Protein AF-A0A7C2X2H3-F1 (afdb_monomer_lite)

Structure (mmCIF, N/CA/C/O backbone):
data_AF-A0A7C2X2H3-F1
#
_entry.id   AF-A0A7C2X2H3-F1
#
loop_
_atom_site.group_PDB
_atom_site.id
_atom_site.type_symbol
_atom_site.label_atom_id
_atom_site.label_alt_id
_atom_site.label_comp_id
_atom_site.label_asym_id
_atom_site.label_entity_id
_atom_site.label_seq_id
_atom_site.pdbx_PDB_ins_code
_atom_site.Cartn_x
_atom_site.Cartn_y
_atom_site.Cartn_z
_atom_site.occupancy
_atom_site.B_iso_or_equiv
_atom_site.auth_seq_id
_atom_site.auth_comp_id
_atom_site.auth_asym_id
_atom_site.auth_atom_id
_atom_site.pdbx_PDB_model_num
ATOM 1 N N . MET A 1 1 ? 8.381 25.026 6.832 1.00 29.05 1 MET A N 1
ATOM 2 C CA . MET A 1 1 ? 7.275 24.103 6.492 1.00 29.05 1 MET A CA 1
ATOM 3 C C . MET A 1 1 ? 7.671 23.274 5.277 1.00 29.05 1 MET A C 1
ATOM 5 O O . MET A 1 1 ? 7.616 23.777 4.163 1.00 29.05 1 MET A O 1
ATOM 9 N N . SER A 1 2 ? 8.135 22.037 5.463 1.00 28.41 2 SER A N 1
ATOM 10 C CA . SER A 1 2 ? 8.392 21.114 4.349 1.00 28.41 2 SER A CA 1
ATOM 11 C C . SER A 1 2 ? 7.186 20.193 4.183 1.00 28.41 2 SER A C 1
ATOM 13 O O . SER A 1 2 ? 7.077 19.181 4.870 1.00 28.41 2 SER A O 1
ATOM 15 N N . SER A 1 3 ? 6.259 20.563 3.298 1.00 30.38 3 SER A N 1
ATOM 16 C CA . SER A 1 3 ? 5.168 19.676 2.895 1.00 30.38 3 SER A CA 1
ATOM 17 C C . SER A 1 3 ? 5.750 18.514 2.089 1.00 30.38 3 SER A C 1
ATOM 19 O O . SER A 1 3 ? 6.339 18.700 1.022 1.00 30.38 3 SER A O 1
ATOM 21 N N . ILE A 1 4 ? 5.625 17.296 2.613 1.00 39.06 4 ILE A N 1
ATOM 22 C CA . ILE A 1 4 ? 5.974 16.084 1.873 1.00 39.06 4 ILE A CA 1
ATOM 23 C C . ILE A 1 4 ? 4.870 15.889 0.838 1.00 39.06 4 ILE A C 1
ATOM 25 O O . ILE A 1 4 ? 3.824 15.309 1.110 1.00 39.06 4 ILE A O 1
ATOM 29 N N . LYS A 1 5 ? 5.079 16.427 -0.363 1.00 34.56 5 LYS A N 1
ATOM 30 C CA . LYS A 1 5 ? 4.184 16.167 -1.489 1.00 34.56 5 LYS A CA 1
ATOM 31 C C . LYS A 1 5 ? 4.425 14.744 -1.984 1.00 34.56 5 LYS A C 1
ATOM 33 O O . LYS A 1 5 ? 5.541 14.396 -2.372 1.00 34.56 5 LYS A O 1
ATOM 38 N N . LEU A 1 6 ? 3.366 13.937 -2.020 1.00 34.34 6 LEU A N 1
ATOM 39 C CA . LEU A 1 6 ? 3.302 12.734 -2.846 1.00 34.34 6 LEU A CA 1
ATOM 40 C C . LEU A 1 6 ? 3.499 13.184 -4.302 1.00 34.34 6 LEU A C 1
ATOM 42 O O . LEU A 1 6 ? 2.600 13.761 -4.912 1.00 34.34 6 LEU A O 1
ATOM 46 N N . VAL A 1 7 ? 4.716 13.033 -4.832 1.00 37.38 7 VAL A N 1
ATOM 47 C CA . VAL A 1 7 ? 5.052 13.539 -6.168 1.00 37.38 7 VAL A CA 1
ATOM 48 C C . VAL A 1 7 ? 4.338 12.692 -7.217 1.00 37.38 7 VAL A C 1
ATOM 50 O O . VAL A 1 7 ? 4.785 11.605 -7.583 1.00 37.38 7 VAL A O 1
ATOM 53 N N . LYS A 1 8 ? 3.235 13.240 -7.725 1.00 42.59 8 LYS A N 1
ATOM 54 C CA . LYS A 1 8 ? 2.699 12.961 -9.054 1.00 42.59 8 LYS A CA 1
ATOM 55 C C . LYS A 1 8 ? 3.684 13.517 -10.079 1.00 42.59 8 LYS A C 1
ATOM 57 O O . LYS A 1 8 ? 3.737 14.733 -10.221 1.00 42.59 8 LYS A O 1
ATOM 62 N N . THR A 1 9 ? 4.476 12.660 -10.724 1.00 38.19 9 THR A N 1
ATOM 63 C CA . THR A 1 9 ? 4.939 12.739 -12.135 1.00 38.19 9 THR A CA 1
ATOM 64 C C . THR A 1 9 ? 6.258 11.972 -12.340 1.00 38.19 9 THR A C 1
ATOM 66 O O . THR A 1 9 ? 7.139 12.000 -11.474 1.00 38.19 9 THR A O 1
ATOM 69 N N . PRO A 1 10 ? 6.434 11.260 -13.473 1.00 48.81 10 PRO A N 1
ATOM 70 C CA . PRO A 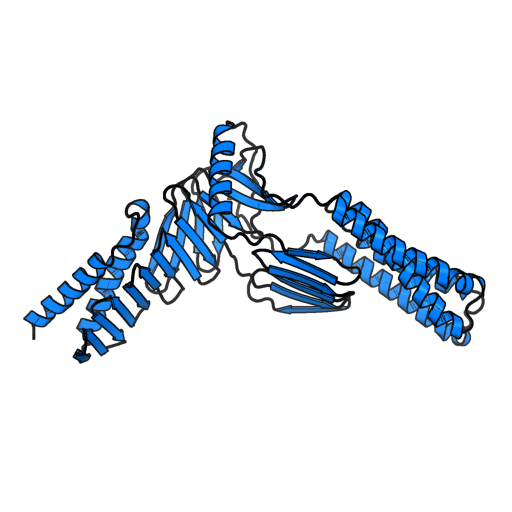1 10 ? 7.771 10.900 -13.945 1.00 48.81 10 PRO A CA 1
ATOM 71 C C . PRO A 1 10 ? 8.583 12.183 -14.197 1.00 48.81 10 PRO A C 1
ATOM 73 O O . PRO A 1 10 ? 8.015 13.221 -14.515 1.00 48.81 10 PRO A O 1
ATOM 76 N N . SER A 1 11 ? 9.908 12.144 -14.032 1.00 60.00 11 SER A N 1
ATOM 77 C CA . SER A 1 11 ? 10.739 13.330 -14.283 1.00 60.00 11 SER A CA 1
ATOM 78 C C . SER A 1 11 ? 10.549 13.825 -15.722 1.00 60.00 11 SER A C 1
ATOM 80 O O . SER A 1 11 ? 10.560 13.011 -16.643 1.00 60.00 11 SER A O 1
ATOM 82 N N . LEU A 1 12 ? 10.434 15.146 -15.921 1.00 61.59 12 LEU A N 1
ATOM 83 C CA . LEU A 1 12 ? 10.285 15.789 -17.242 1.00 61.59 12 LEU A CA 1
ATOM 84 C C . LEU A 1 12 ? 11.285 15.244 -18.279 1.00 61.59 12 LEU A C 1
ATOM 86 O O . LEU A 1 12 ? 10.944 15.002 -19.430 1.00 61.59 12 LEU A O 1
ATOM 90 N N . MET A 1 13 ? 12.509 14.942 -17.841 1.00 65.44 13 MET A N 1
ATOM 91 C CA . MET A 1 13 ? 13.549 14.331 -18.670 1.00 65.44 13 MET A CA 1
ATOM 92 C C . MET A 1 13 ? 13.161 12.948 -19.227 1.00 65.44 13 MET A C 1
ATOM 94 O O . MET A 1 13 ? 13.424 12.667 -20.392 1.00 65.44 13 MET A O 1
ATOM 98 N N . LYS A 1 14 ? 12.515 12.081 -18.430 1.00 65.75 14 LYS A N 1
ATOM 99 C CA . LYS A 1 14 ? 12.044 10.763 -18.898 1.00 65.75 14 LYS A CA 1
ATOM 100 C C . LYS A 1 14 ? 10.931 10.910 -19.939 1.00 65.75 14 LYS A C 1
ATOM 102 O O . LYS A 1 14 ? 10.845 10.096 -20.854 1.00 65.75 14 LYS A O 1
ATOM 107 N N . GLU A 1 15 ? 10.096 11.936 -19.810 1.00 69.88 15 GLU A N 1
ATOM 108 C CA . GLU A 1 15 ? 9.021 12.214 -20.762 1.00 69.88 15 GLU A CA 1
ATOM 109 C C . GLU A 1 15 ? 9.562 12.750 -22.094 1.00 69.88 15 GLU A C 1
ATOM 111 O O . GLU A 1 15 ? 9.178 12.245 -23.148 1.00 69.88 15 GLU A O 1
ATOM 116 N N . ILE A 1 16 ? 10.541 13.659 -22.054 1.00 73.94 16 ILE A N 1
ATOM 117 C CA . ILE A 1 16 ? 11.240 14.167 -23.246 1.00 73.94 16 ILE A CA 1
ATOM 118 C C . ILE A 1 16 ? 11.947 13.033 -23.999 1.00 73.94 16 ILE A C 1
ATOM 120 O O . ILE A 1 16 ? 11.754 12.882 -25.204 1.00 73.94 16 ILE A O 1
ATOM 124 N N . ILE A 1 17 ? 12.712 12.186 -23.297 1.00 77.50 17 ILE A N 1
ATOM 125 C CA . ILE A 1 17 ? 13.402 11.034 -23.908 1.00 77.50 17 ILE A CA 1
ATOM 126 C C . ILE A 1 17 ? 12.400 10.101 -24.600 1.00 77.50 17 ILE A C 1
ATOM 128 O O . ILE A 1 17 ? 12.666 9.594 -25.691 1.00 77.50 17 ILE A O 1
ATOM 132 N N . ARG A 1 18 ? 11.223 9.902 -23.993 1.00 74.25 18 ARG A N 1
ATOM 133 C CA . ARG A 1 18 ? 10.158 9.081 -24.575 1.00 74.25 18 ARG A CA 1
ATOM 134 C C . ARG A 1 18 ? 9.595 9.697 -25.855 1.00 74.25 18 ARG A C 1
ATOM 136 O O . ARG A 1 18 ? 9.418 8.977 -26.831 1.00 74.25 18 ARG A O 1
ATOM 143 N N . ILE A 1 19 ? 9.331 11.003 -25.863 1.00 79.12 19 ILE A N 1
ATOM 144 C CA . ILE A 1 19 ? 8.836 11.710 -27.054 1.00 79.12 19 ILE A CA 1
ATOM 145 C C . ILE A 1 19 ? 9.845 11.585 -28.197 1.00 79.12 19 ILE A C 1
ATOM 147 O O . ILE A 1 19 ? 9.463 11.193 -29.298 1.00 79.12 19 ILE A O 1
ATOM 151 N N . ILE A 1 20 ? 11.129 11.837 -27.924 1.00 81.12 20 ILE A N 1
ATOM 152 C CA . ILE A 1 20 ? 12.193 11.729 -28.930 1.00 81.12 20 ILE A CA 1
ATOM 153 C C . ILE A 1 20 ? 12.236 10.309 -29.498 1.00 81.12 20 ILE A C 1
ATOM 155 O O . ILE A 1 20 ? 12.147 10.146 -30.709 1.00 81.12 20 ILE A O 1
ATOM 159 N N . SER A 1 21 ? 12.277 9.284 -28.639 1.00 81.31 21 SER A N 1
ATOM 160 C CA . SER A 1 21 ? 12.273 7.879 -29.069 1.00 81.31 21 SER A CA 1
ATOM 161 C C . SER A 1 21 ? 11.091 7.558 -29.997 1.00 81.31 21 SER A C 1
ATOM 163 O O . SER A 1 21 ? 11.285 6.957 -31.055 1.00 81.31 21 SER A O 1
ATOM 165 N N . ASN A 1 22 ? 9.884 8.027 -29.666 1.00 80.06 22 ASN A N 1
ATOM 166 C CA . ASN A 1 22 ? 8.690 7.801 -30.481 1.00 80.06 22 ASN A CA 1
ATOM 167 C C . ASN A 1 22 ? 8.780 8.471 -31.858 1.00 80.06 22 ASN A C 1
ATOM 169 O O . ASN A 1 22 ? 8.435 7.852 -32.864 1.00 80.06 22 ASN A O 1
ATOM 173 N N . VAL A 1 23 ? 9.260 9.715 -31.911 1.00 86.12 23 VAL A N 1
ATOM 174 C CA . VAL A 1 23 ? 9.451 10.450 -33.170 1.00 86.12 23 VAL A CA 1
ATOM 175 C C . VAL A 1 23 ? 10.494 9.749 -34.039 1.00 86.12 23 VAL A C 1
ATOM 177 O O . VAL A 1 23 ? 10.255 9.504 -35.217 1.00 86.12 23 VAL A O 1
ATOM 180 N N . THR A 1 24 ? 11.624 9.350 -33.453 1.00 85.88 24 THR A N 1
ATOM 181 C CA . THR A 1 24 ? 12.684 8.618 -34.158 1.00 85.88 24 THR A CA 1
ATOM 182 C C . THR A 1 24 ? 12.174 7.283 -34.715 1.00 85.88 24 THR A C 1
ATOM 184 O O . THR A 1 24 ? 12.489 6.915 -35.846 1.00 85.88 24 THR A O 1
ATOM 187 N N . PHE A 1 25 ? 11.332 6.571 -33.960 1.00 82.06 25 PHE A N 1
ATOM 188 C CA . PHE A 1 25 ? 10.683 5.350 -34.434 1.00 82.06 25 PHE A CA 1
ATOM 189 C C . PHE A 1 25 ? 9.706 5.616 -35.594 1.00 82.06 25 PHE A C 1
ATOM 191 O O . PHE A 1 25 ? 9.713 4.886 -36.583 1.00 82.06 25 PHE A O 1
ATOM 198 N N . ALA A 1 26 ? 8.900 6.677 -35.514 1.00 85.19 26 ALA A N 1
ATOM 199 C CA . ALA A 1 26 ? 7.985 7.055 -36.591 1.00 85.19 26 ALA A CA 1
ATOM 200 C C . ALA A 1 26 ? 8.735 7.396 -37.891 1.00 85.19 26 ALA A C 1
ATOM 202 O O . ALA A 1 26 ? 8.329 6.957 -38.965 1.00 85.19 26 ALA A O 1
ATOM 203 N N . ILE A 1 27 ? 9.866 8.103 -37.792 1.00 88.75 27 ILE A N 1
ATOM 204 C CA . ILE A 1 27 ? 10.739 8.404 -38.938 1.00 88.75 27 ILE A CA 1
ATOM 205 C C . ILE A 1 27 ? 11.278 7.111 -39.563 1.00 88.75 27 ILE A C 1
ATOM 207 O O . ILE A 1 27 ? 11.241 6.961 -40.781 1.00 88.75 27 ILE A O 1
ATOM 211 N N . SER A 1 28 ? 11.724 6.150 -38.745 1.00 90.69 28 SER A N 1
ATOM 212 C CA . SER A 1 28 ? 12.178 4.838 -39.228 1.00 90.69 28 SER A CA 1
ATOM 213 C C . SER A 1 28 ? 11.108 4.131 -40.071 1.00 90.69 28 SER A C 1
ATOM 215 O O . SER A 1 28 ? 11.415 3.662 -41.169 1.00 90.69 28 SER A O 1
ATOM 217 N N . LEU A 1 29 ? 9.851 4.115 -39.615 1.00 89.62 29 LEU A N 1
ATOM 218 C CA . LEU A 1 29 ? 8.737 3.529 -40.366 1.00 89.62 29 LEU A CA 1
ATOM 219 C C . LEU A 1 29 ? 8.411 4.302 -41.647 1.00 89.62 29 LEU A C 1
ATOM 221 O O . LEU A 1 29 ? 8.205 3.683 -42.688 1.00 89.62 29 LEU A O 1
ATOM 225 N N . LEU A 1 30 ? 8.395 5.636 -41.596 1.00 90.38 30 LEU A N 1
ATOM 226 C CA . LEU A 1 30 ? 8.160 6.465 -42.782 1.00 90.38 30 LEU A CA 1
ATOM 227 C C . LEU A 1 30 ? 9.206 6.203 -43.870 1.00 90.38 30 LEU A C 1
ATOM 229 O O . LEU A 1 30 ? 8.859 6.130 -45.044 1.00 90.38 30 LEU A O 1
ATOM 233 N N . LEU A 1 31 ? 10.467 5.986 -43.489 1.00 90.69 31 LEU A N 1
ATOM 234 C CA . LEU A 1 31 ? 11.527 5.623 -44.431 1.00 90.69 31 LEU A CA 1
ATOM 235 C C . LEU A 1 31 ? 11.318 4.235 -45.054 1.00 90.69 31 LEU A C 1
ATOM 237 O O . LEU A 1 31 ? 11.617 4.055 -46.232 1.00 90.69 31 LEU A O 1
ATOM 241 N N . LEU A 1 32 ? 10.765 3.268 -44.312 1.00 89.69 32 LEU A N 1
ATOM 242 C CA . LEU A 1 32 ? 10.389 1.966 -44.882 1.00 89.69 32 LEU A CA 1
ATOM 243 C C . LEU A 1 32 ? 9.232 2.097 -45.874 1.00 89.69 32 LEU A C 1
ATOM 245 O O . LEU A 1 32 ? 9.251 1.456 -46.922 1.00 89.69 32 LEU A O 1
ATOM 249 N N . VAL A 1 33 ? 8.255 2.961 -45.587 1.00 90.00 33 VAL A N 1
ATOM 250 C CA . VAL A 1 33 ? 7.169 3.271 -46.529 1.00 90.00 33 VAL A CA 1
ATOM 251 C C . VAL A 1 33 ? 7.720 3.957 -47.782 1.00 90.00 33 VAL A C 1
ATOM 253 O O . VAL A 1 33 ? 7.382 3.557 -48.894 1.00 90.00 33 VAL A O 1
ATOM 256 N N . ALA A 1 34 ? 8.625 4.927 -47.629 1.00 88.31 34 ALA A N 1
ATOM 257 C CA . ALA A 1 34 ? 9.298 5.569 -48.757 1.00 88.31 34 ALA A CA 1
ATOM 258 C C . ALA A 1 34 ? 10.092 4.558 -49.603 1.00 88.31 34 ALA A C 1
ATOM 260 O O . ALA A 1 34 ? 10.103 4.652 -50.828 1.00 88.31 34 ALA A O 1
ATOM 261 N N . TRP A 1 35 ? 10.702 3.550 -48.971 1.00 91.75 35 TRP A N 1
ATOM 262 C CA . TRP A 1 35 ? 11.371 2.466 -49.687 1.00 91.75 35 TRP A CA 1
ATOM 263 C C . TRP A 1 35 ? 10.404 1.582 -50.483 1.00 91.75 35 TRP A C 1
ATOM 265 O O . TRP A 1 35 ? 10.725 1.177 -51.602 1.00 91.75 35 TRP A O 1
ATOM 275 N N . LEU A 1 36 ? 9.220 1.276 -49.942 1.00 89.31 36 LEU A N 1
ATOM 276 C CA . LEU A 1 36 ? 8.190 0.525 -50.675 1.00 89.31 36 LEU A CA 1
ATOM 277 C C . LEU A 1 36 ? 7.746 1.285 -51.928 1.00 89.31 36 LEU A C 1
ATOM 279 O O . LEU A 1 36 ? 7.568 0.692 -52.986 1.00 89.31 36 LEU A O 1
ATOM 283 N N . LEU A 1 37 ? 7.653 2.609 -51.822 1.00 89.31 37 LEU A N 1
ATOM 284 C CA . LEU A 1 37 ? 7.296 3.507 -52.917 1.00 89.31 37 LEU A CA 1
ATOM 285 C C . LEU A 1 37 ? 8.508 3.946 -53.758 1.00 89.31 37 LEU A C 1
ATOM 287 O O . LEU A 1 37 ? 8.388 4.885 -54.544 1.00 89.31 37 LEU A O 1
ATOM 291 N N . ARG A 1 38 ? 9.674 3.291 -53.633 1.00 87.75 38 ARG A N 1
ATOM 292 C CA . ARG A 1 38 ? 10.928 3.760 -54.254 1.00 87.75 38 ARG A CA 1
ATOM 293 C C . ARG A 1 38 ? 10.838 3.965 -55.764 1.00 87.75 38 ARG A C 1
ATOM 295 O O . ARG A 1 38 ? 11.439 4.908 -56.260 1.00 87.75 38 ARG A O 1
ATOM 302 N N . SER A 1 39 ? 10.089 3.117 -56.470 1.00 83.12 39 SER A N 1
ATOM 303 C CA . SER A 1 39 ? 9.932 3.215 -57.926 1.00 83.12 39 SER A CA 1
ATOM 304 C C . SER A 1 39 ? 9.062 4.419 -58.309 1.00 83.12 39 SER A C 1
ATOM 306 O O . SER A 1 39 ? 9.424 5.195 -59.184 1.00 83.12 39 SER A O 1
ATOM 308 N N . LEU A 1 40 ? 7.981 4.670 -57.558 1.00 87.25 40 LEU A N 1
ATOM 309 C CA . LEU A 1 40 ? 7.115 5.843 -57.741 1.00 87.25 40 LEU A CA 1
ATOM 310 C C . LEU A 1 40 ? 7.827 7.159 -57.393 1.00 87.25 40 LEU A C 1
ATOM 312 O O . LEU A 1 40 ? 7.571 8.187 -58.009 1.00 87.25 40 LEU A O 1
ATOM 316 N N . LEU A 1 41 ? 8.725 7.128 -56.406 1.00 82.62 41 LEU A N 1
ATOM 317 C CA . LEU A 1 41 ? 9.471 8.293 -55.926 1.00 82.62 41 LEU A CA 1
ATOM 318 C C . LEU A 1 41 ? 10.818 8.494 -56.644 1.00 82.62 41 LEU A C 1
ATOM 320 O O . LEU A 1 41 ? 11.547 9.420 -56.300 1.00 82.62 41 LEU A O 1
ATOM 324 N N . SER A 1 42 ? 11.168 7.639 -57.615 1.00 84.38 42 SER A N 1
ATOM 325 C CA . SER A 1 42 ? 12.472 7.653 -58.302 1.00 84.38 42 SER A CA 1
ATOM 326 C C . SER A 1 42 ? 13.685 7.564 -57.349 1.00 84.38 42 SER A C 1
ATOM 328 O O . SER A 1 42 ? 14.737 8.151 -57.592 1.00 84.38 42 SER A O 1
ATOM 330 N N . LEU A 1 43 ? 13.555 6.817 -56.244 1.00 84.81 43 LEU A N 1
ATOM 331 C CA . LEU A 1 43 ? 14.564 6.676 -55.175 1.00 84.81 43 LEU A CA 1
ATOM 332 C C . LEU A 1 43 ? 15.433 5.413 -55.302 1.00 84.81 43 LEU A C 1
ATOM 334 O O . LEU A 1 43 ? 16.084 5.000 -54.340 1.00 84.81 43 LEU A O 1
ATOM 338 N N . GLU A 1 44 ? 15.456 4.775 -56.471 1.00 82.38 44 GLU A N 1
ATOM 339 C CA . GLU A 1 44 ? 16.114 3.477 -56.681 1.00 82.38 44 GLU A CA 1
ATOM 340 C C . GLU A 1 44 ? 17.613 3.513 -56.344 1.00 82.38 44 GLU A C 1
ATOM 342 O O . GLU A 1 44 ? 18.113 2.626 -55.651 1.00 82.38 44 GLU A O 1
ATOM 347 N N . ASN A 1 45 ? 18.298 4.605 -56.699 1.00 83.88 45 ASN A N 1
ATOM 348 C CA . ASN A 1 45 ? 19.731 4.797 -56.448 1.00 83.88 45 ASN A CA 1
ATOM 349 C C . ASN A 1 45 ? 20.097 4.896 -54.954 1.00 83.88 45 ASN A C 1
ATOM 351 O O . ASN A 1 45 ? 21.249 4.683 -54.583 1.00 83.88 45 ASN A O 1
ATOM 355 N N . ILE A 1 46 ? 19.133 5.217 -54.081 1.00 87.25 46 ILE A N 1
ATOM 356 C CA . ILE A 1 46 ? 19.346 5.426 -52.636 1.00 87.25 46 ILE A CA 1
ATOM 357 C C . ILE A 1 46 ? 18.604 4.350 -51.817 1.00 87.25 46 ILE A C 1
ATOM 359 O O . ILE A 1 46 ? 18.653 4.338 -50.588 1.00 87.25 46 ILE A O 1
ATOM 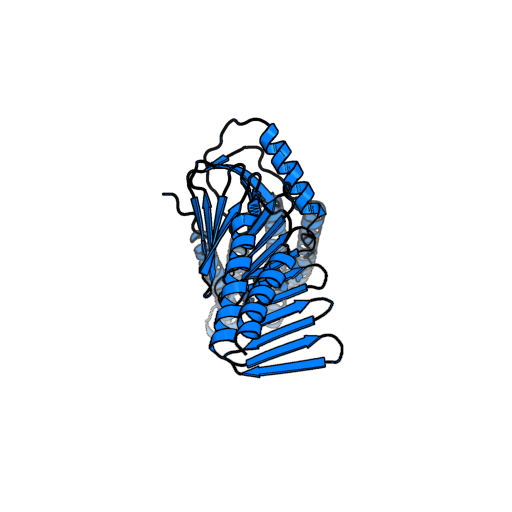363 N N . ALA A 1 47 ? 17.959 3.380 -52.474 1.00 84.81 47 ALA A N 1
ATOM 364 C CA . ALA A 1 47 ? 17.099 2.386 -51.835 1.00 84.81 47 ALA A CA 1
ATOM 365 C C . ALA A 1 47 ? 17.802 1.601 -50.710 1.00 84.81 47 ALA A C 1
ATOM 367 O O . ALA A 1 47 ? 17.243 1.429 -49.628 1.00 84.81 47 ALA A O 1
ATOM 368 N N . ASN A 1 48 ? 19.051 1.175 -50.911 1.00 85.69 48 ASN A N 1
ATOM 369 C CA . ASN A 1 48 ? 19.809 0.472 -49.867 1.00 85.69 48 ASN A CA 1
ATOM 370 C C . ASN A 1 48 ? 20.123 1.386 -48.667 1.00 85.69 48 ASN A C 1
ATOM 372 O O . ASN A 1 48 ? 20.019 0.961 -47.515 1.00 85.69 48 ASN A O 1
ATOM 376 N N . ASN A 1 49 ? 20.441 2.658 -48.923 1.00 89.50 49 ASN A N 1
ATOM 377 C CA . ASN A 1 49 ? 20.730 3.633 -47.871 1.00 89.50 49 ASN A CA 1
ATOM 378 C C . ASN A 1 49 ? 19.479 3.957 -47.047 1.00 89.50 49 ASN A C 1
ATOM 380 O O . ASN A 1 49 ? 19.581 4.085 -45.831 1.00 89.50 49 ASN A O 1
ATOM 384 N N . LEU A 1 50 ? 18.295 4.019 -47.667 1.00 87.88 50 LEU A N 1
ATOM 385 C CA . LEU A 1 50 ? 17.029 4.233 -46.952 1.00 87.88 50 LEU A CA 1
ATOM 386 C C . LEU A 1 50 ? 16.770 3.151 -45.897 1.00 87.88 50 LEU A C 1
ATOM 388 O O . LEU A 1 50 ? 16.330 3.462 -44.791 1.00 87.88 50 LEU A O 1
ATOM 392 N N . ILE A 1 51 ? 17.099 1.895 -46.205 1.00 89.31 51 ILE A N 1
ATOM 393 C CA . ILE A 1 51 ? 16.955 0.781 -45.261 1.00 89.31 51 ILE A CA 1
ATOM 394 C C . ILE A 1 51 ? 17.965 0.883 -44.122 1.00 89.31 51 ILE A C 1
ATOM 396 O O . ILE A 1 51 ? 17.587 0.745 -42.958 1.00 89.31 51 ILE A O 1
ATOM 400 N N . ILE A 1 52 ? 19.230 1.174 -44.435 1.00 90.56 52 ILE A N 1
ATOM 401 C CA . ILE A 1 52 ? 20.276 1.358 -43.419 1.00 90.56 52 ILE A CA 1
ATOM 402 C C . ILE A 1 52 ? 19.890 2.492 -42.463 1.00 90.56 52 ILE A C 1
ATOM 404 O O . ILE A 1 52 ? 19.935 2.323 -41.244 1.00 90.56 52 ILE A O 1
ATOM 408 N N . VAL A 1 53 ? 19.455 3.632 -43.004 1.00 91.62 53 VAL A N 1
ATOM 409 C CA . VAL A 1 53 ? 19.047 4.804 -42.221 1.00 91.62 53 VAL A CA 1
ATOM 410 C C . VAL A 1 53 ? 17.793 4.504 -41.398 1.00 91.62 53 VAL A C 1
ATOM 412 O O . VAL A 1 53 ? 17.732 4.873 -40.225 1.00 91.62 53 VAL A O 1
ATOM 415 N N . SER A 1 54 ? 16.821 3.774 -41.953 1.00 90.25 54 SER A N 1
ATOM 416 C CA . SER A 1 54 ? 15.638 3.337 -41.206 1.00 90.25 54 SER A CA 1
ATOM 417 C C . SER A 1 54 ? 16.010 2.465 -40.001 1.00 90.25 54 SER A C 1
ATOM 419 O O . SER A 1 54 ? 15.543 2.726 -38.887 1.00 90.25 54 SER A O 1
ATOM 421 N N . ILE A 1 55 ? 16.889 1.476 -40.185 1.00 90.19 55 ILE A N 1
ATOM 422 C CA . ILE A 1 55 ? 17.382 0.625 -39.093 1.00 90.19 55 ILE A CA 1
ATOM 423 C C . ILE A 1 55 ? 18.182 1.453 -38.082 1.00 90.19 55 ILE A C 1
ATOM 425 O O . ILE A 1 55 ? 18.030 1.253 -36.878 1.00 90.19 55 ILE A O 1
ATOM 429 N N . GLY A 1 56 ? 18.981 2.420 -38.539 1.00 90.38 56 GLY A N 1
ATOM 430 C CA . GLY A 1 56 ? 19.713 3.348 -37.675 1.00 90.38 56 GLY A CA 1
ATOM 431 C C . GLY A 1 56 ? 18.787 4.164 -36.770 1.00 90.38 56 GLY A C 1
ATOM 432 O O . GLY A 1 56 ? 18.988 4.212 -35.556 1.00 90.38 56 GLY A O 1
ATOM 433 N N . PHE A 1 57 ? 17.714 4.734 -37.322 1.00 90.38 57 PHE A N 1
ATOM 434 C CA . PHE A 1 57 ? 16.704 5.442 -36.533 1.00 90.38 57 PHE A CA 1
ATOM 435 C C . PHE A 1 57 ? 15.968 4.512 -35.556 1.00 90.38 57 PHE A C 1
ATOM 437 O O . PHE A 1 57 ? 15.735 4.886 -34.402 1.00 90.38 57 PHE A O 1
ATOM 444 N N . TYR A 1 58 ? 15.661 3.273 -35.956 1.00 89.44 58 TYR A N 1
ATOM 445 C CA . TYR A 1 58 ? 15.122 2.270 -35.034 1.00 89.44 58 TYR A CA 1
ATOM 446 C C . TYR A 1 58 ? 16.104 1.939 -33.899 1.00 89.44 58 TYR A C 1
ATOM 448 O O . TYR A 1 58 ? 15.710 1.825 -32.737 1.00 89.44 58 TYR A O 1
ATOM 456 N N . ALA A 1 59 ? 17.393 1.815 -34.208 1.00 88.62 59 ALA A N 1
ATOM 457 C CA . ALA A 1 59 ? 18.424 1.551 -33.217 1.00 88.62 59 ALA A CA 1
ATOM 458 C C . ALA A 1 59 ? 18.531 2.698 -32.207 1.00 88.62 59 ALA A C 1
ATOM 460 O O . ALA A 1 59 ? 18.510 2.445 -31.003 1.00 88.62 59 ALA A O 1
ATOM 461 N N . ILE A 1 60 ? 18.546 3.950 -32.672 1.00 88.31 60 ILE A N 1
ATOM 462 C CA . ILE A 1 60 ? 18.572 5.137 -31.807 1.00 88.31 60 ILE A CA 1
ATOM 463 C C . ILE A 1 60 ? 17.332 5.175 -30.907 1.00 88.31 60 ILE A C 1
ATOM 465 O O . ILE A 1 60 ? 17.469 5.295 -29.688 1.00 88.31 60 ILE A O 1
ATOM 469 N N . SER A 1 61 ? 16.127 5.006 -31.465 1.00 86.06 61 SER A N 1
ATOM 470 C CA . SER A 1 61 ? 14.890 5.014 -30.669 1.00 86.06 61 SER A CA 1
ATOM 471 C C . SER A 1 61 ? 14.905 3.931 -29.588 1.00 86.06 61 SER A C 1
ATOM 473 O O . SER A 1 61 ? 14.521 4.171 -28.439 1.00 86.06 61 SER A O 1
ATOM 475 N N . THR A 1 62 ? 15.426 2.757 -29.936 1.00 80.75 62 THR A N 1
ATOM 476 C CA . THR A 1 62 ? 15.527 1.600 -29.053 1.00 80.75 62 THR A CA 1
ATOM 477 C C . THR A 1 62 ? 16.578 1.824 -27.959 1.00 80.75 62 THR A C 1
ATOM 479 O O . THR A 1 62 ? 16.301 1.541 -26.793 1.00 80.75 62 THR A O 1
ATOM 482 N N . LEU A 1 63 ? 17.740 2.402 -28.273 1.00 84.38 63 LEU A N 1
ATOM 483 C CA . LEU A 1 63 ? 18.796 2.712 -27.298 1.00 84.38 63 LEU A CA 1
ATOM 484 C C . LEU A 1 63 ? 18.405 3.841 -26.331 1.00 84.38 63 LEU A C 1
ATOM 486 O O . LEU A 1 63 ? 18.718 3.762 -25.146 1.00 84.38 63 LEU A O 1
ATOM 490 N N . LEU A 1 64 ? 17.635 4.838 -26.776 1.00 80.12 64 LEU A N 1
ATOM 491 C CA . LEU A 1 64 ? 17.119 5.904 -25.901 1.00 80.12 64 LEU A CA 1
ATOM 492 C C . LEU A 1 64 ? 16.204 5.381 -24.780 1.00 80.12 64 LEU A C 1
ATOM 494 O O . LEU A 1 64 ? 15.998 6.053 -23.774 1.00 80.12 64 LEU A O 1
ATOM 498 N N . THR A 1 65 ? 15.677 4.164 -24.925 1.00 73.62 65 THR A N 1
ATOM 499 C CA . THR A 1 65 ? 14.805 3.516 -23.932 1.00 73.62 65 THR A CA 1
ATOM 500 C C . THR A 1 65 ? 15.545 2.523 -23.032 1.00 73.62 65 THR A C 1
ATOM 502 O O . THR A 1 65 ? 14.917 1.634 -22.451 1.00 73.62 65 THR A O 1
ATOM 505 N N . ILE A 1 66 ? 16.876 2.625 -22.936 1.00 76.38 66 ILE A N 1
ATOM 506 C CA . ILE A 1 66 ? 17.665 1.821 -21.999 1.00 76.38 66 ILE A CA 1
ATOM 507 C C . ILE A 1 66 ? 17.321 2.203 -20.557 1.00 76.38 66 ILE A C 1
ATOM 509 O O . ILE A 1 66 ? 17.323 3.371 -20.170 1.00 76.38 66 ILE A O 1
ATOM 513 N N . GLU A 1 67 ? 17.062 1.189 -19.738 1.00 64.50 67 GLU A N 1
ATOM 514 C CA . GLU A 1 67 ? 16.835 1.360 -18.306 1.00 64.50 67 GLU A CA 1
ATOM 515 C C . GLU A 1 67 ? 18.180 1.525 -17.580 1.00 64.50 67 GLU A C 1
ATOM 517 O O . GLU A 1 67 ? 18.944 0.572 -17.449 1.00 64.50 67 GLU A O 1
ATOM 522 N N . THR A 1 68 ? 18.477 2.730 -17.085 1.00 62.16 68 THR A N 1
ATOM 523 C CA . THR A 1 68 ? 19.745 3.059 -16.394 1.00 62.16 68 THR A CA 1
ATOM 524 C C . THR A 1 68 ? 19.651 3.018 -14.867 1.00 62.16 68 THR A C 1
ATOM 526 O O . THR A 1 68 ? 20.550 3.475 -14.163 1.00 62.16 68 THR A O 1
ATOM 529 N N . GLU A 1 69 ? 18.564 2.470 -14.318 1.00 54.47 69 GLU A N 1
ATOM 530 C CA . GLU A 1 69 ? 18.316 2.499 -12.869 1.00 54.47 69 GLU A CA 1
ATOM 531 C C . GLU A 1 69 ? 19.322 1.646 -12.072 1.00 54.47 69 GLU A C 1
ATOM 533 O O . GLU A 1 69 ? 19.616 1.959 -10.915 1.00 54.47 69 GLU A O 1
ATOM 538 N N . ASP A 1 70 ? 19.882 0.599 -12.689 1.00 61.12 70 ASP A N 1
ATOM 539 C CA . ASP A 1 70 ? 20.936 -0.257 -12.138 1.00 61.12 70 ASP A CA 1
ATOM 540 C C . ASP A 1 70 ? 21.977 -0.582 -13.213 1.00 61.12 70 ASP A C 1
ATOM 542 O O . ASP A 1 70 ? 21.617 -0.716 -14.373 1.00 61.12 70 ASP A O 1
ATOM 546 N N . VAL A 1 71 ? 23.246 -0.760 -12.840 1.00 69.62 71 VAL A N 1
ATOM 547 C CA . VAL A 1 71 ? 24.315 -1.166 -13.772 1.00 69.62 71 VAL A CA 1
ATOM 548 C C . VAL A 1 71 ? 23.998 -2.542 -14.359 1.00 69.62 71 VAL A C 1
ATOM 550 O O . VAL A 1 71 ? 24.135 -2.756 -15.558 1.00 69.62 71 VAL A O 1
ATOM 553 N N . ILE A 1 72 ? 23.481 -3.457 -13.531 1.00 69.50 72 ILE A N 1
ATOM 554 C CA . ILE A 1 72 ? 23.074 -4.801 -13.968 1.00 69.50 72 ILE A CA 1
ATOM 555 C C . ILE A 1 72 ? 21.884 -4.715 -14.936 1.00 69.50 72 ILE A C 1
ATOM 557 O O . ILE A 1 72 ? 21.868 -5.386 -15.971 1.00 69.50 72 ILE A O 1
ATOM 561 N N . LEU A 1 73 ? 20.896 -3.867 -14.624 1.00 66.50 73 LEU A N 1
ATOM 562 C CA . LEU A 1 73 ? 19.739 -3.644 -15.494 1.00 66.50 73 LEU A CA 1
ATOM 563 C C . LEU A 1 73 ? 20.136 -2.924 -16.785 1.00 66.50 73 LEU A C 1
ATOM 565 O O . LEU A 1 73 ? 19.621 -3.285 -17.835 1.00 66.50 73 LEU A O 1
ATOM 569 N N . ALA A 1 74 ? 21.089 -1.994 -16.735 1.00 74.12 74 ALA A N 1
ATOM 570 C CA . ALA A 1 74 ? 21.599 -1.269 -17.891 1.00 74.12 74 ALA A CA 1
ATOM 571 C C . ALA A 1 74 ? 22.325 -2.209 -18.854 1.00 74.12 74 ALA A C 1
ATOM 573 O O . ALA A 1 74 ? 21.990 -2.234 -20.035 1.00 74.12 74 ALA A O 1
ATOM 574 N N . ILE A 1 75 ? 23.239 -3.048 -18.350 1.00 78.88 75 ILE A N 1
ATOM 575 C CA . ILE A 1 75 ? 23.946 -4.055 -19.158 1.00 78.88 75 ILE A CA 1
ATOM 576 C C . ILE A 1 75 ? 22.940 -5.015 -19.794 1.00 78.88 75 ILE A C 1
ATOM 578 O O . ILE A 1 75 ? 22.940 -5.206 -21.010 1.00 78.88 75 ILE A O 1
ATOM 582 N N . SER A 1 76 ? 22.017 -5.567 -19.000 1.00 80.88 76 SER A N 1
ATOM 583 C CA . SER A 1 76 ? 20.983 -6.442 -19.549 1.00 80.88 76 SER A CA 1
ATOM 584 C C . SER A 1 76 ? 20.091 -5.725 -20.560 1.00 80.88 76 SER A C 1
ATOM 586 O O . SER A 1 76 ? 19.662 -6.342 -21.534 1.00 80.88 76 SER A O 1
ATOM 588 N N . SER A 1 77 ? 19.747 -4.464 -20.313 1.00 79.06 77 SER A N 1
ATOM 589 C CA . SER A 1 77 ? 18.899 -3.679 -21.198 1.00 79.06 77 SER A CA 1
ATOM 590 C C . SER A 1 77 ? 19.610 -3.453 -22.524 1.00 79.06 77 SER A C 1
ATOM 592 O O . SER A 1 77 ? 18.999 -3.686 -23.557 1.00 79.06 77 SER A O 1
ATOM 594 N N . ILE A 1 78 ? 20.896 -3.093 -22.523 1.00 86.19 78 ILE A N 1
ATOM 595 C CA . ILE A 1 78 ? 21.705 -2.945 -23.742 1.00 86.19 78 ILE A CA 1
ATOM 596 C C . ILE A 1 78 ? 21.684 -4.242 -24.557 1.00 86.19 78 ILE A C 1
ATOM 598 O O . ILE A 1 78 ? 21.316 -4.214 -25.729 1.00 86.19 78 ILE A O 1
ATOM 602 N N . ILE A 1 79 ? 21.970 -5.386 -23.925 1.00 87.44 79 ILE A N 1
ATOM 603 C CA . ILE A 1 79 ? 21.962 -6.701 -24.589 1.00 87.44 79 ILE A CA 1
ATOM 604 C C . ILE A 1 79 ? 20.570 -7.008 -25.171 1.00 87.44 79 ILE A C 1
ATOM 606 O O . ILE A 1 79 ? 20.434 -7.390 -26.333 1.00 87.44 79 ILE A O 1
ATOM 610 N N . SER A 1 80 ? 19.503 -6.783 -24.396 1.00 86.62 80 SER A N 1
ATOM 611 C CA . SER A 1 80 ? 18.127 -7.029 -24.847 1.00 86.62 80 SER A CA 1
ATOM 612 C C . SER A 1 80 ? 17.700 -6.119 -26.001 1.00 86.62 80 SER A C 1
ATOM 614 O O . SER A 1 80 ? 16.923 -6.533 -26.865 1.00 86.62 80 SER A O 1
ATOM 616 N N . LYS A 1 81 ? 18.168 -4.867 -25.994 1.00 87.69 81 LYS A N 1
ATOM 617 C CA . LYS A 1 81 ? 17.874 -3.847 -27.004 1.00 87.69 81 LYS A CA 1
ATOM 618 C C . LYS A 1 81 ? 18.649 -4.116 -28.291 1.00 87.69 81 LYS A C 1
ATOM 620 O O . LYS A 1 81 ? 18.043 -4.038 -29.353 1.00 87.69 81 LYS A O 1
ATOM 625 N N . ALA A 1 82 ? 19.902 -4.558 -28.204 1.00 89.31 82 ALA A N 1
ATOM 626 C CA . ALA A 1 82 ? 20.639 -5.095 -29.348 1.00 89.31 82 ALA A CA 1
ATOM 627 C C . ALA A 1 82 ? 19.896 -6.286 -29.980 1.00 89.31 82 ALA A C 1
ATOM 629 O O . ALA A 1 82 ? 19.712 -6.322 -31.194 1.00 89.31 82 ALA A O 1
ATOM 630 N N . GLY A 1 83 ? 19.354 -7.192 -29.156 1.00 88.12 83 GLY A N 1
ATOM 631 C CA . GLY A 1 83 ? 18.501 -8.283 -29.635 1.00 88.12 83 GLY A CA 1
ATOM 632 C C . GLY A 1 83 ? 17.221 -7.806 -30.339 1.00 88.12 83 GLY A C 1
ATOM 633 O O . GLY A 1 83 ? 16.830 -8.384 -31.345 1.00 88.12 83 GLY A O 1
ATOM 634 N N . ASN A 1 84 ? 16.582 -6.728 -29.863 1.00 85.50 84 ASN A N 1
ATOM 635 C CA . ASN A 1 84 ? 15.430 -6.124 -30.555 1.00 85.50 84 ASN A CA 1
ATOM 636 C C . ASN A 1 84 ? 15.808 -5.527 -31.910 1.00 85.50 84 ASN A C 1
ATOM 638 O O . ASN A 1 84 ? 15.046 -5.673 -32.857 1.00 85.50 84 ASN A O 1
ATOM 642 N N . ILE A 1 85 ? 16.955 -4.851 -31.993 1.00 89.62 85 ILE A N 1
ATOM 643 C CA . ILE A 1 85 ? 17.457 -4.273 -33.245 1.00 89.62 85 ILE A CA 1
ATOM 644 C C . ILE A 1 85 ? 17.704 -5.389 -34.255 1.00 89.62 85 ILE A C 1
ATOM 646 O O . ILE A 1 85 ? 17.188 -5.318 -35.363 1.00 89.62 85 ILE A O 1
ATOM 650 N N . ALA A 1 86 ? 18.391 -6.459 -33.848 1.00 90.50 86 ALA A N 1
ATOM 651 C CA . ALA A 1 86 ? 18.613 -7.622 -34.701 1.00 90.50 86 ALA A CA 1
ATOM 652 C C . ALA A 1 86 ? 17.291 -8.263 -35.165 1.00 90.50 86 ALA A C 1
ATOM 654 O O . ALA A 1 86 ? 17.138 -8.571 -36.346 1.00 90.50 86 ALA A O 1
ATOM 655 N N . LEU A 1 87 ? 16.304 -8.396 -34.271 1.00 91.38 87 LEU A N 1
ATOM 656 C CA . LEU A 1 87 ? 14.989 -8.953 -34.599 1.00 91.38 87 LEU A CA 1
ATOM 657 C C . LEU A 1 87 ? 14.211 -8.064 -35.576 1.00 91.38 87 LEU A C 1
ATOM 659 O O . LEU A 1 87 ? 13.645 -8.567 -36.542 1.00 91.38 87 LEU A O 1
ATOM 663 N N . PHE A 1 88 ? 14.202 -6.749 -35.355 1.00 89.44 88 PHE A N 1
ATOM 664 C CA . PHE A 1 88 ? 13.556 -5.797 -36.256 1.00 89.44 88 PHE A CA 1
ATOM 665 C C . PHE A 1 88 ? 14.204 -5.823 -37.640 1.00 89.44 88 PHE A C 1
ATOM 667 O O . PHE A 1 88 ? 13.498 -5.987 -38.631 1.00 89.44 88 PHE A O 1
ATOM 674 N N . SER A 1 89 ? 15.537 -5.760 -37.710 1.00 90.75 89 SER A N 1
ATOM 675 C CA . SER A 1 89 ? 16.279 -5.876 -38.969 1.00 90.75 89 SER A CA 1
ATOM 676 C C . SER A 1 89 ? 15.985 -7.195 -39.681 1.00 90.75 89 SER A C 1
ATOM 678 O O . SER A 1 89 ? 15.786 -7.194 -40.888 1.00 90.75 89 SER A O 1
ATOM 680 N N . THR A 1 90 ? 15.875 -8.304 -38.941 1.00 92.38 90 THR A N 1
ATOM 681 C CA . THR A 1 90 ? 15.490 -9.610 -39.500 1.00 92.38 90 THR A CA 1
ATOM 682 C C . THR A 1 90 ? 14.111 -9.550 -40.151 1.00 92.38 90 THR A C 1
ATOM 684 O O . THR A 1 90 ? 13.961 -9.978 -41.289 1.00 92.38 90 THR A O 1
ATOM 687 N N . ILE A 1 91 ? 13.105 -9.012 -39.452 1.00 90.44 91 ILE A N 1
ATOM 688 C CA . ILE A 1 91 ? 11.735 -8.909 -39.976 1.00 90.44 91 ILE A CA 1
ATOM 689 C C . ILE A 1 91 ? 11.704 -8.014 -41.214 1.00 90.44 91 ILE A C 1
ATOM 691 O O . ILE A 1 91 ? 11.107 -8.391 -42.220 1.00 90.44 91 ILE A O 1
ATOM 695 N N . VAL A 1 92 ? 12.360 -6.852 -41.157 1.00 89.44 92 VAL A N 1
ATOM 696 C CA . VAL A 1 92 ? 12.437 -5.922 -42.289 1.00 89.44 92 VAL A CA 1
ATOM 697 C C . VAL A 1 92 ? 13.106 -6.602 -43.478 1.00 89.44 92 VAL A C 1
ATOM 699 O O . VAL A 1 92 ? 12.518 -6.645 -44.551 1.00 89.44 92 VAL A O 1
ATOM 702 N N . PHE A 1 93 ? 14.286 -7.197 -43.304 1.00 92.62 93 PHE A N 1
ATOM 703 C CA . PHE A 1 93 ? 14.987 -7.867 -44.400 1.00 92.62 93 PHE A CA 1
ATOM 704 C C . PHE A 1 93 ? 14.193 -9.045 -44.956 1.00 92.62 93 PHE A C 1
ATOM 706 O O . PHE A 1 93 ? 14.118 -9.195 -46.170 1.00 92.62 93 PHE A O 1
ATOM 713 N N . PHE A 1 94 ? 13.545 -9.834 -44.098 1.00 91.12 94 PHE A N 1
ATOM 714 C CA . PHE A 1 94 ? 12.708 -10.950 -44.520 1.00 91.12 94 PHE A CA 1
ATOM 715 C C . PHE A 1 94 ? 11.519 -10.482 -45.359 1.00 91.12 94 PHE A C 1
ATOM 717 O O . PHE A 1 94 ? 11.364 -10.935 -46.488 1.00 91.12 94 PHE A O 1
ATOM 724 N N . VAL A 1 95 ? 10.720 -9.531 -44.872 1.00 87.94 95 VAL A N 1
ATOM 725 C CA . VAL A 1 95 ? 9.548 -9.024 -45.607 1.00 87.94 95 VAL A CA 1
ATOM 726 C C . VAL A 1 95 ? 9.966 -8.333 -46.907 1.00 87.94 95 VAL A C 1
ATOM 728 O O . VAL A 1 95 ? 9.364 -8.557 -47.954 1.00 87.94 95 VAL A O 1
ATOM 731 N N . PHE A 1 96 ? 11.022 -7.522 -46.866 1.00 87.50 96 PHE A N 1
ATOM 732 C CA . PHE A 1 96 ? 11.451 -6.718 -48.007 1.00 87.50 96 PHE A CA 1
ATOM 733 C C . PHE A 1 96 ? 12.235 -7.547 -49.037 1.00 87.50 96 PHE A C 1
ATOM 735 O O . PHE A 1 96 ? 12.295 -7.154 -50.202 1.00 87.50 96 PHE A O 1
ATOM 742 N N . SER A 1 97 ? 12.771 -8.717 -48.659 1.00 88.19 97 SER A N 1
ATOM 743 C CA . SER A 1 97 ? 13.396 -9.670 -49.593 1.00 88.19 97 SER A CA 1
ATOM 744 C C . SER A 1 97 ? 12.453 -10.090 -50.717 1.00 88.19 97 SER A C 1
ATOM 746 O O . SER A 1 97 ? 12.851 -10.081 -51.880 1.00 88.19 97 SER A O 1
ATOM 748 N N . PHE A 1 98 ? 11.176 -10.319 -50.397 1.00 86.12 98 PHE A N 1
ATOM 749 C CA . PHE A 1 98 ? 10.133 -10.635 -51.376 1.00 86.12 98 PHE A CA 1
ATOM 750 C C . PHE A 1 98 ? 9.831 -9.473 -52.335 1.00 86.12 98 PHE A C 1
ATOM 752 O O . PHE A 1 98 ? 9.217 -9.679 -53.376 1.00 86.12 98 PHE A O 1
ATOM 759 N N . LEU A 1 99 ? 10.271 -8.255 -52.004 1.00 84.44 99 LEU A N 1
ATOM 760 C CA . LEU A 1 99 ? 10.001 -7.018 -52.740 1.00 84.44 99 LEU A CA 1
ATOM 761 C C . LEU A 1 99 ? 11.241 -6.496 -53.487 1.00 84.44 99 LEU A C 1
ATOM 763 O O . LEU A 1 99 ? 11.309 -5.315 -53.841 1.00 84.44 99 LEU A O 1
ATOM 767 N N . GLY A 1 100 ? 12.236 -7.360 -53.711 1.00 81.25 100 GLY A N 1
ATOM 768 C CA . GLY A 1 100 ? 13.438 -7.040 -54.485 1.00 81.25 100 GLY A CA 1
ATOM 769 C C . GLY A 1 100 ? 14.533 -6.335 -53.683 1.00 81.25 100 GLY A C 1
ATOM 770 O O . GLY A 1 100 ? 15.218 -5.461 -54.215 1.00 81.25 100 GLY A O 1
ATOM 771 N N . LEU A 1 101 ? 14.687 -6.675 -52.400 1.00 85.56 101 LEU A N 1
ATOM 772 C CA . LEU A 1 101 ? 15.833 -6.244 -51.597 1.00 85.56 101 LEU A CA 1
ATOM 773 C C . LEU A 1 101 ? 17.146 -6.819 -52.154 1.00 85.56 101 LEU A C 1
ATOM 775 O O . LEU A 1 101 ? 17.178 -7.928 -52.684 1.00 85.56 101 LEU A O 1
ATOM 779 N N . SER A 1 102 ? 18.246 -6.079 -52.012 1.00 85.25 102 SER A N 1
ATOM 780 C CA . SER A 1 102 ? 19.557 -6.548 -52.465 1.00 85.25 102 SER A CA 1
ATOM 781 C C . SER A 1 102 ? 20.057 -7.756 -51.658 1.00 85.25 102 SER A C 1
ATOM 783 O O . SER A 1 102 ? 19.802 -7.873 -50.455 1.00 85.25 102 SER A O 1
ATOM 785 N N . LYS A 1 103 ? 20.829 -8.634 -52.322 1.00 84.25 103 LYS A N 1
ATOM 786 C CA . LYS A 1 103 ? 21.367 -9.871 -51.721 1.00 84.25 103 LYS A CA 1
ATOM 787 C C . LYS A 1 103 ? 22.194 -9.632 -50.450 1.00 84.25 103 LYS A C 1
ATOM 789 O O . LYS A 1 103 ? 22.156 -10.430 -49.522 1.00 84.25 103 LYS A O 1
ATOM 794 N N . LEU A 1 104 ? 22.858 -8.476 -50.379 1.00 84.94 104 LEU A N 1
ATOM 795 C CA . LEU A 1 104 ? 23.643 -8.037 -49.220 1.00 84.94 104 LEU A CA 1
ATOM 796 C C . LEU A 1 104 ? 22.851 -8.078 -47.904 1.00 84.94 104 LEU A C 1
ATOM 798 O O . LEU A 1 104 ? 23.421 -8.375 -46.859 1.00 84.94 104 LEU A O 1
ATOM 802 N N . PHE A 1 105 ? 21.549 -7.782 -47.939 1.00 87.06 105 PHE A N 1
ATOM 803 C CA . PHE A 1 105 ? 20.701 -7.802 -46.746 1.00 87.06 105 PHE A CA 1
ATOM 804 C C . PHE A 1 105 ? 19.995 -9.142 -46.543 1.00 87.06 105 PHE A C 1
ATOM 806 O O . PHE A 1 105 ? 19.756 -9.535 -45.401 1.00 87.06 105 PHE A O 1
ATOM 813 N N . THR A 1 106 ? 19.667 -9.859 -47.623 1.00 87.19 106 THR A N 1
ATOM 814 C CA . THR A 1 106 ? 18.979 -11.154 -47.519 1.00 87.19 106 THR A CA 1
ATOM 815 C C . THR A 1 106 ? 19.854 -12.215 -46.862 1.00 87.19 106 THR A C 1
ATOM 817 O O . THR A 1 106 ? 19.362 -12.992 -46.046 1.00 87.19 106 THR A O 1
ATOM 820 N N . ASP A 1 107 ? 21.162 -12.188 -47.119 1.00 89.88 107 ASP A N 1
ATOM 821 C CA . ASP A 1 107 ? 22.112 -13.144 -46.535 1.00 89.88 107 ASP A CA 1
ATOM 822 C C . ASP A 1 107 ? 22.292 -12.935 -45.016 1.00 89.88 107 ASP A C 1
ATOM 824 O O . ASP A 1 107 ? 22.679 -13.847 -44.285 1.00 89.88 107 ASP A O 1
ATOM 828 N N . LEU A 1 108 ? 21.942 -11.745 -44.510 1.00 91.06 108 LEU A N 1
ATOM 829 C CA . LEU A 1 108 ? 22.015 -11.396 -43.090 1.00 91.06 108 LEU A CA 1
ATOM 830 C C . LEU A 1 108 ? 20.771 -11.806 -42.290 1.00 91.06 108 LEU A C 1
ATOM 832 O O . LEU A 1 108 ? 20.811 -11.741 -41.061 1.00 91.06 108 LEU A O 1
ATOM 836 N N . ILE A 1 109 ? 19.686 -12.254 -42.936 1.00 90.94 109 ILE A N 1
ATOM 837 C CA . ILE A 1 109 ? 18.419 -12.583 -42.258 1.00 90.94 109 ILE A CA 1
ATOM 838 C C . ILE A 1 109 ? 18.628 -13.669 -41.195 1.00 90.94 109 ILE A C 1
ATOM 840 O O . ILE A 1 109 ? 18.315 -13.460 -40.022 1.00 90.94 109 ILE A O 1
ATOM 844 N N . LEU A 1 110 ? 19.176 -14.825 -41.584 1.00 90.25 110 LEU A N 1
ATOM 845 C CA . LEU A 1 110 ? 19.351 -15.959 -40.672 1.00 90.25 110 LEU A CA 1
ATOM 846 C C . LEU A 1 110 ? 20.363 -15.657 -39.544 1.00 90.25 110 LEU A C 1
ATOM 848 O O . LEU A 1 110 ? 20.024 -15.899 -38.381 1.00 90.25 110 LEU A O 1
ATOM 852 N N . PRO A 1 111 ? 21.553 -15.076 -39.818 1.00 93.38 111 PRO A N 1
ATOM 853 C CA . PRO A 1 111 ? 22.476 -14.652 -38.766 1.00 93.38 111 PRO A CA 1
ATOM 854 C C . PRO A 1 111 ? 21.860 -13.664 -37.768 1.00 93.38 111 PRO A C 1
ATOM 856 O O . PRO A 1 111 ? 22.032 -13.831 -36.559 1.00 93.38 111 PRO A O 1
ATOM 859 N N . LEU A 1 112 ? 21.112 -12.658 -38.242 1.00 91.88 112 LEU A N 1
ATOM 860 C CA . LEU A 1 112 ? 20.466 -11.670 -37.372 1.00 91.88 112 LEU A CA 1
ATOM 861 C C . LEU A 1 112 ? 19.346 -12.286 -36.530 1.00 91.88 112 LEU A C 1
ATOM 863 O O . LEU A 1 112 ? 19.208 -11.928 -35.359 1.00 91.88 112 LEU A O 1
ATOM 867 N N . PHE A 1 113 ? 18.598 -13.247 -37.075 1.00 92.06 113 PHE A N 1
ATOM 868 C CA . PHE A 1 113 ? 17.567 -13.964 -36.329 1.00 92.06 113 PHE A CA 1
ATOM 869 C C . PHE A 1 113 ? 18.163 -14.768 -35.169 1.00 92.06 113 PHE A C 1
ATOM 871 O O . PHE A 1 113 ? 17.717 -14.655 -34.023 1.00 92.06 113 PHE A O 1
ATOM 878 N N . ILE A 1 114 ? 19.215 -15.542 -35.450 1.00 92.44 114 ILE A N 1
ATOM 879 C CA . ILE A 1 114 ? 19.927 -16.332 -34.440 1.00 92.44 114 ILE A CA 1
ATOM 880 C C . ILE A 1 114 ? 20.531 -15.400 -33.382 1.00 92.44 114 ILE A C 1
ATOM 882 O O . ILE A 1 114 ? 20.341 -15.620 -32.183 1.00 92.44 114 ILE A O 1
ATOM 886 N N . ALA A 1 115 ? 21.190 -14.316 -33.806 1.00 91.38 115 ALA A N 1
ATOM 887 C CA . ALA A 1 115 ? 21.748 -13.317 -32.899 1.00 91.38 115 ALA A CA 1
ATOM 888 C C . ALA A 1 115 ? 20.671 -12.687 -32.004 1.00 91.38 115 ALA A C 1
ATOM 890 O O . ALA A 1 115 ? 20.887 -12.529 -30.802 1.00 91.38 115 ALA A O 1
ATOM 891 N N . ALA A 1 116 ? 19.491 -12.378 -32.549 1.00 92.06 116 ALA A N 1
ATOM 892 C CA . ALA A 1 116 ? 18.377 -11.842 -31.777 1.00 92.06 116 ALA A CA 1
ATOM 893 C C . ALA A 1 116 ? 17.937 -12.797 -30.660 1.00 92.06 116 ALA A C 1
ATOM 895 O O . ALA A 1 116 ? 17.789 -12.367 -29.512 1.00 92.06 116 ALA A O 1
ATOM 896 N N . ILE A 1 117 ? 17.774 -14.088 -30.970 1.00 90.06 117 ILE A N 1
ATOM 897 C CA . ILE A 1 117 ? 17.397 -15.114 -29.987 1.00 90.06 117 ILE A CA 1
ATOM 898 C C . ILE A 1 117 ? 18.476 -15.246 -28.910 1.00 90.06 117 ILE A C 1
ATOM 900 O O . ILE A 1 117 ? 18.166 -15.171 -27.719 1.00 90.06 117 ILE A O 1
ATOM 904 N N . ILE A 1 118 ? 19.743 -15.384 -29.311 1.00 92.06 118 ILE A N 1
ATOM 905 C CA . ILE A 1 118 ? 20.868 -15.545 -28.381 1.00 92.06 118 ILE A CA 1
ATOM 906 C C . ILE A 1 118 ? 20.982 -14.331 -27.457 1.00 92.06 118 ILE A C 1
ATOM 908 O O . ILE A 1 118 ? 21.067 -14.499 -26.244 1.00 92.06 118 ILE A O 1
ATOM 912 N N . LEU A 1 119 ? 20.919 -13.107 -27.988 1.00 91.50 119 LEU A N 1
ATOM 913 C CA . LEU A 1 119 ? 20.987 -11.881 -27.185 1.00 91.50 119 LEU A CA 1
ATOM 914 C C . LEU A 1 119 ? 19.808 -11.776 -26.210 1.00 91.50 119 LEU A C 1
ATOM 916 O O . LEU A 1 119 ? 19.974 -11.355 -25.062 1.00 91.50 119 LEU A O 1
ATOM 920 N N . LYS A 1 120 ? 18.609 -12.200 -26.623 1.00 84.94 120 LYS A N 1
ATOM 921 C CA . LYS A 1 120 ? 17.437 -12.227 -25.740 1.00 84.94 120 LYS A CA 1
ATOM 922 C C . LYS A 1 120 ? 17.593 -13.225 -24.599 1.00 84.94 120 LYS A C 1
ATOM 924 O O . LYS A 1 120 ? 17.317 -12.862 -23.453 1.00 84.94 120 LYS A O 1
ATOM 929 N N . LEU A 1 121 ? 18.077 -14.430 -24.888 1.00 84.88 121 LEU A N 1
ATOM 930 C CA . LEU A 1 121 ? 18.363 -15.446 -23.876 1.00 84.88 121 LEU A CA 1
ATOM 931 C C . LEU A 1 121 ? 19.509 -15.015 -22.953 1.00 84.88 121 LEU A C 1
ATOM 933 O O . LEU A 1 121 ? 19.376 -15.111 -21.738 1.00 84.88 121 LEU A O 1
ATOM 937 N N . ALA A 1 122 ? 20.588 -14.451 -23.498 1.00 86.06 122 ALA A N 1
ATOM 938 C CA . ALA A 1 122 ? 21.721 -13.945 -22.726 1.00 86.06 122 ALA A CA 1
ATOM 939 C C . ALA A 1 122 ? 21.296 -12.834 -21.755 1.00 86.06 122 ALA A C 1
ATOM 941 O O . ALA A 1 122 ? 21.637 -12.875 -20.573 1.00 86.06 122 ALA A O 1
ATOM 942 N N . SER A 1 123 ? 20.483 -11.878 -22.219 1.00 83.88 123 SER A N 1
ATOM 943 C CA . SER A 1 123 ? 19.895 -10.851 -21.355 1.00 83.88 123 SER A CA 1
ATOM 944 C C . SER A 1 123 ? 19.058 -11.462 -20.228 1.00 83.88 123 SER A C 1
ATOM 946 O O . SER A 1 123 ? 19.115 -10.977 -19.097 1.00 83.88 123 SER A O 1
ATOM 948 N N . TRP A 1 124 ? 18.262 -12.491 -20.521 1.00 78.50 124 TRP A N 1
ATOM 949 C CA . TRP A 1 124 ? 17.429 -13.153 -19.522 1.00 78.50 124 TRP A CA 1
ATOM 950 C C . TRP A 1 124 ? 18.269 -13.879 -18.467 1.00 78.50 124 TRP A C 1
ATOM 952 O O . TRP A 1 124 ? 18.106 -13.613 -17.274 1.00 78.50 124 TRP A O 1
ATOM 962 N N . SER A 1 125 ? 19.212 -14.714 -18.901 1.00 79.56 125 SER A N 1
ATOM 963 C CA . SER A 1 125 ? 20.114 -15.463 -18.024 1.00 79.56 125 SER A CA 1
ATOM 964 C C . SER A 1 125 ? 20.948 -14.534 -17.142 1.00 79.56 125 SER A C 1
ATOM 966 O O . SER A 1 125 ? 21.099 -14.782 -15.946 1.00 79.56 125 SER A O 1
ATOM 968 N N . PHE A 1 126 ? 21.424 -13.412 -17.692 1.00 77.62 126 PHE A N 1
ATOM 969 C CA . PHE A 1 126 ? 22.178 -12.416 -16.932 1.00 77.62 126 PHE A CA 1
ATOM 970 C C . PHE A 1 126 ? 21.346 -11.800 -15.798 1.00 77.62 126 PHE A C 1
ATOM 972 O O . PHE A 1 126 ? 21.826 -11.683 -14.669 1.00 77.62 126 PHE A O 1
ATOM 979 N N . ILE A 1 127 ? 20.076 -11.467 -16.058 1.00 71.25 127 ILE A N 1
ATOM 980 C CA . ILE A 1 127 ? 19.161 -10.993 -15.009 1.00 71.25 127 ILE A CA 1
ATOM 981 C C . ILE A 1 127 ? 18.907 -12.091 -13.980 1.00 71.25 127 ILE A C 1
ATOM 983 O O . ILE A 1 127 ? 18.966 -11.816 -12.784 1.00 71.25 127 ILE A O 1
ATOM 987 N N . ALA A 1 128 ? 18.615 -13.315 -14.424 1.00 69.00 128 ALA A N 1
ATOM 988 C CA . ALA A 1 128 ? 18.309 -14.429 -13.533 1.00 69.00 128 ALA A CA 1
ATOM 989 C C . ALA A 1 128 ? 19.468 -14.724 -12.564 1.00 69.00 128 ALA A C 1
ATOM 991 O O . ALA A 1 128 ? 19.232 -14.962 -11.381 1.00 69.00 128 ALA A O 1
ATOM 992 N N . MET A 1 129 ? 20.713 -14.627 -13.040 1.00 67.88 129 MET A N 1
ATOM 993 C CA . MET A 1 129 ? 21.914 -14.893 -12.248 1.00 67.88 129 MET A CA 1
ATOM 994 C C . MET A 1 129 ? 22.285 -13.740 -11.304 1.00 67.88 129 MET A C 1
ATOM 996 O O . MET A 1 129 ? 22.640 -13.968 -10.149 1.00 67.88 129 MET A O 1
ATOM 1000 N N . MET A 1 130 ? 22.203 -12.490 -11.771 1.00 62.66 130 MET A N 1
ATOM 1001 C CA . MET A 1 130 ? 22.704 -11.333 -11.015 1.00 62.66 130 MET A CA 1
ATOM 1002 C C . MET A 1 130 ? 21.669 -10.696 -10.082 1.00 62.66 130 MET A C 1
ATOM 1004 O O . MET A 1 130 ? 22.024 -9.883 -9.219 1.00 62.66 130 MET A O 1
ATOM 1008 N N . ARG A 1 131 ? 20.381 -11.036 -10.213 1.00 58.59 131 ARG A N 1
ATOM 1009 C CA . ARG A 1 131 ? 19.337 -10.429 -9.385 1.00 58.59 131 ARG A CA 1
ATOM 1010 C C . ARG A 1 131 ? 19.348 -11.032 -7.982 1.00 58.59 131 ARG A C 1
ATOM 1012 O O . ARG A 1 131 ? 18.626 -11.976 -7.668 1.00 58.59 131 ARG A O 1
ATOM 1019 N N . LYS A 1 132 ? 20.138 -10.426 -7.088 1.00 53.12 132 LYS A N 1
ATOM 1020 C CA . LYS A 1 132 ? 19.962 -10.601 -5.639 1.00 53.12 132 LYS A CA 1
ATOM 1021 C C . LYS A 1 132 ? 18.496 -10.291 -5.324 1.00 53.12 132 LYS A C 1
ATOM 1023 O O . LYS A 1 132 ? 18.048 -9.182 -5.597 1.00 53.12 132 LYS A O 1
ATOM 1028 N N . ARG A 1 133 ? 17.756 -11.270 -4.778 1.00 53.12 133 ARG A N 1
ATOM 1029 C CA . ARG A 1 133 ? 16.367 -11.093 -4.308 1.00 53.12 133 ARG A CA 1
ATOM 1030 C C . ARG A 1 133 ? 16.290 -9.767 -3.552 1.00 53.12 133 ARG A C 1
ATOM 1032 O O . ARG A 1 133 ? 17.081 -9.579 -2.625 1.00 53.12 133 ARG A O 1
ATOM 1039 N N . ASP A 1 134 ? 15.406 -8.858 -3.965 1.00 56.16 134 ASP A N 1
ATOM 1040 C CA . ASP A 1 134 ? 15.251 -7.538 -3.345 1.00 56.16 134 ASP A CA 1
ATOM 1041 C C . ASP A 1 134 ? 14.823 -7.713 -1.883 1.00 56.16 134 ASP A C 1
ATOM 1043 O O . ASP A 1 134 ? 13.636 -7.785 -1.564 1.00 56.16 134 ASP A O 1
ATOM 1047 N N . LYS A 1 135 ? 15.806 -7.840 -0.988 1.00 66.94 135 LYS A N 1
ATOM 1048 C CA . LYS A 1 135 ? 15.577 -7.923 0.451 1.00 66.94 135 LYS A CA 1
ATOM 1049 C C . LYS A 1 135 ? 15.248 -6.527 0.964 1.00 66.94 135 LYS A C 1
ATOM 1051 O O . LYS A 1 135 ? 15.876 -5.546 0.554 1.00 66.94 135 LYS A O 1
ATOM 1056 N N . TYR A 1 136 ? 14.296 -6.464 1.884 1.00 73.62 136 TYR A N 1
ATOM 1057 C CA . TYR A 1 136 ? 14.084 -5.289 2.715 1.00 73.62 136 TYR A CA 1
ATOM 1058 C C . TYR A 1 136 ? 15.368 -5.016 3.509 1.00 73.62 136 TYR A C 1
ATOM 1060 O O . TYR A 1 136 ? 15.947 -5.926 4.104 1.00 73.62 136 TYR A O 1
ATOM 1068 N N . ARG A 1 137 ? 15.860 -3.780 3.447 1.00 81.06 137 ARG A N 1
ATOM 1069 C CA . ARG A 1 137 ? 17.075 -3.322 4.126 1.00 81.06 137 ARG A CA 1
ATOM 1070 C C . ARG A 1 137 ? 16.829 -1.953 4.726 1.00 81.06 137 ARG A C 1
ATOM 1072 O O . ARG A 1 137 ? 16.162 -1.125 4.113 1.00 81.06 137 ARG A O 1
ATOM 1079 N N . LEU A 1 138 ? 17.421 -1.698 5.880 1.00 82.81 138 LEU A N 1
ATOM 1080 C CA . LEU A 1 138 ? 17.455 -0.361 6.453 1.00 82.81 138 LEU A CA 1
ATOM 1081 C C . LEU A 1 138 ? 18.605 0.452 5.865 1.00 82.81 138 LEU A C 1
ATOM 1083 O O . LEU A 1 138 ? 19.610 -0.087 5.392 1.00 82.81 138 LEU A O 1
ATOM 1087 N N . ASP A 1 139 ? 18.429 1.766 5.865 1.00 80.75 139 ASP A N 1
ATOM 1088 C CA . ASP A 1 139 ? 19.523 2.696 5.642 1.00 80.75 139 ASP A CA 1
ATOM 1089 C C . ASP A 1 139 ? 20.540 2.600 6.784 1.00 80.75 139 ASP A C 1
ATOM 1091 O O . ASP A 1 139 ? 20.189 2.302 7.923 1.00 80.75 139 ASP A O 1
ATOM 1095 N N . LYS A 1 140 ? 21.810 2.863 6.473 1.00 78.12 140 LYS A N 1
ATOM 1096 C CA . LYS A 1 140 ? 22.892 2.834 7.469 1.00 78.12 140 LYS A CA 1
ATOM 1097 C C . LYS A 1 140 ? 22.930 4.091 8.339 1.00 78.12 140 LYS A C 1
ATOM 1099 O O . LYS A 1 140 ? 23.699 4.141 9.289 1.00 78.12 140 LYS A O 1
ATOM 1104 N N . HIS A 1 141 ? 22.142 5.102 7.987 1.00 80.50 141 HIS A N 1
ATOM 1105 C CA . HIS A 1 141 ? 22.131 6.400 8.644 1.00 80.50 141 HIS A CA 1
ATOM 1106 C C . HIS A 1 141 ? 20.739 6.718 9.172 1.00 80.50 141 HIS A C 1
ATOM 1108 O O . HIS A 1 141 ? 19.734 6.487 8.488 1.00 80.50 141 HIS A O 1
ATOM 1114 N N . VAL A 1 142 ? 20.711 7.300 10.366 1.00 83.12 142 VAL A N 1
ATOM 1115 C CA . VAL A 1 142 ? 19.527 7.947 10.922 1.00 83.12 142 VAL A CA 1
ATOM 1116 C C . VAL A 1 142 ? 19.395 9.321 10.274 1.00 83.12 142 VAL A C 1
ATOM 1118 O O . VAL A 1 142 ? 20.382 10.020 10.020 1.00 83.12 142 VAL A O 1
ATOM 1121 N N . LYS A 1 143 ? 18.160 9.693 9.959 1.00 83.88 143 LYS A N 1
ATOM 1122 C CA . LYS A 1 143 ? 17.815 11.001 9.425 1.00 83.88 143 LYS A CA 1
ATOM 1123 C C . LYS A 1 143 ? 16.957 11.747 10.410 1.00 83.88 143 LYS A C 1
ATOM 1125 O O . LYS A 1 143 ? 16.024 11.182 10.962 1.00 83.88 143 LYS A O 1
ATOM 1130 N N . GLU A 1 144 ? 17.226 13.027 10.543 1.00 84.38 144 GLU A N 1
ATOM 1131 C CA . GLU A 1 144 ? 16.358 13.934 11.264 1.00 84.38 144 GLU A CA 1
ATOM 1132 C C . GLU A 1 144 ? 15.494 14.701 10.268 1.00 84.38 144 GLU A C 1
ATOM 1134 O O . GLU A 1 144 ? 15.966 15.222 9.245 1.00 84.38 144 GLU A O 1
ATOM 1139 N N . ILE A 1 145 ? 14.198 14.707 10.550 1.00 83.00 145 ILE A N 1
ATOM 1140 C CA . ILE A 1 145 ? 13.171 15.332 9.728 1.00 83.00 145 ILE A CA 1
ATOM 1141 C C . ILE A 1 145 ? 12.427 16.303 10.629 1.00 83.00 145 ILE A C 1
ATOM 1143 O O . ILE A 1 145 ? 11.986 15.922 11.707 1.00 83.00 145 ILE A O 1
ATOM 1147 N N . GLY A 1 146 ? 12.301 17.557 10.196 1.00 81.56 146 GLY A N 1
ATOM 1148 C CA . GLY A 1 146 ? 11.500 18.539 10.922 1.00 81.56 146 GLY A CA 1
ATOM 1149 C C . GLY A 1 146 ? 10.013 18.173 10.956 1.00 81.56 146 GLY A C 1
ATOM 1150 O O . GLY A 1 146 ? 9.615 17.182 10.342 1.00 81.56 146 GLY A O 1
ATOM 1151 N N . PRO A 1 147 ? 9.182 18.995 11.613 1.00 81.44 147 PRO A N 1
ATOM 1152 C CA . PRO A 1 147 ? 7.747 18.762 11.694 1.00 81.44 147 PRO A CA 1
ATOM 1153 C C . PRO A 1 147 ? 7.147 18.546 10.305 1.00 81.44 147 PRO A C 1
ATOM 1155 O O . PRO A 1 147 ? 7.397 19.323 9.371 1.00 81.44 147 PRO A O 1
ATOM 1158 N N . TYR A 1 148 ? 6.379 17.472 10.158 1.00 81.75 148 TYR A N 1
ATOM 1159 C CA . TYR A 1 148 ? 5.845 17.053 8.871 1.00 81.75 148 TYR A CA 1
ATOM 1160 C C . TYR A 1 148 ? 4.430 16.503 9.003 1.00 81.75 148 TYR A C 1
ATOM 1162 O O . TYR A 1 148 ? 4.047 15.955 10.033 1.00 81.75 148 TYR A O 1
ATOM 1170 N N . ALA A 1 149 ? 3.663 16.631 7.923 1.00 81.69 149 ALA A N 1
ATOM 1171 C CA . ALA A 1 149 ? 2.338 16.047 7.794 1.00 81.69 149 ALA A CA 1
ATOM 1172 C C . ALA A 1 149 ? 2.238 15.297 6.464 1.00 81.69 149 ALA A C 1
ATOM 1174 O O . ALA A 1 149 ? 2.672 15.794 5.419 1.00 81.69 149 ALA A O 1
ATOM 1175 N N . ILE A 1 150 ? 1.691 14.089 6.527 1.00 81.69 150 ILE A N 1
ATOM 1176 C CA . ILE A 1 150 ? 1.275 13.284 5.386 1.00 81.69 150 ILE A CA 1
ATOM 1177 C C . ILE A 1 150 ? -0.245 13.413 5.335 1.00 81.69 150 ILE A C 1
ATOM 1179 O O . ILE A 1 150 ? -0.944 12.855 6.177 1.00 81.69 150 ILE A O 1
ATOM 1183 N N . ASP A 1 151 ? -0.721 14.204 4.380 1.00 78.38 151 ASP A N 1
ATOM 1184 C CA . ASP A 1 151 ? -2.131 14.557 4.228 1.00 78.38 151 ASP A CA 1
ATOM 1185 C C . ASP A 1 151 ? -2.752 13.784 3.057 1.00 78.38 151 ASP A C 1
ATOM 1187 O O . ASP A 1 151 ? -2.190 13.714 1.955 1.00 78.38 151 ASP A O 1
ATOM 1191 N N . ALA A 1 152 ? -3.914 13.202 3.317 1.00 77.75 152 ALA A N 1
ATOM 1192 C CA . ALA A 1 152 ? -4.808 12.594 2.357 1.00 77.75 152 ALA A CA 1
ATOM 1193 C C . ALA A 1 152 ? -6.241 13.073 2.625 1.00 77.75 152 ALA A C 1
ATOM 1195 O O . ALA A 1 152 ? -6.581 13.563 3.695 1.00 77.75 152 ALA A O 1
ATOM 1196 N N . LYS A 1 153 ? -7.133 12.877 1.650 1.00 79.38 153 LYS A N 1
ATOM 1197 C CA . LYS A 1 153 ? -8.496 13.436 1.658 1.00 79.38 153 LYS A CA 1
ATOM 1198 C C . LYS A 1 153 ? -9.241 13.292 3.002 1.00 79.38 153 LYS A C 1
ATOM 1200 O O . LYS A 1 153 ? -9.837 14.268 3.452 1.00 79.38 153 LYS A O 1
ATOM 1205 N N . GLN A 1 154 ? -9.219 12.101 3.606 1.00 84.31 154 GLN A N 1
ATOM 1206 C CA . GLN A 1 154 ? -9.934 11.808 4.856 1.00 84.31 154 GLN A CA 1
ATOM 1207 C C . GLN A 1 154 ? -9.027 11.662 6.079 1.00 84.31 154 GLN A C 1
ATOM 1209 O O . GLN A 1 154 ? -9.550 11.517 7.180 1.00 84.31 154 GLN A O 1
ATOM 1214 N N . TRP A 1 155 ? -7.700 11.695 5.928 1.00 86.81 155 TRP A N 1
ATOM 1215 C CA . TRP A 1 155 ? -6.798 11.475 7.056 1.00 86.81 155 TRP A CA 1
ATOM 1216 C C . TRP A 1 155 ? -5.502 12.263 6.966 1.00 86.81 155 TRP A C 1
ATOM 1218 O O . TRP A 1 155 ? -4.955 12.481 5.889 1.00 86.81 155 TRP A O 1
ATOM 1228 N N . VAL A 1 156 ? -4.984 12.641 8.131 1.00 88.38 156 VAL A N 1
ATOM 1229 C CA . VAL A 1 156 ? -3.720 13.361 8.274 1.00 88.38 156 VAL A CA 1
ATOM 1230 C C . VAL A 1 156 ? -2.873 12.648 9.313 1.00 88.38 156 VAL A C 1
ATOM 1232 O O . VAL A 1 156 ? -3.297 12.492 10.454 1.00 88.38 156 VAL A O 1
ATOM 1235 N N . LEU A 1 157 ? -1.669 12.231 8.923 1.00 88.31 157 LEU A N 1
ATOM 1236 C CA . LEU A 1 157 ? -0.651 11.734 9.844 1.00 88.31 157 LEU A CA 1
ATOM 1237 C C . LEU A 1 157 ? 0.414 12.814 10.037 1.00 88.31 157 LEU A C 1
ATOM 1239 O O . LEU A 1 157 ? 1.110 13.162 9.083 1.00 88.31 157 LEU A O 1
ATOM 1243 N N . SER A 1 158 ? 0.566 13.333 11.250 1.00 89.38 158 SER A N 1
ATOM 1244 C CA . SER A 1 158 ? 1.490 14.422 11.561 1.00 89.38 158 SER A CA 1
ATOM 1245 C C . SER A 1 158 ? 2.469 14.077 12.678 1.00 89.38 158 SER A C 1
ATOM 1247 O O . SER A 1 158 ? 2.163 13.340 13.615 1.00 89.38 158 SER A O 1
ATOM 1249 N N . SER A 1 159 ? 3.667 14.643 12.568 1.00 87.38 159 SER A N 1
ATOM 1250 C CA . SER A 1 159 ? 4.629 14.749 13.657 1.00 87.38 159 SER A CA 1
ATOM 1251 C C . SER A 1 159 ? 4.925 16.224 13.895 1.00 87.38 159 SER A C 1
ATOM 1253 O O . SER A 1 159 ? 5.327 16.940 12.972 1.00 87.38 159 SER A O 1
ATOM 1255 N N . ASN A 1 160 ? 4.701 16.682 15.125 1.00 83.50 160 ASN A N 1
ATOM 1256 C CA . ASN A 1 160 ? 4.859 18.088 15.504 1.00 83.50 160 ASN A CA 1
ATOM 1257 C C . ASN A 1 160 ? 6.309 18.443 15.865 1.00 83.50 160 ASN A C 1
ATOM 1259 O O . ASN A 1 160 ? 6.642 19.621 15.966 1.00 83.50 160 ASN A O 1
ATOM 1263 N N . GLU A 1 161 ? 7.168 17.440 16.037 1.00 85.12 161 GLU A N 1
ATOM 1264 C CA . GLU A 1 161 ? 8.542 17.586 16.510 1.00 85.12 161 GLU A CA 1
ATOM 1265 C C . GLU A 1 161 ? 9.554 17.091 15.472 1.00 85.12 161 GLU A C 1
ATOM 1267 O O . GLU A 1 161 ? 9.224 16.359 14.531 1.00 85.12 161 GLU A O 1
ATOM 1272 N N . PHE A 1 162 ? 10.819 17.469 15.668 1.00 82.44 162 PHE A N 1
ATOM 1273 C CA . PHE A 1 162 ? 11.923 16.894 14.910 1.00 82.44 162 PHE A CA 1
ATOM 1274 C C . PHE A 1 162 ? 12.013 15.397 15.192 1.00 82.44 162 PHE A C 1
ATOM 1276 O O . PHE A 1 162 ? 12.286 14.963 16.308 1.00 82.44 162 PHE A O 1
ATOM 1283 N N . SER A 1 163 ? 11.745 14.612 14.158 1.00 83.31 163 SER A N 1
ATOM 1284 C CA . SER A 1 163 ? 11.620 13.167 14.236 1.00 83.31 163 SER A CA 1
ATOM 1285 C C . SER A 1 163 ? 12.894 12.501 13.751 1.00 83.31 163 SER A C 1
ATOM 1287 O O . SER A 1 163 ? 13.355 12.757 12.631 1.00 83.31 163 SER A O 1
ATOM 1289 N N . LYS A 1 164 ? 13.436 11.603 14.577 1.00 87.50 164 LYS A N 1
ATOM 1290 C CA . LYS A 1 164 ? 14.506 10.695 14.165 1.00 87.50 164 LYS A CA 1
ATOM 1291 C C . LYS A 1 164 ? 13.903 9.539 13.385 1.00 87.50 164 LYS A C 1
ATOM 1293 O O . LYS A 1 164 ? 12.944 8.903 13.820 1.00 87.50 164 LYS A O 1
ATOM 1298 N N . VAL A 1 165 ? 14.459 9.284 12.208 1.00 87.81 165 VAL A N 1
ATOM 1299 C CA . VAL A 1 165 ? 13.875 8.386 11.223 1.00 87.81 165 VAL A CA 1
ATOM 1300 C C . VAL A 1 165 ? 14.936 7.508 10.569 1.00 87.81 165 VAL A C 1
ATOM 1302 O O . VAL A 1 165 ? 15.945 7.998 10.065 1.00 87.81 165 VAL A O 1
ATOM 1305 N N . VAL A 1 166 ? 14.680 6.203 10.485 1.00 88.19 166 VAL A N 1
ATOM 1306 C CA . VAL A 1 166 ? 15.507 5.267 9.703 1.00 88.19 166 VAL A CA 1
ATOM 1307 C C . VAL A 1 166 ? 14.741 4.845 8.455 1.00 88.19 166 VAL A C 1
ATOM 1309 O O . VAL A 1 166 ? 13.632 4.326 8.539 1.00 88.19 166 VAL A O 1
ATOM 1312 N N . LEU A 1 167 ? 15.319 5.066 7.271 1.00 86.25 167 LEU A N 1
ATOM 1313 C CA . LEU A 1 167 ? 14.650 4.744 6.009 1.00 86.25 167 LEU A CA 1
ATOM 1314 C C . LEU A 1 167 ? 14.678 3.240 5.723 1.00 86.25 167 LEU A C 1
ATOM 1316 O O . LEU A 1 167 ? 15.708 2.584 5.863 1.00 86.25 167 LEU A O 1
ATOM 1320 N N . ILE A 1 168 ? 13.563 2.723 5.216 1.00 85.88 168 ILE A N 1
ATOM 1321 C CA . ILE A 1 168 ? 13.435 1.353 4.724 1.00 85.88 168 ILE A CA 1
ATOM 1322 C C . ILE A 1 168 ? 13.585 1.373 3.203 1.00 85.88 168 ILE A C 1
ATOM 1324 O O . ILE A 1 168 ? 12.947 2.157 2.487 1.00 85.88 168 ILE A O 1
ATOM 1328 N N . ARG A 1 169 ? 14.440 0.488 2.697 1.00 79.25 169 ARG A N 1
ATOM 1329 C CA . ARG A 1 169 ? 14.701 0.290 1.276 1.00 79.25 169 ARG A CA 1
ATOM 1330 C C . ARG A 1 169 ? 14.372 -1.127 0.841 1.00 79.25 169 ARG A C 1
ATOM 1332 O O . ARG A 1 169 ? 14.608 -2.094 1.560 1.00 79.25 169 ARG A O 1
ATOM 1339 N N . ARG A 1 170 ? 13.904 -1.242 -0.396 1.00 73.44 170 ARG A N 1
ATOM 1340 C CA . ARG A 1 170 ? 13.790 -2.500 -1.136 1.00 73.44 170 ARG A CA 1
ATOM 1341 C C . ARG A 1 170 ? 14.572 -2.333 -2.431 1.00 73.44 170 ARG A C 1
ATOM 1343 O O . ARG A 1 170 ? 14.215 -1.514 -3.279 1.00 73.44 170 ARG A O 1
ATOM 1350 N N . GLY A 1 171 ? 15.705 -3.026 -2.534 1.00 71.19 171 GLY A N 1
ATOM 1351 C CA . GLY A 1 171 ? 16.699 -2.736 -3.571 1.00 71.19 171 GLY A CA 1
ATOM 1352 C C . GLY A 1 171 ? 17.199 -1.286 -3.461 1.00 71.19 171 GLY A C 1
ATOM 1353 O O . GLY A 1 171 ? 17.664 -0.865 -2.401 1.00 71.19 171 GLY A O 1
ATOM 1354 N N . ARG A 1 172 ? 17.075 -0.505 -4.542 1.00 65.81 172 ARG A N 1
ATOM 1355 C CA . ARG A 1 172 ? 17.430 0.931 -4.577 1.00 65.81 172 ARG A CA 1
ATOM 1356 C C . ARG A 1 172 ? 16.272 1.868 -4.196 1.00 65.81 172 ARG A C 1
ATOM 1358 O O . ARG A 1 172 ? 16.494 3.063 -4.006 1.00 65.81 172 ARG A O 1
ATOM 1365 N N . ARG A 1 173 ? 15.036 1.363 -4.086 1.00 69.19 173 ARG A N 1
ATOM 1366 C CA . ARG A 1 173 ? 13.842 2.186 -3.830 1.00 69.19 173 ARG A CA 1
ATOM 1367 C C . ARG A 1 173 ? 13.641 2.407 -2.333 1.00 69.19 173 ARG A C 1
ATOM 1369 O O . ARG A 1 173 ? 13.729 1.464 -1.550 1.00 69.19 173 ARG A O 1
ATOM 1376 N N . LYS A 1 174 ? 13.348 3.651 -1.948 1.00 75.75 174 LYS A N 1
ATOM 1377 C CA . LYS A 1 174 ? 12.851 3.999 -0.609 1.00 75.75 174 LYS A CA 1
ATOM 1378 C C . LYS A 1 174 ? 11.357 3.691 -0.578 1.00 75.75 174 LYS A C 1
ATOM 1380 O O . LYS A 1 174 ? 10.646 4.131 -1.473 1.00 75.75 174 LYS A O 1
ATOM 1385 N N . ILE A 1 175 ? 10.921 2.920 0.405 1.00 76.88 175 ILE A N 1
ATOM 1386 C CA . ILE A 1 175 ? 9.559 2.357 0.465 1.00 76.88 175 ILE A CA 1
ATOM 1387 C C . ILE A 1 175 ? 8.848 2.665 1.786 1.00 76.88 175 ILE A C 1
ATOM 1389 O O . ILE A 1 175 ? 7.684 2.327 1.969 1.00 76.88 175 ILE A O 1
ATOM 1393 N N . GLY A 1 176 ? 9.553 3.274 2.732 1.00 85.88 176 GLY A N 1
ATOM 1394 C CA . GLY A 1 176 ? 9.026 3.560 4.052 1.00 85.88 176 GLY A CA 1
ATOM 1395 C C . GLY A 1 176 ? 10.128 3.996 4.994 1.00 85.88 176 GLY A C 1
ATOM 1396 O O . GLY A 1 176 ? 11.267 4.246 4.580 1.00 85.88 176 GLY A O 1
ATOM 1397 N N . PHE A 1 177 ? 9.778 4.089 6.264 1.00 88.69 177 PHE A N 1
ATOM 1398 C CA . PHE A 1 177 ? 10.663 4.539 7.314 1.00 88.69 177 PHE A CA 1
ATOM 1399 C C . PHE A 1 177 ? 10.167 4.104 8.693 1.00 88.69 177 PHE A C 1
ATOM 1401 O O . PHE A 1 177 ? 8.989 3.822 8.868 1.00 88.69 177 PHE A O 1
ATOM 1408 N N . VAL A 1 178 ? 11.064 4.060 9.671 1.00 90.31 178 VAL A N 1
ATOM 1409 C CA . VAL A 1 178 ? 10.727 3.890 11.088 1.00 90.31 178 VAL A CA 1
ATOM 1410 C C . VAL A 1 178 ? 10.894 5.239 11.767 1.00 90.31 178 VAL A C 1
ATOM 1412 O O . VAL A 1 178 ? 11.980 5.808 11.682 1.00 90.31 178 VAL A O 1
ATOM 1415 N N . ASN A 1 179 ? 9.830 5.751 12.382 1.00 90.06 179 ASN A N 1
ATOM 1416 C CA . ASN A 1 179 ? 9.839 6.960 13.199 1.00 90.06 179 ASN A CA 1
ATOM 1417 C C . ASN A 1 179 ? 10.011 6.592 14.678 1.00 90.06 179 ASN A C 1
ATOM 1419 O O . ASN A 1 179 ? 9.334 5.692 15.171 1.00 90.06 179 ASN A O 1
ATOM 1423 N N . PHE A 1 180 ? 10.900 7.301 15.368 1.00 88.69 180 PHE A N 1
ATOM 1424 C CA . PHE A 1 180 ? 11.167 7.142 16.797 1.00 88.69 180 PHE A CA 1
ATOM 1425 C C . PHE A 1 180 ? 10.473 8.188 17.681 1.00 88.69 180 PHE A C 1
ATOM 1427 O O . PHE A 1 180 ? 10.659 8.169 18.893 1.00 88.69 180 PHE A O 1
ATOM 1434 N N . ASN A 1 181 ? 9.642 9.055 17.101 1.00 89.25 181 ASN A N 1
ATOM 1435 C CA . ASN A 1 181 ? 8.808 10.008 17.829 1.00 89.25 181 ASN A CA 1
ATOM 1436 C C . ASN A 1 181 ? 7.324 9.657 17.687 1.00 89.25 181 ASN A C 1
ATOM 1438 O O . ASN A 1 181 ? 6.904 9.039 16.702 1.00 89.25 181 ASN A O 1
ATOM 1442 N N . ASN A 1 182 ? 6.532 10.085 18.670 1.00 88.50 182 ASN A N 1
ATOM 1443 C CA . ASN A 1 182 ? 5.085 9.917 18.646 1.00 88.50 182 ASN A CA 1
ATOM 1444 C C . ASN A 1 182 ? 4.473 10.704 17.482 1.00 88.50 182 ASN A C 1
ATOM 1446 O O . ASN A 1 182 ? 4.918 11.804 17.148 1.00 88.50 182 ASN A O 1
ATOM 1450 N N . MET A 1 183 ? 3.436 10.142 16.870 1.00 89.38 183 MET A N 1
ATOM 1451 C CA . MET A 1 183 ? 2.714 10.775 15.766 1.00 89.38 183 MET A CA 1
ATOM 1452 C C . MET A 1 183 ? 1.230 10.895 16.078 1.00 89.38 183 MET A C 1
ATOM 1454 O O . MET A 1 183 ? 0.679 10.091 16.819 1.00 89.38 183 MET A O 1
ATOM 1458 N N . ASN A 1 184 ? 0.572 11.873 15.469 1.00 91.06 184 ASN A N 1
ATOM 1459 C CA . ASN A 1 184 ? -0.869 12.056 15.567 1.00 91.06 184 ASN A CA 1
ATOM 1460 C C . ASN A 1 184 ? -1.514 11.669 14.239 1.00 91.06 184 ASN A C 1
ATOM 1462 O O . ASN A 1 184 ? -1.078 12.111 13.179 1.00 91.06 184 ASN A O 1
ATOM 1466 N N . LEU A 1 185 ? -2.555 10.852 14.298 1.00 91.38 185 LEU A N 1
ATOM 1467 C CA . LEU A 1 185 ? -3.376 10.456 13.168 1.00 91.38 185 LEU A CA 1
ATOM 1468 C C . LEU A 1 185 ? -4.788 10.991 13.382 1.00 91.38 185 LEU A C 1
ATOM 1470 O O . LEU A 1 185 ? -5.465 10.620 14.338 1.00 91.38 185 LEU A O 1
ATOM 1474 N N . GLU A 1 186 ? -5.237 11.851 12.480 1.00 91.38 186 GLU A N 1
ATOM 1475 C CA . GLU A 1 186 ? -6.609 12.347 12.456 1.00 91.38 186 GLU A CA 1
ATOM 1476 C C . GLU A 1 186 ? -7.349 11.735 11.267 1.00 91.38 186 GLU A C 1
ATOM 1478 O O . GLU A 1 186 ? -6.829 11.758 10.154 1.00 91.38 186 GLU A O 1
ATOM 1483 N N . PHE A 1 187 ? -8.553 11.206 11.488 1.00 91.12 187 PHE A N 1
ATOM 1484 C CA . PHE A 1 187 ? -9.435 10.680 10.443 1.00 91.12 187 PHE A CA 1
ATOM 1485 C C . PHE A 1 187 ? -10.806 11.362 10.515 1.00 91.12 187 PHE A C 1
ATOM 1487 O O . PHE A 1 187 ? -11.405 11.460 11.589 1.00 91.12 187 PHE A O 1
ATOM 1494 N N . LYS A 1 188 ? -11.311 11.836 9.374 1.00 89.75 188 LYS A N 1
ATOM 1495 C CA . LYS A 1 188 ? -12.609 12.511 9.257 1.00 89.75 188 LYS A CA 1
ATOM 1496 C C . LYS A 1 188 ? -13.720 11.493 9.007 1.00 89.75 188 LYS A C 1
ATOM 1498 O O . LYS A 1 188 ? -13.698 10.772 8.013 1.00 89.75 188 LYS A O 1
ATOM 1503 N N . ASN A 1 189 ? -14.707 11.471 9.895 1.00 90.75 189 ASN A N 1
ATOM 1504 C CA . ASN A 1 189 ? -15.907 10.647 9.792 1.00 90.75 189 ASN A CA 1
ATOM 1505 C C . ASN A 1 189 ? -17.140 11.511 10.130 1.00 90.75 189 ASN A C 1
ATOM 1507 O O . ASN A 1 189 ? -17.048 12.463 10.904 1.00 90.75 189 ASN A O 1
ATOM 1511 N N . GLU A 1 190 ? -18.289 11.206 9.533 1.00 89.81 190 GLU A N 1
ATOM 1512 C CA . GLU A 1 190 ? -19.558 11.926 9.702 1.00 89.81 190 GLU A CA 1
ATOM 1513 C C . GLU A 1 190 ? -20.088 11.892 11.145 1.00 89.81 190 GLU A C 1
ATOM 1515 O O . GLU A 1 190 ? -20.787 12.810 11.573 1.00 89.81 190 GLU A O 1
ATOM 1520 N N . LEU A 1 191 ? -19.727 10.869 11.921 1.00 86.56 191 LEU A N 1
ATOM 1521 C CA . LEU A 1 191 ? -20.002 10.771 13.354 1.00 86.56 191 LEU A CA 1
ATOM 1522 C C . LEU A 1 191 ? -19.109 11.723 14.162 1.00 86.56 191 LEU A C 1
ATOM 1524 O O . LEU A 1 191 ? -19.515 12.190 15.225 1.00 86.56 191 LEU A O 1
ATOM 1528 N N . GLY A 1 192 ? -17.911 12.035 13.676 1.00 87.06 192 GLY A N 1
ATOM 1529 C CA . GLY A 1 192 ? -16.945 12.903 14.338 1.00 87.06 192 GLY A CA 1
ATOM 1530 C C . GLY A 1 192 ? -15.511 12.607 13.908 1.00 87.06 192 GLY A C 1
ATOM 1531 O O . GLY A 1 192 ? -15.215 11.571 13.317 1.00 87.06 192 GLY A O 1
ATOM 1532 N N . ASN A 1 193 ? -14.592 13.516 14.235 1.00 88.94 193 ASN A N 1
ATOM 1533 C CA . ASN A 1 193 ? -13.174 13.318 13.943 1.00 88.94 193 ASN A CA 1
ATOM 1534 C C . ASN A 1 193 ? -12.555 12.339 14.943 1.00 88.94 193 ASN A C 1
ATOM 1536 O O . ASN A 1 193 ? -12.621 12.555 16.154 1.00 88.94 193 ASN A O 1
ATOM 1540 N N . ILE A 1 194 ? -11.912 11.300 14.425 1.00 89.06 194 ILE A N 1
ATOM 1541 C CA . ILE A 1 194 ? -11.164 10.325 15.214 1.00 89.06 194 ILE A CA 1
ATOM 1542 C C . ILE A 1 194 ? -9.726 10.815 15.322 1.00 89.06 194 ILE A C 1
ATOM 1544 O O . ILE A 1 194 ? -9.106 11.129 14.304 1.00 89.06 194 ILE A O 1
ATOM 1548 N N . LYS A 1 195 ? -9.204 10.901 16.548 1.00 89.81 195 LYS A N 1
ATOM 1549 C CA . LYS A 1 195 ? -7.848 11.387 16.821 1.00 89.81 195 LYS A CA 1
ATOM 1550 C C . LYS A 1 195 ? -7.079 10.329 17.592 1.00 89.81 195 LYS A C 1
ATOM 1552 O O . LYS A 1 195 ? -7.335 10.099 18.769 1.00 89.81 195 LYS A O 1
ATOM 1557 N N . LEU A 1 196 ? -6.122 9.712 16.916 1.00 88.19 196 LEU A N 1
ATOM 1558 C CA . LEU A 1 196 ? -5.256 8.685 17.469 1.00 88.19 196 LEU A CA 1
ATOM 1559 C C . LEU A 1 196 ? -3.867 9.265 17.684 1.00 88.19 196 LEU A C 1
ATOM 1561 O O . LEU A 1 196 ? -3.257 9.806 16.763 1.00 88.19 196 LEU A O 1
ATOM 1565 N N . LYS A 1 197 ? -3.350 9.119 18.895 1.00 88.06 197 LYS A N 1
ATOM 1566 C CA . LYS A 1 197 ? -1.933 9.323 19.162 1.00 88.06 197 LYS A CA 1
ATOM 1567 C C . LYS A 1 197 ? -1.235 7.962 19.054 1.00 88.06 197 LYS A C 1
ATOM 1569 O O . LYS A 1 197 ? -1.747 6.944 19.516 1.00 88.06 197 LYS A O 1
ATOM 1574 N N . LEU A 1 198 ? -0.140 7.926 18.306 1.00 88.25 198 LEU A N 1
ATOM 1575 C CA . LEU A 1 198 ? 0.571 6.716 17.914 1.00 88.25 198 LEU A CA 1
ATOM 1576 C C . LEU A 1 198 ? 1.953 6.733 18.557 1.00 88.25 198 LEU A C 1
ATOM 1578 O O . LEU A 1 198 ? 2.810 7.538 18.183 1.00 88.25 198 LEU A O 1
ATOM 1582 N N . ASN A 1 199 ? 2.155 5.822 19.507 1.00 86.56 199 ASN A N 1
ATOM 1583 C CA . ASN A 1 199 ? 3.408 5.678 20.239 1.00 86.56 199 ASN A CA 1
ATOM 1584 C C . ASN A 1 199 ? 4.562 5.210 19.342 1.00 86.56 199 ASN A C 1
ATOM 1586 O O . ASN A 1 199 ? 4.394 4.323 18.497 1.00 86.56 199 ASN A O 1
ATOM 1590 N N . ALA A 1 200 ? 5.742 5.779 19.576 1.00 85.00 200 ALA A N 1
ATOM 1591 C CA . ALA A 1 200 ? 6.997 5.321 18.998 1.00 85.00 200 ALA A CA 1
ATOM 1592 C C . ALA A 1 200 ? 7.506 4.013 19.642 1.00 85.00 200 ALA A C 1
ATOM 1594 O O . ALA A 1 200 ? 7.212 3.755 20.810 1.00 85.00 200 ALA A O 1
ATOM 1595 N N . PRO A 1 201 ? 8.333 3.220 18.933 1.00 88.81 201 PRO A N 1
ATOM 1596 C CA . PRO A 1 201 ? 8.704 3.358 17.522 1.00 88.81 201 PRO A CA 1
ATOM 1597 C C . PRO A 1 201 ? 7.584 2.898 16.573 1.00 88.81 201 PRO A C 1
ATOM 1599 O O . PRO A 1 201 ? 6.972 1.849 16.772 1.00 88.81 201 PRO A O 1
ATOM 1602 N N . LEU A 1 202 ? 7.360 3.654 15.493 1.00 88.75 202 LEU A N 1
ATOM 1603 C CA . LEU A 1 202 ? 6.321 3.372 14.501 1.00 88.75 202 LEU A CA 1
ATOM 1604 C C . LEU A 1 202 ? 6.911 3.217 13.100 1.00 88.75 202 LEU A C 1
ATOM 1606 O O . LEU A 1 202 ? 7.561 4.118 12.571 1.00 88.75 202 LEU A O 1
ATOM 1610 N N . LEU A 1 203 ? 6.642 2.084 12.458 1.00 88.88 203 LEU A N 1
ATOM 1611 C CA . LEU A 1 203 ? 6.986 1.873 11.058 1.00 88.88 203 LEU A CA 1
ATOM 1612 C C . LEU A 1 203 ? 5.883 2.392 10.161 1.00 88.88 203 LEU A C 1
ATOM 1614 O O . LEU A 1 203 ? 4.725 2.010 10.286 1.00 88.88 203 LEU A O 1
ATOM 1618 N N . VAL A 1 204 ? 6.289 3.230 9.219 1.00 88.50 204 VAL A N 1
ATOM 1619 C CA . VAL A 1 204 ? 5.450 3.842 8.205 1.00 88.50 204 VAL A CA 1
ATOM 1620 C C . VAL A 1 204 ? 5.885 3.317 6.847 1.00 88.50 204 VAL A C 1
ATOM 1622 O O . VAL A 1 204 ? 7.022 3.511 6.414 1.00 88.50 204 VAL A O 1
ATOM 1625 N N . TYR A 1 205 ? 4.976 2.653 6.151 1.00 83.56 205 TYR A N 1
ATOM 1626 C CA . TYR A 1 205 ? 5.249 1.986 4.889 1.00 83.56 205 TYR A CA 1
ATOM 1627 C C . TYR A 1 205 ? 4.274 2.438 3.809 1.00 83.56 205 TYR A C 1
ATOM 1629 O O . TYR A 1 205 ? 3.057 2.310 3.939 1.00 83.56 205 TYR A O 1
ATOM 1637 N N . SER A 1 206 ? 4.825 2.993 2.731 1.00 77.00 206 SER A N 1
ATOM 1638 C CA . SER A 1 206 ? 4.090 3.350 1.520 1.00 77.00 206 SER A CA 1
ATOM 1639 C C . SER A 1 206 ? 5.085 3.587 0.378 1.00 77.00 206 SER A C 1
ATOM 1641 O O . SER A 1 206 ? 6.083 4.292 0.563 1.00 77.00 206 SER A O 1
ATOM 1643 N N . PRO A 1 207 ? 4.826 3.061 -0.830 1.00 63.59 207 PRO A N 1
ATOM 1644 C CA . PRO A 1 207 ? 5.785 3.086 -1.932 1.00 63.59 207 PRO A CA 1
ATOM 1645 C C . PRO A 1 207 ? 5.993 4.493 -2.506 1.00 63.59 207 PRO A C 1
ATOM 1647 O O . PRO A 1 207 ? 6.974 4.741 -3.207 1.00 63.59 207 PRO A O 1
ATOM 1650 N N . PHE A 1 208 ? 5.089 5.426 -2.201 1.00 63.78 208 PHE A N 1
ATOM 1651 C CA . PHE A 1 208 ? 5.130 6.803 -2.689 1.00 63.78 208 PHE A CA 1
ATOM 1652 C C . PHE A 1 208 ? 5.752 7.787 -1.691 1.00 63.78 208 PHE A C 1
ATOM 1654 O O . PHE A 1 208 ? 5.891 8.972 -2.003 1.00 63.78 208 PHE A O 1
ATOM 1661 N N . LEU A 1 209 ? 6.168 7.319 -0.509 1.00 68.50 209 LEU A N 1
ATOM 1662 C CA . LEU A 1 209 ? 6.801 8.175 0.487 1.00 68.50 209 LEU A CA 1
ATOM 1663 C C . LEU A 1 209 ? 8.213 8.561 0.061 1.00 68.50 209 LEU A C 1
ATOM 1665 O O . LEU A 1 209 ? 9.125 7.737 -0.035 1.00 68.50 209 LEU A O 1
ATOM 1669 N N . ARG A 1 210 ? 8.415 9.863 -0.128 1.00 66.00 210 ARG A N 1
ATOM 1670 C CA . ARG A 1 210 ? 9.743 10.446 -0.295 1.00 66.00 210 ARG A CA 1
ATOM 1671 C C . ARG A 1 210 ? 10.042 11.351 0.880 1.00 66.00 210 ARG A C 1
ATOM 1673 O O . ARG A 1 210 ? 9.620 12.498 0.918 1.00 66.00 210 ARG A O 1
ATOM 1680 N N . LEU A 1 211 ? 10.818 10.817 1.814 1.00 66.31 211 LEU A N 1
ATOM 1681 C CA . LEU A 1 211 ? 11.386 11.593 2.901 1.00 66.31 211 LEU A CA 1
ATOM 1682 C C . LEU A 1 211 ? 12.808 12.035 2.569 1.00 66.31 211 LEU A C 1
ATOM 1684 O O . LEU A 1 211 ? 13.686 11.220 2.241 1.00 66.31 211 LEU A O 1
ATOM 1688 N N . ASN A 1 212 ? 13.017 13.340 2.699 1.00 66.69 212 ASN A N 1
ATOM 1689 C CA . ASN A 1 212 ? 14.320 13.974 2.678 1.00 66.69 212 ASN A CA 1
ATOM 1690 C C . ASN A 1 212 ? 14.542 14.614 4.050 1.00 66.69 212 ASN A C 1
ATOM 1692 O O . ASN A 1 212 ? 13.692 15.349 4.538 1.00 66.69 212 ASN A O 1
ATOM 1696 N N . GLY A 1 213 ? 15.674 14.296 4.663 1.00 70.06 213 GLY A N 1
ATOM 1697 C CA . GLY A 1 213 ? 16.078 14.771 5.981 1.00 70.06 213 GLY A CA 1
ATOM 1698 C C . GLY A 1 213 ? 17.594 14.875 6.037 1.00 70.06 213 GLY A C 1
ATOM 1699 O O . GLY A 1 213 ? 18.279 14.354 5.143 1.00 70.06 213 GLY A O 1
ATOM 1700 N N . LYS A 1 214 ? 18.104 15.551 7.066 1.00 77.44 214 LYS A N 1
ATOM 1701 C CA . LYS A 1 214 ? 19.545 15.677 7.300 1.00 77.44 214 LYS A CA 1
ATOM 1702 C C . LYS A 1 214 ? 20.053 14.391 7.939 1.00 77.44 214 LYS A C 1
ATOM 1704 O O . LYS A 1 214 ? 19.374 13.814 8.782 1.00 77.44 214 LYS A O 1
ATOM 1709 N N . ASN A 1 215 ? 21.215 13.915 7.504 1.00 78.75 215 ASN A N 1
ATOM 1710 C CA . ASN A 1 215 ? 21.849 12.775 8.159 1.00 78.75 215 ASN A CA 1
ATOM 1711 C C . ASN A 1 215 ? 22.380 13.239 9.516 1.00 78.75 215 ASN A C 1
ATOM 1713 O O . ASN A 1 215 ? 23.028 14.282 9.586 1.00 78.75 215 ASN A O 1
ATOM 1717 N N . VAL A 1 216 ? 22.123 12.453 10.554 1.00 78.50 216 VAL A N 1
ATOM 1718 C CA . VAL A 1 216 ? 22.631 12.704 11.903 1.00 78.50 216 VAL A CA 1
ATOM 1719 C C . VAL A 1 216 ? 23.525 11.538 12.305 1.00 78.50 216 VAL A C 1
ATOM 1721 O O . VAL A 1 216 ? 23.233 10.380 11.989 1.00 78.50 216 VAL A O 1
ATOM 1724 N N . ASN A 1 217 ? 24.635 11.846 12.976 1.00 64.81 217 ASN A N 1
ATOM 1725 C CA . ASN A 1 217 ? 25.494 10.843 13.598 1.00 64.81 217 ASN A CA 1
ATOM 1726 C C . ASN A 1 217 ? 24.824 10.360 14.888 1.00 64.81 217 ASN A C 1
ATOM 1728 O O . ASN A 1 217 ? 25.151 10.819 15.975 1.00 64.81 217 ASN A O 1
ATOM 1732 N N . ASP A 1 218 ? 23.850 9.468 14.744 1.00 66.31 218 ASP A N 1
ATOM 1733 C CA . ASP A 1 218 ? 23.169 8.812 15.860 1.00 66.31 218 ASP A CA 1
ATOM 1734 C C . ASP A 1 218 ? 23.642 7.363 16.048 1.00 66.31 218 ASP A C 1
ATOM 1736 O O . ASP A 1 218 ? 24.222 6.738 15.154 1.00 66.31 218 ASP A O 1
ATOM 1740 N N . SER A 1 219 ? 23.381 6.833 17.243 1.00 64.06 219 SER A N 1
ATOM 1741 C CA . SER A 1 219 ? 23.824 5.524 17.716 1.00 64.06 219 SER A CA 1
ATOM 1742 C C . SER A 1 219 ? 23.231 4.352 16.922 1.00 64.06 219 SER A C 1
ATOM 1744 O O . SER A 1 219 ? 22.056 4.326 16.550 1.00 64.06 219 SER A O 1
ATOM 1746 N N . THR A 1 220 ? 24.038 3.301 16.751 1.00 75.38 220 THR A N 1
ATOM 1747 C CA . THR A 1 220 ? 23.662 1.983 16.198 1.00 75.38 220 THR A CA 1
ATOM 1748 C C . THR A 1 220 ? 22.429 1.353 16.866 1.00 75.38 220 THR A C 1
ATOM 1750 O O . THR A 1 220 ? 21.792 0.482 16.271 1.00 75.38 220 THR A O 1
ATOM 1753 N N . SER A 1 221 ? 22.047 1.808 18.064 1.00 83.25 221 SER A N 1
ATOM 1754 C CA . SER A 1 221 ? 20.841 1.383 18.784 1.00 83.25 221 SER A CA 1
ATOM 1755 C C . SER A 1 221 ? 19.547 1.615 17.994 1.00 83.25 221 SER A C 1
ATOM 1757 O O . SER A 1 221 ? 18.756 0.681 17.874 1.00 83.25 221 SER A O 1
ATOM 1759 N N . PHE A 1 222 ? 19.359 2.793 17.384 1.00 82.69 222 PHE A N 1
ATOM 1760 C CA . PHE A 1 222 ? 18.156 3.110 16.598 1.00 82.69 222 PHE A CA 1
ATOM 1761 C C . PHE A 1 222 ? 18.019 2.186 15.385 1.00 82.69 222 PHE A C 1
ATOM 1763 O O . PHE A 1 222 ? 16.940 1.688 15.074 1.00 82.69 222 PHE A O 1
ATOM 1770 N N . ILE A 1 223 ? 19.132 1.897 14.709 1.00 84.44 223 ILE A N 1
ATOM 1771 C CA . ILE A 1 223 ? 19.145 0.993 13.553 1.00 84.44 223 ILE A CA 1
ATOM 1772 C C . ILE A 1 223 ? 18.782 -0.432 13.988 1.00 84.44 223 ILE A C 1
ATOM 1774 O O . ILE A 1 223 ? 17.996 -1.096 13.313 1.00 84.44 223 ILE A O 1
ATOM 1778 N N . ASN A 1 224 ? 19.299 -0.890 15.132 1.00 85.81 224 ASN A N 1
ATOM 1779 C CA . ASN A 1 224 ? 18.977 -2.208 15.678 1.00 85.81 224 ASN A CA 1
ATOM 1780 C C . ASN A 1 224 ? 17.495 -2.329 16.057 1.00 85.81 224 ASN A C 1
ATOM 1782 O O . ASN A 1 224 ? 16.870 -3.352 15.778 1.00 85.81 224 ASN A O 1
ATOM 1786 N N . GLU A 1 225 ? 16.914 -1.294 16.660 1.00 86.06 225 GLU A N 1
ATOM 1787 C CA . GLU A 1 225 ? 15.493 -1.266 17.012 1.00 86.06 225 GLU A CA 1
ATOM 1788 C C . GLU A 1 225 ? 14.595 -1.225 15.768 1.00 86.06 225 GLU A C 1
ATOM 1790 O O . GLU A 1 225 ? 13.679 -2.042 15.640 1.00 86.06 225 GLU A O 1
ATOM 1795 N N . ALA A 1 226 ? 14.930 -0.384 14.784 1.00 87.00 226 ALA A N 1
ATOM 1796 C CA . ALA A 1 226 ? 14.272 -0.392 13.480 1.00 87.00 226 ALA A CA 1
ATOM 1797 C C . ALA A 1 226 ? 14.368 -1.770 12.806 1.00 87.00 226 ALA A C 1
ATOM 1799 O O . ALA A 1 226 ? 13.409 -2.213 12.171 1.00 87.00 226 ALA A O 1
ATOM 1800 N N . GLN A 1 227 ? 15.497 -2.474 12.949 1.00 87.25 227 GLN A N 1
ATOM 1801 C CA . GLN A 1 227 ? 15.687 -3.801 12.362 1.00 87.25 227 GLN A CA 1
ATOM 1802 C C . GLN A 1 227 ? 14.807 -4.847 13.046 1.00 87.25 227 GLN A C 1
ATOM 1804 O O . GLN A 1 227 ? 14.205 -5.671 12.357 1.00 87.25 227 GLN A O 1
ATOM 1809 N N . LYS A 1 228 ? 14.691 -4.804 14.380 1.00 86.44 228 LYS A N 1
ATOM 1810 C CA . LYS A 1 228 ? 13.765 -5.668 15.131 1.00 86.44 228 LYS A CA 1
ATOM 1811 C C . LYS A 1 228 ? 12.325 -5.449 14.676 1.00 86.44 228 LYS A C 1
ATOM 1813 O O . LYS A 1 228 ? 11.614 -6.416 14.408 1.00 86.44 228 LYS A O 1
ATOM 1818 N N . LEU A 1 229 ? 11.918 -4.190 14.532 1.00 85.94 229 LEU A N 1
ATOM 1819 C CA . LEU A 1 229 ? 10.562 -3.831 14.139 1.00 85.94 229 LEU A CA 1
ATOM 1820 C C . LEU A 1 229 ? 10.269 -4.234 12.681 1.00 85.94 229 LEU A C 1
ATOM 1822 O O . LEU A 1 229 ? 9.238 -4.850 12.414 1.00 85.94 229 LEU A O 1
ATOM 1826 N N . LEU A 1 230 ? 11.212 -4.019 11.757 1.00 85.31 230 LEU A N 1
ATOM 1827 C CA . LEU A 1 230 ? 11.113 -4.502 10.374 1.00 85.31 230 LEU A CA 1
ATOM 1828 C C . LEU A 1 230 ? 11.011 -6.035 10.303 1.00 85.31 230 LEU A C 1
ATOM 1830 O O . LEU A 1 230 ? 10.205 -6.560 9.539 1.00 85.31 230 LEU A O 1
ATOM 1834 N N . ASN A 1 231 ? 11.797 -6.760 11.102 1.00 83.44 231 ASN A N 1
ATOM 1835 C CA . ASN A 1 231 ? 11.734 -8.222 11.155 1.00 83.44 231 ASN A CA 1
ATOM 1836 C C . ASN A 1 231 ? 10.385 -8.717 11.705 1.00 83.44 231 ASN A C 1
ATOM 1838 O O . ASN A 1 231 ? 9.848 -9.693 11.189 1.00 83.44 231 ASN A O 1
ATOM 1842 N N . SER A 1 232 ? 9.824 -8.031 12.707 1.00 81.88 232 SER A N 1
ATOM 1843 C CA . SER A 1 232 ? 8.491 -8.318 13.259 1.00 81.88 232 SER A CA 1
ATOM 1844 C C . SER A 1 232 ? 7.373 -8.063 12.241 1.00 81.88 232 SER A C 1
ATOM 1846 O O . SER A 1 232 ? 6.432 -8.849 12.120 1.00 81.88 232 SER A O 1
ATOM 1848 N N . LEU A 1 233 ? 7.487 -7.003 11.436 1.00 76.94 233 LEU A N 1
ATOM 1849 C CA . LEU A 1 233 ? 6.568 -6.771 10.322 1.00 76.94 233 LEU A CA 1
ATOM 1850 C C . LEU A 1 233 ? 6.659 -7.904 9.289 1.00 76.94 233 LEU A C 1
ATOM 1852 O O . LEU A 1 233 ? 5.636 -8.444 8.880 1.00 76.94 233 LEU A O 1
ATOM 1856 N N . LEU A 1 234 ? 7.877 -8.286 8.892 1.00 75.50 234 LEU A N 1
ATOM 1857 C CA . LEU A 1 234 ? 8.117 -9.337 7.896 1.00 75.50 234 LEU A CA 1
ATOM 1858 C C . LEU A 1 234 ? 7.635 -10.724 8.341 1.00 75.50 234 LEU A C 1
ATOM 1860 O O . LEU A 1 234 ? 7.371 -11.564 7.484 1.00 75.50 234 LEU A O 1
ATOM 1864 N N . SER A 1 235 ? 7.546 -10.979 9.650 1.00 71.88 235 SER A N 1
ATOM 1865 C CA . SER A 1 235 ? 6.996 -12.226 10.189 1.00 71.88 235 SER A CA 1
ATOM 1866 C C . SER A 1 235 ? 5.477 -12.188 10.377 1.00 71.88 235 SER A C 1
ATOM 1868 O O . SER A 1 235 ? 4.839 -13.233 10.293 1.00 71.88 235 SER A O 1
ATOM 1870 N N . SER A 1 236 ? 4.892 -11.012 10.636 1.00 65.69 236 SER A N 1
ATOM 1871 C CA . SER A 1 236 ? 3.466 -10.862 10.966 1.00 65.69 236 SER A CA 1
ATOM 1872 C C . SER A 1 236 ? 2.572 -10.524 9.776 1.00 65.69 236 SER A C 1
ATOM 1874 O O . SER A 1 236 ? 1.422 -10.957 9.741 1.00 65.69 236 SER A O 1
ATOM 1876 N N . MET A 1 237 ? 3.074 -9.778 8.794 1.00 59.19 237 MET A N 1
ATOM 1877 C CA . MET A 1 237 ? 2.376 -9.572 7.533 1.00 59.19 237 MET A CA 1
ATOM 1878 C C . MET A 1 237 ? 2.926 -10.538 6.484 1.00 59.19 237 MET A C 1
ATOM 1880 O O . MET A 1 237 ? 4.144 -10.601 6.299 1.00 59.19 237 MET A O 1
ATOM 1884 N N . PRO A 1 238 ? 2.066 -11.213 5.702 1.00 48.72 238 PRO A N 1
ATOM 1885 C CA . PRO A 1 238 ? 2.476 -11.784 4.433 1.00 48.72 238 PRO A CA 1
ATOM 1886 C C . PRO A 1 238 ? 2.696 -10.623 3.456 1.00 48.72 238 PRO A C 1
ATOM 1888 O O . PRO A 1 238 ? 1.904 -10.396 2.545 1.00 48.72 238 PRO A O 1
ATOM 1891 N N . LEU A 1 239 ? 3.759 -9.841 3.672 1.00 56.75 239 LEU A N 1
ATOM 1892 C CA . LEU A 1 239 ? 4.312 -8.952 2.662 1.00 56.75 239 LEU A CA 1
ATOM 1893 C C . LEU A 1 239 ? 4.601 -9.861 1.460 1.00 56.75 239 LEU A C 1
ATOM 1895 O O . LEU A 1 239 ? 5.519 -10.688 1.520 1.00 56.75 239 LEU A O 1
ATOM 1899 N N . ARG A 1 240 ? 3.719 -9.826 0.442 1.00 53.56 240 ARG A N 1
ATOM 1900 C CA . ARG A 1 240 ? 3.769 -10.732 -0.713 1.00 53.56 240 ARG A CA 1
ATOM 1901 C C . ARG A 1 240 ? 5.205 -10.739 -1.219 1.00 53.56 240 ARG A C 1
ATOM 1903 O O . ARG A 1 240 ? 5.780 -9.700 -1.568 1.00 53.56 240 ARG A O 1
ATOM 1910 N N . ARG A 1 241 ? 5.813 -11.931 -1.239 1.00 55.38 241 ARG A N 1
ATOM 1911 C CA . ARG A 1 241 ? 7.081 -12.112 -1.945 1.00 55.38 241 ARG A CA 1
ATOM 1912 C C . ARG A 1 241 ? 6.846 -11.603 -3.357 1.00 55.38 241 ARG A C 1
ATOM 1914 O O . ARG A 1 241 ? 5.853 -11.964 -3.969 1.00 55.38 241 ARG A O 1
ATOM 1921 N N . ARG A 1 242 ? 7.737 -10.734 -3.837 1.00 56.81 242 ARG A N 1
ATOM 1922 C CA . ARG A 1 242 ? 7.643 -10.225 -5.203 1.00 56.81 242 ARG A CA 1
ATOM 1923 C C . ARG A 1 242 ? 7.708 -11.418 -6.138 1.00 56.81 242 ARG A C 1
ATOM 1925 O O . ARG A 1 242 ? 8.752 -12.071 -6.207 1.00 56.81 242 ARG A O 1
ATOM 1932 N N . GLU A 1 243 ? 6.608 -11.698 -6.810 1.00 59.88 243 GLU A N 1
ATOM 1933 C CA . GLU A 1 243 ? 6.566 -12.722 -7.835 1.00 59.88 243 GLU A CA 1
ATOM 1934 C C . GLU A 1 243 ? 7.031 -12.055 -9.117 1.00 59.88 243 GLU A C 1
ATOM 1936 O O . GLU A 1 243 ? 6.420 -11.110 -9.611 1.00 59.88 243 GLU A O 1
ATOM 1941 N N . TYR A 1 244 ? 8.199 -12.476 -9.590 1.00 63.62 244 TYR A N 1
ATOM 1942 C CA . TYR A 1 244 ? 8.801 -11.924 -10.789 1.00 63.62 244 TYR A CA 1
ATOM 1943 C C . TYR A 1 244 ? 9.060 -13.043 -11.782 1.00 63.62 244 TYR A C 1
ATOM 1945 O O . TYR A 1 244 ? 9.954 -13.864 -11.581 1.00 63.62 244 TYR A O 1
ATOM 1953 N N . ILE A 1 245 ? 8.302 -13.037 -12.869 1.00 67.62 245 ILE A N 1
ATOM 1954 C CA . ILE A 1 245 ? 8.479 -13.937 -14.000 1.00 67.62 245 ILE A CA 1
ATOM 1955 C C . ILE A 1 245 ? 8.932 -13.069 -15.165 1.00 67.62 245 ILE A C 1
ATOM 1957 O O . ILE A 1 245 ? 8.232 -12.144 -15.557 1.00 67.62 245 ILE A O 1
ATOM 1961 N N . LYS A 1 246 ? 10.104 -13.347 -15.734 1.00 61.56 246 LYS A N 1
ATOM 1962 C CA . LYS A 1 246 ? 10.545 -12.733 -16.992 1.00 61.56 246 LYS A CA 1
ATOM 1963 C C . LYS A 1 246 ? 10.770 -13.841 -17.996 1.00 61.56 246 LYS A C 1
ATOM 1965 O O . LYS A 1 246 ? 11.484 -14.785 -17.707 1.00 61.56 246 LYS A O 1
ATOM 1970 N N . LEU A 1 247 ? 10.161 -13.701 -19.152 1.00 70.75 247 LEU A N 1
ATOM 1971 C CA . LEU A 1 247 ? 10.268 -14.522 -20.345 1.00 70.75 247 LEU A CA 1
ATOM 1972 C C . LEU A 1 247 ? 10.554 -13.570 -21.523 1.00 70.75 247 LEU A C 1
ATOM 1974 O O . LEU A 1 247 ? 10.402 -12.352 -21.370 1.00 70.75 247 LEU A O 1
ATOM 1978 N N . PRO A 1 248 ? 10.964 -14.073 -22.700 1.00 51.78 248 PRO A N 1
ATOM 1979 C CA . PRO A 1 248 ? 11.382 -13.231 -23.827 1.00 51.78 248 PRO A CA 1
ATOM 1980 C C . PRO A 1 248 ? 10.369 -12.147 -24.229 1.00 51.78 248 PRO A C 1
ATOM 1982 O O . PRO A 1 248 ? 10.768 -11.033 -24.574 1.00 51.78 248 PRO A O 1
ATOM 1985 N N . PHE A 1 249 ? 9.071 -12.446 -24.116 1.00 63.62 249 PHE A N 1
ATOM 1986 C CA . PHE A 1 249 ? 7.983 -11.522 -24.445 1.00 63.62 249 PHE A CA 1
ATOM 1987 C C . PHE A 1 249 ? 7.079 -11.197 -23.262 1.00 63.62 249 PHE A C 1
ATOM 1989 O O . PHE A 1 249 ? 6.282 -10.277 -23.371 1.00 63.62 249 PHE A O 1
ATOM 1996 N N . ILE A 1 250 ? 7.195 -11.910 -22.142 1.00 74.06 250 ILE A N 1
ATOM 1997 C CA . ILE A 1 250 ? 6.292 -11.749 -21.003 1.00 74.06 250 ILE A CA 1
ATOM 1998 C C . ILE A 1 250 ? 7.109 -11.351 -19.784 1.00 74.06 250 ILE A C 1
ATOM 2000 O O . ILE A 1 250 ? 8.045 -12.053 -19.425 1.00 74.06 250 ILE A O 1
ATOM 2004 N N . SER A 1 251 ? 6.777 -10.252 -19.119 1.00 73.38 251 SER A N 1
ATOM 2005 C CA . SER A 1 251 ? 7.305 -9.995 -17.781 1.00 73.38 251 SER A CA 1
ATOM 2006 C C . SER A 1 251 ? 6.182 -9.679 -16.818 1.00 73.38 251 SER A C 1
ATOM 2008 O O . SER A 1 251 ? 5.516 -8.667 -16.993 1.00 73.38 251 SER A O 1
ATOM 2010 N N . VAL A 1 252 ? 6.003 -10.515 -15.807 1.00 77.19 252 VAL A N 1
ATOM 2011 C CA . VAL A 1 252 ? 5.059 -10.312 -14.713 1.00 77.19 252 VAL A CA 1
ATOM 2012 C C . VAL A 1 252 ? 5.851 -9.953 -13.467 1.00 77.19 252 VAL A C 1
ATOM 2014 O O . VAL A 1 252 ? 6.823 -10.620 -13.118 1.00 77.19 252 VAL A O 1
ATOM 2017 N N . GLU A 1 253 ? 5.447 -8.883 -12.809 1.00 72.88 253 GLU A N 1
ATOM 2018 C CA . GLU A 1 253 ? 5.981 -8.424 -11.542 1.00 72.88 253 GLU A CA 1
ATOM 2019 C C . GLU A 1 253 ? 4.799 -8.111 -10.631 1.00 72.88 253 GLU A C 1
ATOM 2021 O O . GLU A 1 253 ? 4.149 -7.088 -10.804 1.00 72.88 253 GLU A O 1
ATOM 2026 N N . SER A 1 254 ? 4.512 -9.005 -9.689 1.00 65.19 254 SER A N 1
ATOM 2027 C CA . SER A 1 254 ? 3.473 -8.827 -8.674 1.00 65.19 254 SER A CA 1
ATOM 2028 C C . SER A 1 254 ? 4.135 -8.501 -7.341 1.00 65.19 254 SER A C 1
ATOM 2030 O O . SER A 1 254 ? 5.084 -9.172 -6.920 1.00 65.19 254 SER A O 1
ATOM 2032 N N . ASP A 1 255 ? 3.678 -7.439 -6.692 1.00 67.06 255 ASP A N 1
ATOM 2033 C CA . ASP A 1 255 ? 4.040 -7.090 -5.328 1.00 67.06 255 ASP A CA 1
ATOM 2034 C C . ASP A 1 255 ? 2.792 -6.762 -4.489 1.00 67.06 255 ASP A C 1
ATOM 2036 O O . ASP A 1 255 ? 1.653 -7.001 -4.879 1.00 67.06 255 ASP A O 1
ATOM 2040 N N . GLU A 1 256 ? 3.000 -6.286 -3.265 1.00 61.97 256 GLU A N 1
ATOM 2041 C CA . GLU A 1 256 ? 1.927 -5.951 -2.316 1.00 61.97 256 GLU A CA 1
ATOM 2042 C C . GLU A 1 256 ? 1.087 -4.741 -2.751 1.00 61.97 256 GLU A C 1
ATOM 2044 O O . GLU A 1 256 ? 0.043 -4.458 -2.160 1.00 61.97 256 GLU A O 1
ATOM 2049 N N . PHE A 1 257 ? 1.572 -3.992 -3.737 1.00 61.47 257 PHE A N 1
ATOM 2050 C CA . PHE A 1 257 ? 1.011 -2.726 -4.180 1.00 61.47 257 PHE A CA 1
ATOM 2051 C C . PHE A 1 257 ? 0.372 -2.829 -5.558 1.00 61.47 257 PHE A C 1
ATOM 2053 O O . PHE A 1 257 ? -0.460 -1.987 -5.908 1.00 61.47 257 PHE A O 1
ATOM 2060 N N . GLY A 1 258 ? 0.717 -3.860 -6.319 1.00 67.44 258 GLY A N 1
ATOM 2061 C CA . GLY A 1 258 ? 0.110 -4.091 -7.605 1.00 67.44 258 GLY A CA 1
ATOM 2062 C C . GLY A 1 258 ? 0.847 -5.080 -8.478 1.00 67.44 258 GLY A C 1
ATOM 2063 O O . GLY A 1 258 ? 1.767 -5.781 -8.062 1.00 67.44 258 GLY A O 1
ATOM 2064 N N . GLU A 1 259 ? 0.416 -5.102 -9.728 1.00 77.00 259 GLU A N 1
ATOM 2065 C CA . GLU A 1 259 ? 0.920 -5.998 -10.749 1.00 77.00 259 GLU A CA 1
ATOM 2066 C C . GLU A 1 259 ? 1.374 -5.196 -11.960 1.00 77.00 259 GLU A C 1
ATOM 2068 O O . GLU A 1 259 ? 0.676 -4.317 -12.465 1.00 77.00 259 GLU A O 1
ATOM 2073 N N . ARG A 1 260 ? 2.571 -5.508 -12.446 1.00 78.06 260 ARG A N 1
ATOM 2074 C CA . ARG A 1 260 ? 3.077 -5.037 -13.729 1.00 78.06 260 ARG A CA 1
ATOM 2075 C C . ARG A 1 260 ? 3.223 -6.229 -14.643 1.00 78.06 260 ARG A C 1
ATOM 2077 O O . ARG A 1 260 ? 4.060 -7.096 -14.409 1.00 78.06 260 ARG A O 1
ATOM 2084 N N . VAL A 1 261 ? 2.437 -6.250 -15.703 1.00 83.25 261 VAL A N 1
ATOM 2085 C CA . VAL A 1 261 ? 2.480 -7.281 -16.730 1.00 83.25 261 VAL A CA 1
ATOM 2086 C C . VAL A 1 261 ? 2.912 -6.635 -18.031 1.00 83.25 261 VAL A C 1
ATOM 2088 O O . VAL A 1 261 ? 2.315 -5.678 -18.501 1.00 83.25 261 VAL A O 1
ATOM 2091 N N . ARG A 1 262 ? 3.953 -7.165 -18.651 1.00 80.50 262 ARG A N 1
ATOM 2092 C CA . ARG A 1 262 ? 4.352 -6.820 -20.008 1.00 80.50 262 ARG A CA 1
ATOM 2093 C C . ARG A 1 262 ? 4.130 -8.033 -20.880 1.00 80.50 262 ARG A C 1
ATOM 2095 O O . ARG A 1 262 ? 4.625 -9.095 -20.528 1.00 80.50 262 ARG A O 1
ATOM 2102 N N . VAL A 1 263 ? 3.464 -7.862 -22.012 1.00 81.25 263 VAL A N 1
ATOM 2103 C CA . VAL A 1 263 ? 3.351 -8.866 -23.073 1.00 81.25 263 VAL A CA 1
ATOM 2104 C C . VAL A 1 263 ? 3.719 -8.185 -24.391 1.00 81.25 263 VAL A C 1
ATOM 2106 O O . VAL A 1 263 ? 2.938 -7.433 -24.967 1.00 81.25 263 VAL A O 1
ATOM 2109 N N . GLY A 1 264 ? 4.957 -8.375 -24.844 1.00 75.94 264 GLY A N 1
ATOM 2110 C CA . GLY A 1 264 ? 5.509 -7.734 -26.035 1.00 75.94 264 GLY A CA 1
ATOM 2111 C C . GLY A 1 264 ? 5.500 -6.197 -25.925 1.00 75.94 264 GLY A C 1
ATOM 2112 O O . GLY A 1 264 ? 6.203 -5.654 -25.057 1.00 75.94 264 GLY A O 1
ATOM 2113 N N . PRO A 1 265 ? 4.767 -5.483 -26.807 1.00 68.75 265 PRO A N 1
ATOM 2114 C CA . PRO A 1 265 ? 4.599 -4.032 -26.745 1.00 68.75 265 PRO A CA 1
ATOM 2115 C C . PRO A 1 265 ? 3.520 -3.586 -25.746 1.00 68.75 265 PRO A C 1
ATOM 2117 O O . PRO A 1 265 ? 3.391 -2.386 -25.519 1.00 68.75 265 PRO A O 1
ATOM 2120 N N . ILE A 1 266 ? 2.745 -4.510 -25.175 1.00 77.81 266 ILE A N 1
ATOM 2121 C CA . ILE A 1 266 ? 1.681 -4.208 -24.217 1.00 77.81 266 ILE A CA 1
ATOM 2122 C C . ILE A 1 266 ? 2.281 -4.173 -22.812 1.00 77.81 266 ILE A C 1
ATOM 2124 O O . ILE A 1 266 ? 2.969 -5.108 -22.404 1.00 77.81 266 ILE A O 1
ATOM 2128 N N . TYR A 1 267 ? 2.010 -3.110 -22.066 1.00 78.12 267 TYR A N 1
ATOM 2129 C CA . TYR A 1 267 ? 2.379 -2.934 -20.669 1.00 78.12 267 TYR A CA 1
ATOM 2130 C C . TYR A 1 267 ? 1.118 -2.613 -19.885 1.00 78.12 267 TYR A C 1
ATOM 2132 O O . TYR A 1 267 ? 0.503 -1.576 -20.092 1.00 78.12 267 TYR A O 1
ATOM 2140 N N . VAL A 1 268 ? 0.755 -3.492 -18.972 1.00 82.56 268 VAL A N 1
ATOM 2141 C CA . VAL A 1 268 ? -0.314 -3.304 -18.006 1.00 82.56 268 VAL A CA 1
ATOM 2142 C C . VAL A 1 268 ? 0.342 -3.032 -16.661 1.00 82.56 268 VAL A C 1
ATOM 2144 O O . VAL A 1 268 ? 1.178 -3.803 -16.200 1.00 82.56 268 VAL A O 1
ATOM 2147 N N . THR A 1 269 ? 0.003 -1.912 -16.045 1.00 77.81 269 THR A N 1
ATOM 2148 C CA . THR A 1 269 ? 0.411 -1.551 -14.689 1.00 77.81 269 THR A CA 1
ATOM 2149 C C . THR A 1 269 ? -0.854 -1.343 -13.883 1.00 77.81 269 THR A C 1
ATOM 2151 O O . THR A 1 269 ? -1.580 -0.391 -14.138 1.00 77.81 269 THR A O 1
ATOM 2154 N N . ALA A 1 270 ? -1.112 -2.225 -12.929 1.00 71.88 270 ALA A N 1
ATOM 2155 C CA . ALA A 1 270 ? -2.221 -2.142 -11.995 1.00 71.88 270 ALA A CA 1
ATOM 2156 C C . ALA A 1 270 ? -1.644 -1.945 -10.589 1.00 71.88 270 ALA A C 1
ATOM 2158 O O . ALA A 1 270 ? -1.406 -2.912 -9.876 1.00 71.88 270 ALA A O 1
ATOM 2159 N N . GLU A 1 271 ? -1.366 -0.698 -10.202 1.00 67.12 271 GLU A N 1
ATOM 2160 C CA . GLU A 1 271 ? -0.758 -0.345 -8.911 1.00 67.12 271 GLU A CA 1
ATOM 2161 C C . GLU A 1 271 ? -1.613 0.664 -8.148 1.00 67.12 271 GLU A C 1
ATOM 2163 O O . GLU A 1 271 ? -1.847 1.764 -8.640 1.00 67.12 271 GLU A O 1
ATOM 2168 N N . LEU A 1 272 ? -2.032 0.333 -6.920 1.00 59.56 272 LEU A N 1
ATOM 2169 C CA . LEU A 1 272 ? -2.640 1.264 -5.949 1.00 59.56 272 LEU A CA 1
ATOM 2170 C C . LEU A 1 272 ? -3.640 2.283 -6.547 1.00 59.56 272 LEU A C 1
ATOM 2172 O O . LEU A 1 272 ? -3.561 3.491 -6.307 1.00 59.56 272 LEU A O 1
ATOM 2176 N N . GLY A 1 273 ? -4.614 1.788 -7.318 1.00 54.44 273 GLY A N 1
ATOM 2177 C CA . GLY A 1 273 ? -5.663 2.608 -7.941 1.00 54.44 273 GLY A CA 1
ATOM 2178 C C . GLY A 1 273 ? -5.266 3.261 -9.269 1.00 54.44 273 GLY A C 1
ATOM 2179 O O . GLY A 1 273 ? -6.036 4.036 -9.825 1.00 54.44 273 GLY A O 1
ATOM 2180 N N . ARG A 1 274 ? -4.088 2.951 -9.801 1.00 61.53 274 ARG A N 1
ATOM 2181 C CA . ARG A 1 274 ? -3.696 3.286 -11.162 1.00 61.53 274 ARG A CA 1
ATOM 2182 C C . ARG A 1 274 ? -3.690 2.015 -11.990 1.00 61.53 274 ARG A C 1
ATOM 2184 O O . ARG A 1 274 ? -2.820 1.170 -11.804 1.00 61.53 274 ARG A O 1
ATOM 2191 N N . GLU A 1 275 ? -4.636 1.923 -12.909 1.00 72.00 275 GLU A N 1
ATOM 2192 C CA . GLU A 1 275 ? -4.603 0.949 -13.989 1.00 72.00 275 GLU A CA 1
ATOM 2193 C C . GLU A 1 275 ? -4.205 1.683 -15.265 1.00 72.00 275 GLU A C 1
ATOM 2195 O O . GLU A 1 275 ? -4.857 2.620 -15.726 1.00 72.00 275 GLU A O 1
ATOM 2200 N N . GLU A 1 276 ? -3.053 1.306 -15.793 1.00 79.56 276 GLU A N 1
ATOM 2201 C CA . GLU A 1 276 ? -2.495 1.864 -17.007 1.00 79.56 276 GLU A CA 1
ATOM 2202 C C . GLU A 1 276 ? -2.183 0.726 -17.962 1.00 79.56 276 GLU A C 1
ATOM 2204 O O . GLU A 1 276 ? -1.362 -0.141 -17.669 1.00 79.56 276 GLU A O 1
ATOM 2209 N N . VAL A 1 277 ? -2.822 0.758 -19.124 1.00 81.81 277 VAL A N 1
ATOM 2210 C CA . VAL A 1 277 ? -2.506 -0.104 -20.252 1.00 81.81 277 VAL A CA 1
ATOM 2211 C C . VAL A 1 277 ? -1.838 0.757 -21.314 1.00 81.81 277 VAL A C 1
ATOM 2213 O O . VAL A 1 277 ? -2.437 1.679 -21.868 1.00 81.81 277 VAL A O 1
ATOM 2216 N N . MET A 1 278 ? -0.576 0.466 -21.598 1.00 76.62 278 MET A N 1
ATOM 2217 C CA . MET A 1 278 ? 0.158 1.024 -22.724 1.00 76.62 278 MET A CA 1
ATOM 2218 C C . MET A 1 278 ? 0.312 -0.040 -23.801 1.00 76.62 278 MET A C 1
ATOM 2220 O O . MET A 1 278 ? 0.872 -1.096 -23.534 1.00 76.62 278 MET A O 1
ATOM 2224 N N . ILE A 1 279 ? -0.131 0.238 -25.022 1.00 76.69 279 ILE A N 1
ATOM 2225 C CA . ILE A 1 279 ? 0.104 -0.626 -26.185 1.00 76.69 279 ILE A CA 1
ATOM 2226 C C . ILE A 1 279 ? 1.066 0.115 -27.109 1.00 76.69 279 ILE A C 1
ATOM 2228 O O . ILE A 1 279 ? 0.685 1.041 -27.831 1.00 76.69 279 ILE A O 1
ATOM 2232 N N . GLY A 1 280 ? 2.342 -0.266 -27.047 1.00 59.88 280 GLY A N 1
ATOM 2233 C CA . GLY A 1 280 ? 3.415 0.441 -27.738 1.00 59.88 280 GLY A CA 1
ATOM 2234 C C . GLY A 1 280 ? 3.489 1.924 -27.330 1.00 59.88 280 GLY A C 1
ATOM 2235 O O . GLY A 1 280 ? 3.033 2.301 -26.249 1.00 59.88 280 GLY A O 1
ATOM 2236 N N . PRO A 1 281 ? 4.082 2.787 -28.166 1.00 56.31 281 PRO A N 1
ATOM 2237 C CA . PRO A 1 281 ? 4.119 4.228 -27.924 1.00 56.31 281 PRO A CA 1
ATOM 2238 C C . PRO A 1 281 ? 2.804 4.975 -28.210 1.00 56.31 281 PRO A C 1
ATOM 2240 O O . PRO A 1 281 ? 2.729 6.164 -27.908 1.00 56.31 281 PRO A O 1
ATOM 2243 N N . TRP A 1 282 ? 1.793 4.322 -28.794 1.00 57.75 282 TRP A N 1
ATOM 2244 C CA . TRP A 1 282 ? 0.641 5.004 -29.405 1.00 57.75 282 TRP A CA 1
ATOM 2245 C C . TRP A 1 282 ? -0.588 5.089 -28.515 1.00 57.75 282 TRP A C 1
ATOM 2247 O O . TRP A 1 282 ? -1.264 6.112 -28.497 1.00 57.75 282 TRP A O 1
ATOM 2257 N N . ILE A 1 283 ? -0.900 4.010 -27.798 1.00 66.69 283 ILE A N 1
ATOM 2258 C CA . ILE A 1 283 ? -2.163 3.896 -27.074 1.00 66.69 283 ILE A CA 1
ATOM 2259 C C . ILE A 1 283 ? -1.852 3.850 -25.591 1.00 66.69 283 ILE A C 1
ATOM 2261 O O . ILE A 1 283 ? -1.173 2.943 -25.108 1.00 66.69 283 ILE A O 1
ATOM 2265 N N . ARG A 1 284 ? -2.367 4.845 -24.873 1.00 73.62 284 ARG A N 1
ATOM 2266 C CA . ARG A 1 284 ? -2.310 4.926 -23.421 1.00 73.62 284 ARG A CA 1
ATOM 2267 C C . ARG A 1 284 ? -3.731 4.999 -22.898 1.00 73.62 284 ARG A C 1
ATOM 2269 O O . ARG A 1 284 ? -4.390 6.024 -23.034 1.00 73.62 284 ARG A O 1
ATOM 2276 N N . ILE A 1 285 ? -4.173 3.915 -22.286 1.00 77.81 285 ILE A N 1
ATOM 2277 C CA . ILE A 1 285 ? -5.449 3.854 -21.588 1.00 77.81 285 ILE A CA 1
ATOM 2278 C C . ILE A 1 285 ? -5.112 3.895 -20.108 1.00 77.81 285 ILE A C 1
ATOM 2280 O O . ILE A 1 285 ? -4.407 3.034 -19.592 1.00 77.81 285 ILE A O 1
ATOM 2284 N N . SER A 1 286 ? -5.547 4.956 -19.447 1.00 71.62 286 SER A N 1
ATOM 2285 C CA . SER A 1 286 ? -5.266 5.208 -18.043 1.00 71.62 286 SER A CA 1
ATOM 2286 C C . SER A 1 286 ? -6.589 5.476 -17.357 1.00 71.62 286 SER A C 1
ATOM 2288 O O . SER A 1 286 ? -7.184 6.534 -17.556 1.00 71.62 286 SER A O 1
ATOM 2290 N N . THR A 1 287 ? -7.039 4.540 -16.534 1.00 64.31 287 THR A N 1
ATOM 2291 C CA . THR A 1 287 ? -8.101 4.804 -15.571 1.00 64.31 287 THR A CA 1
ATOM 2292 C C . THR A 1 287 ? -7.440 5.430 -14.349 1.00 64.31 287 THR A C 1
ATOM 2294 O O . THR A 1 287 ? -6.912 4.756 -13.463 1.00 64.31 287 THR A O 1
ATOM 2297 N N . GLU A 1 288 ? -7.424 6.766 -14.305 1.00 52.62 288 GLU A N 1
ATOM 2298 C CA . GLU A 1 288 ? -7.074 7.489 -13.082 1.00 52.62 288 GLU A CA 1
ATOM 2299 C C . GLU A 1 288 ? -8.229 7.352 -12.084 1.00 52.62 288 GLU A C 1
ATOM 2301 O O . GLU A 1 288 ? -9.019 8.274 -11.878 1.00 52.62 288 GLU A O 1
ATOM 2306 N N . SER A 1 289 ? -8.340 6.200 -11.419 1.00 49.69 289 SER A N 1
ATOM 2307 C CA . SER A 1 289 ? -9.021 6.217 -10.129 1.00 49.69 289 SER A CA 1
ATOM 2308 C C . SER A 1 289 ? -8.132 7.054 -9.204 1.00 49.69 289 SER A C 1
ATOM 2310 O O . SER A 1 289 ? -6.922 6.826 -9.128 1.00 49.69 289 SER A O 1
ATOM 2312 N N . LYS A 1 290 ? -8.688 8.115 -8.599 1.00 50.28 290 LYS A N 1
ATOM 2313 C CA . LYS A 1 290 ? -7.963 9.044 -7.710 1.00 50.28 290 LYS A CA 1
ATOM 2314 C C . LYS A 1 290 ? -6.985 8.249 -6.843 1.00 50.28 290 LYS A C 1
ATOM 2316 O O . LYS A 1 290 ? -7.445 7.429 -6.052 1.00 50.28 290 LYS A O 1
ATOM 2321 N N . HIS A 1 291 ? -5.677 8.469 -7.035 1.00 52.97 291 HIS A N 1
ATOM 2322 C CA . HIS A 1 291 ? -4.597 7.683 -6.422 1.00 52.97 291 HIS A CA 1
ATOM 2323 C C . HIS A 1 291 ? -4.977 7.214 -5.024 1.00 52.97 291 HIS A C 1
ATOM 2325 O O . HIS A 1 291 ? -5.207 8.052 -4.148 1.00 52.97 291 HIS A O 1
ATOM 2331 N N . LYS A 1 292 ? -5.067 5.899 -4.809 1.00 55.06 292 LYS A N 1
ATOM 2332 C CA . LYS A 1 292 ? -5.297 5.379 -3.464 1.00 55.06 292 LYS A CA 1
ATOM 2333 C C . LYS A 1 292 ? -4.008 5.612 -2.689 1.00 55.06 292 LYS A C 1
ATOM 2335 O O . LYS A 1 292 ? -3.021 4.906 -2.882 1.00 55.06 292 LYS A O 1
ATOM 2340 N N . SER A 1 293 ? -3.996 6.642 -1.847 1.00 66.00 293 SER A N 1
ATOM 2341 C CA . SER A 1 293 ? -2.922 6.849 -0.883 1.00 66.00 293 SER A CA 1
ATOM 2342 C C . SER A 1 293 ? -3.044 5.753 0.169 1.00 66.00 293 SER A C 1
ATOM 2344 O O . SER A 1 293 ? -3.808 5.868 1.120 1.00 66.00 293 SER A O 1
ATOM 2346 N N . ILE A 1 294 ? -2.371 4.625 -0.074 1.00 74.06 294 ILE A N 1
ATOM 2347 C CA . ILE A 1 294 ? -2.314 3.539 0.899 1.00 74.06 294 ILE A CA 1
ATOM 2348 C C . ILE A 1 294 ? -1.082 3.739 1.772 1.00 74.06 294 ILE A C 1
ATOM 2350 O O . ILE A 1 294 ? 0.048 3.797 1.271 1.00 74.06 294 ILE A O 1
ATOM 2354 N N . LEU A 1 295 ? -1.319 3.854 3.072 1.00 83.88 295 LEU A N 1
ATOM 2355 C CA . LEU A 1 295 ? -0.298 3.979 4.099 1.00 83.88 295 LEU A CA 1
ATOM 2356 C C . LEU A 1 295 ? -0.487 2.851 5.108 1.00 83.88 295 LEU A C 1
ATOM 2358 O O . LEU A 1 295 ? -1.576 2.661 5.643 1.00 83.88 295 LEU A O 1
ATOM 2362 N N . TYR A 1 296 ? 0.575 2.098 5.358 1.00 86.62 296 TYR A N 1
ATOM 2363 C CA . TYR A 1 296 ? 0.602 1.076 6.391 1.00 86.62 296 TYR A CA 1
ATOM 2364 C C . TYR A 1 296 ? 1.415 1.591 7.571 1.00 86.62 296 TYR A C 1
ATOM 2366 O O . TYR A 1 296 ? 2.550 2.034 7.401 1.00 86.62 296 TYR A O 1
ATOM 2374 N N . LEU A 1 297 ? 0.831 1.525 8.759 1.00 88.94 297 LEU A N 1
ATOM 2375 C CA . LEU A 1 297 ? 1.465 1.850 10.026 1.00 88.94 297 LEU A CA 1
ATOM 2376 C C . LEU A 1 297 ? 1.562 0.571 10.852 1.00 88.94 297 LEU A C 1
ATOM 2378 O O . LEU A 1 297 ? 0.606 -0.203 10.905 1.00 88.94 297 LEU A O 1
ATOM 2382 N N . PHE A 1 298 ? 2.704 0.335 11.482 1.00 88.25 298 PHE A N 1
ATOM 2383 C CA . PHE A 1 298 ? 2.917 -0.840 12.319 1.00 88.25 298 PHE A CA 1
ATOM 2384 C C . PHE A 1 298 ? 3.750 -0.486 13.543 1.00 88.25 298 PHE A C 1
ATOM 2386 O O . PHE A 1 298 ? 4.842 0.070 13.408 1.00 88.25 298 PHE A O 1
ATOM 2393 N N . SER A 1 299 ? 3.251 -0.860 14.718 1.00 87.00 299 SER A N 1
ATOM 2394 C CA . SER A 1 299 ? 4.011 -0.832 15.964 1.00 87.00 299 SER A CA 1
ATOM 2395 C C . SER A 1 299 ? 4.163 -2.248 16.503 1.00 87.00 299 SER A C 1
ATOM 2397 O O . SER A 1 299 ? 3.270 -3.085 16.360 1.00 87.00 299 SER A O 1
ATOM 2399 N N . ALA A 1 300 ? 5.319 -2.521 17.103 1.00 82.31 300 ALA A N 1
ATOM 2400 C CA . ALA A 1 300 ? 5.589 -3.787 17.774 1.00 82.31 300 ALA A CA 1
ATOM 2401 C C . ALA A 1 300 ? 5.272 -3.736 19.276 1.00 82.31 300 ALA A C 1
ATOM 2403 O O . ALA A 1 300 ? 5.083 -4.792 19.876 1.00 82.31 300 ALA A O 1
ATOM 2404 N N . ASN A 1 301 ? 5.224 -2.541 19.875 1.00 78.62 301 ASN A N 1
ATOM 2405 C CA . ASN A 1 301 ? 4.983 -2.370 21.302 1.00 78.62 301 ASN A CA 1
ATOM 2406 C C . ASN A 1 301 ? 4.189 -1.075 21.579 1.00 78.62 301 ASN A C 1
ATOM 2408 O O . ASN A 1 301 ? 4.779 0.005 21.569 1.00 78.62 301 ASN A O 1
ATOM 2412 N N . PRO A 1 302 ? 2.869 -1.163 21.819 1.00 78.94 302 PRO A N 1
ATOM 2413 C CA . PRO A 1 302 ? 2.039 -2.364 21.697 1.00 78.94 302 PRO A CA 1
ATOM 2414 C C . PRO A 1 302 ? 1.896 -2.840 20.243 1.00 78.94 302 PRO A C 1
ATOM 2416 O O . PRO A 1 302 ? 2.044 -2.061 19.304 1.00 78.94 302 PRO A O 1
ATOM 2419 N N . LYS A 1 303 ? 1.623 -4.136 20.037 1.00 84.19 303 LYS A N 1
ATOM 2420 C CA . LYS A 1 303 ? 1.531 -4.724 18.693 1.00 84.19 303 LYS A CA 1
ATOM 2421 C C . LYS A 1 303 ? 0.208 -4.352 18.015 1.00 84.19 303 LYS A C 1
ATOM 2423 O O . LYS A 1 303 ? -0.824 -4.947 18.311 1.00 84.19 303 LYS A O 1
ATOM 2428 N N . TYR A 1 304 ? 0.251 -3.431 17.057 1.00 86.69 304 TYR A N 1
ATOM 2429 C CA . TYR A 1 304 ? -0.907 -3.060 16.239 1.00 86.69 304 TYR A CA 1
ATOM 2430 C C . TYR A 1 304 ? -0.510 -2.732 14.798 1.00 86.69 304 TYR A C 1
ATOM 2432 O O . TYR A 1 304 ? 0.648 -2.438 14.490 1.00 86.69 304 TYR A O 1
ATOM 2440 N N . SER A 1 305 ? -1.494 -2.761 13.900 1.00 88.19 305 SER A N 1
ATOM 2441 C CA . SER A 1 305 ? -1.328 -2.331 12.512 1.00 88.19 305 SER A CA 1
ATOM 2442 C C . SER A 1 305 ? -2.486 -1.453 12.062 1.00 88.19 305 SER A C 1
ATOM 2444 O O . SER A 1 305 ? -3.641 -1.729 12.378 1.00 88.19 305 SER A O 1
ATOM 2446 N N . ILE A 1 306 ? -2.176 -0.408 11.300 1.00 89.75 306 ILE A N 1
ATOM 2447 C CA . ILE A 1 306 ? -3.162 0.494 10.709 1.00 89.75 306 ILE A CA 1
ATOM 2448 C C . ILE A 1 306 ? -2.942 0.501 9.206 1.00 89.75 306 ILE A C 1
ATOM 2450 O O . ILE A 1 306 ? -1.841 0.769 8.734 1.00 89.75 306 ILE A O 1
ATOM 2454 N N . LYS A 1 307 ? -3.986 0.211 8.442 1.00 89.19 307 LYS A N 1
ATOM 2455 C CA . LYS A 1 307 ? -4.014 0.417 6.999 1.00 89.19 307 LYS A CA 1
ATOM 2456 C C . LYS A 1 307 ? -4.915 1.606 6.722 1.00 89.19 307 LYS A C 1
ATOM 2458 O O . LYS A 1 307 ? -6.115 1.542 6.961 1.00 89.19 307 LYS A O 1
ATOM 2463 N N . LEU A 1 308 ? -4.333 2.663 6.188 1.00 87.31 308 LEU A N 1
ATOM 2464 C CA . LEU A 1 308 ? -5.038 3.857 5.754 1.00 87.31 308 LEU A CA 1
ATOM 2465 C C . LEU A 1 308 ? -5.160 3.834 4.237 1.00 87.31 308 LEU A C 1
ATOM 2467 O O . LEU A 1 308 ? -4.201 3.517 3.537 1.00 87.31 308 LEU A O 1
ATOM 2471 N N . SER A 1 309 ? -6.340 4.169 3.740 1.00 83.62 309 SER A N 1
ATOM 2472 C CA . SER A 1 309 ? -6.635 4.444 2.338 1.00 83.62 309 SER A CA 1
ATOM 2473 C C . SER A 1 309 ? -7.398 5.769 2.235 1.00 83.62 309 SER A C 1
ATOM 2475 O O . SER A 1 309 ? -7.690 6.390 3.252 1.00 83.62 309 SER A O 1
ATOM 2477 N N . ASN A 1 310 ? -7.721 6.238 1.027 1.00 78.06 310 ASN A N 1
ATOM 2478 C CA . ASN A 1 310 ? -8.378 7.542 0.856 1.00 78.06 310 ASN A CA 1
ATOM 2479 C C . ASN A 1 310 ? -9.685 7.687 1.643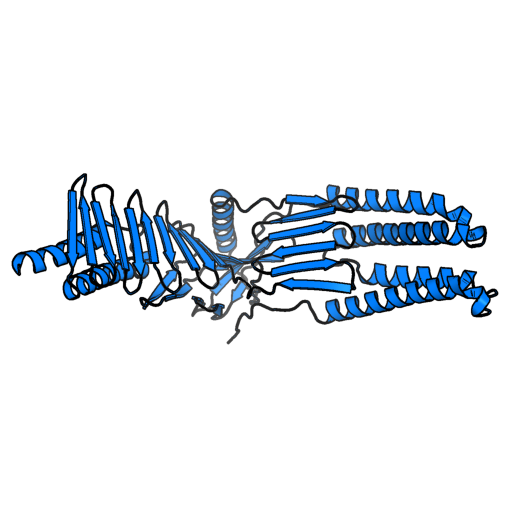 1.00 78.06 310 ASN A C 1
ATOM 2481 O O . ASN A 1 310 ? -9.971 8.789 2.092 1.00 78.06 310 ASN A O 1
ATOM 2485 N N . ASP A 1 311 ? -10.457 6.606 1.769 1.00 84.12 311 ASP A N 1
ATOM 2486 C CA . ASP A 1 311 ? -11.806 6.619 2.337 1.00 84.12 311 ASP A CA 1
ATOM 2487 C C . ASP A 1 311 ? -12.019 5.454 3.329 1.00 84.12 311 ASP A C 1
ATOM 2489 O O . ASP A 1 311 ? -13.149 5.096 3.623 1.00 84.12 311 ASP A O 1
ATOM 2493 N N . GLU A 1 312 ? -10.951 4.833 3.834 1.00 88.50 312 GLU A N 1
ATOM 2494 C CA . GLU A 1 312 ? -11.053 3.742 4.815 1.00 88.50 312 GLU A CA 1
ATOM 2495 C C . GLU A 1 312 ? -9.801 3.709 5.697 1.00 88.50 312 GLU A C 1
ATOM 2497 O O . GLU A 1 312 ? -8.676 3.757 5.191 1.00 88.50 312 GLU A O 1
ATOM 2502 N N . MET A 1 313 ? -10.000 3.566 7.003 1.00 90.88 313 MET A N 1
ATOM 2503 C CA . MET A 1 313 ? -8.991 3.210 7.989 1.00 90.88 313 MET A CA 1
ATOM 2504 C C . MET A 1 313 ? -9.337 1.842 8.578 1.00 90.88 313 MET A C 1
ATOM 2506 O O . MET A 1 313 ? -10.365 1.679 9.230 1.00 90.88 313 MET A O 1
ATOM 2510 N N . ILE A 1 314 ? -8.456 0.862 8.383 1.00 90.25 314 ILE A N 1
ATOM 2511 C CA . ILE A 1 314 ? -8.537 -0.439 9.048 1.00 90.25 314 ILE A CA 1
ATOM 2512 C C . ILE A 1 314 ? -7.483 -0.471 10.141 1.00 90.25 314 ILE A C 1
ATOM 2514 O O . ILE A 1 314 ? -6.286 -0.496 9.857 1.00 90.25 314 ILE A O 1
ATOM 2518 N N . PHE A 1 315 ? -7.931 -0.515 11.382 1.00 88.69 315 PHE A N 1
ATOM 2519 C CA . PHE A 1 315 ? -7.090 -0.616 12.558 1.00 88.69 315 PHE A CA 1
ATOM 2520 C C . PHE A 1 315 ? -7.205 -2.027 13.153 1.00 88.69 315 PHE A C 1
ATOM 2522 O O . PHE A 1 315 ? -8.304 -2.556 13.295 1.00 88.69 315 PHE A O 1
ATOM 2529 N N . ARG A 1 316 ? -6.072 -2.675 13.440 1.00 87.44 316 ARG A N 1
ATOM 2530 C CA . ARG A 1 316 ? -6.018 -4.029 14.009 1.00 87.44 316 ARG A CA 1
ATOM 2531 C C . ARG A 1 316 ? -5.099 -4.080 15.213 1.00 87.44 316 ARG A C 1
ATOM 2533 O O . ARG A 1 316 ? -3.925 -3.719 15.097 1.00 87.44 316 ARG A O 1
ATOM 2540 N N . ILE A 1 317 ? -5.603 -4.641 16.302 1.00 84.12 317 ILE A N 1
ATOM 2541 C CA . ILE A 1 317 ? -4.830 -4.992 17.489 1.00 84.12 317 ILE A CA 1
ATOM 2542 C C . ILE A 1 317 ? -5.209 -6.409 17.905 1.00 84.12 317 ILE A C 1
ATOM 2544 O O . ILE A 1 317 ? -6.379 -6.702 18.093 1.00 84.12 317 ILE A O 1
ATOM 2548 N N . ASN A 1 318 ? -4.232 -7.307 18.026 1.00 79.19 318 ASN A N 1
ATOM 2549 C CA . ASN A 1 318 ? -4.490 -8.720 18.324 1.00 79.19 318 ASN A CA 1
ATOM 2550 C C . ASN A 1 318 ? -5.548 -9.335 17.376 1.00 79.19 318 ASN A C 1
ATOM 2552 O O . ASN A 1 318 ? -5.290 -9.423 16.173 1.00 79.19 318 ASN A O 1
ATOM 2556 N N . ASN A 1 319 ? -6.708 -9.743 17.903 1.00 77.12 319 ASN A N 1
ATOM 2557 C CA . ASN A 1 319 ? -7.839 -10.276 17.133 1.00 77.12 319 ASN A CA 1
ATOM 2558 C C . ASN A 1 319 ? -8.900 -9.213 16.803 1.00 77.12 319 ASN A C 1
ATOM 2560 O O . ASN A 1 319 ? -9.862 -9.507 16.096 1.00 77.12 319 ASN A O 1
ATOM 2564 N N . ASP A 1 320 ? -8.719 -7.995 17.297 1.00 85.00 320 ASP A N 1
ATOM 2565 C CA . ASP A 1 320 ? -9.685 -6.914 17.233 1.00 85.00 320 ASP A CA 1
ATOM 2566 C C . ASP A 1 320 ? -9.474 -6.159 15.927 1.00 85.00 320 ASP A C 1
ATOM 2568 O O . ASP A 1 320 ? -8.339 -5.879 15.504 1.00 85.00 320 ASP A O 1
ATOM 2572 N N . ARG A 1 321 ? -10.577 -5.798 15.278 1.00 89.25 321 ARG A N 1
ATOM 2573 C CA . ARG A 1 321 ? -10.539 -5.076 14.013 1.00 89.25 321 ARG A CA 1
ATOM 2574 C C . ARG A 1 321 ? -11.553 -3.950 14.011 1.00 89.25 321 ARG A C 1
ATOM 2576 O O . ARG A 1 321 ? -12.749 -4.174 14.115 1.00 89.25 321 ARG A O 1
ATOM 2583 N N . PHE A 1 322 ? -11.060 -2.744 13.785 1.00 90.38 322 PHE A N 1
ATOM 2584 C CA . PHE A 1 322 ? -11.866 -1.556 13.571 1.00 90.38 322 PHE A CA 1
ATOM 2585 C C . PHE A 1 322 ? -11.774 -1.181 12.095 1.00 90.38 322 PHE A C 1
ATOM 2587 O O . PHE A 1 322 ? -10.683 -1.106 11.525 1.00 90.38 322 PHE A O 1
ATOM 2594 N N . ILE A 1 323 ? -12.919 -0.966 11.467 1.00 92.00 323 ILE A N 1
ATOM 2595 C CA . ILE A 1 323 ? -13.053 -0.547 10.076 1.00 92.00 323 ILE A CA 1
ATOM 2596 C C . ILE A 1 323 ? -13.821 0.764 10.098 1.00 92.00 323 ILE A C 1
ATOM 2598 O O . ILE A 1 323 ? -14.963 0.818 10.543 1.00 92.00 323 ILE A O 1
ATOM 2602 N N . ILE A 1 324 ? -13.177 1.834 9.658 1.00 92.12 324 ILE A N 1
ATOM 2603 C CA . ILE A 1 324 ? -13.708 3.189 9.741 1.00 92.12 324 ILE A CA 1
ATOM 2604 C C . ILE A 1 324 ? -13.709 3.765 8.332 1.00 92.12 324 ILE A C 1
ATOM 2606 O O . ILE A 1 324 ? -12.649 3.935 7.735 1.00 92.12 324 ILE A O 1
ATOM 2610 N N . ASN A 1 325 ? -14.887 4.099 7.820 1.00 91.94 325 ASN A N 1
ATOM 2611 C CA . ASN A 1 325 ? -15.058 4.822 6.558 1.00 91.94 325 ASN A CA 1
ATOM 2612 C C . ASN A 1 325 ? -15.593 6.234 6.849 1.00 91.94 325 ASN A C 1
ATOM 2614 O O . ASN A 1 325 ? -15.813 6.558 8.010 1.00 91.94 325 ASN A O 1
ATOM 2618 N N . PRO A 1 326 ? -15.827 7.108 5.854 1.00 89.00 326 PRO A N 1
ATOM 2619 C CA . PRO A 1 326 ? -16.424 8.418 6.097 1.00 89.00 326 PRO A CA 1
ATOM 2620 C C . PRO A 1 326 ? -17.789 8.372 6.788 1.00 89.00 326 PRO A C 1
ATOM 2622 O O . PRO A 1 326 ? -18.053 9.229 7.617 1.00 89.00 326 PRO A O 1
ATOM 2625 N N . SER A 1 327 ? -18.635 7.385 6.488 1.00 91.06 327 SER A N 1
ATOM 2626 C CA . SER A 1 327 ? -20.035 7.348 6.941 1.00 91.06 327 SER A CA 1
ATOM 2627 C C . SER A 1 327 ? -20.338 6.304 8.019 1.00 91.06 327 SER A C 1
ATOM 2629 O O . SER A 1 327 ? -21.388 6.373 8.657 1.00 91.06 327 SER A O 1
ATOM 2631 N N . ASN A 1 328 ? -19.448 5.332 8.242 1.00 93.62 328 ASN A N 1
ATOM 2632 C CA . ASN A 1 328 ? -19.671 4.261 9.209 1.00 93.62 328 ASN A CA 1
ATOM 2633 C C . ASN A 1 328 ? -18.404 3.872 9.977 1.00 93.62 328 ASN A C 1
ATOM 2635 O O . ASN A 1 328 ? -17.274 4.112 9.543 1.00 93.62 328 ASN A O 1
ATOM 2639 N N . ILE A 1 329 ? -18.620 3.268 11.142 1.00 93.62 329 ILE A N 1
ATOM 2640 C CA . ILE A 1 329 ? -17.596 2.622 11.955 1.00 93.62 329 ILE A CA 1
ATOM 2641 C C . ILE A 1 329 ? -18.086 1.216 12.275 1.00 93.62 329 ILE A C 1
ATOM 2643 O O . ILE A 1 329 ? -19.212 1.048 12.734 1.00 93.62 329 ILE A O 1
ATOM 2647 N N . ARG A 1 330 ? -17.238 0.217 12.050 1.00 93.75 330 ARG A N 1
ATOM 2648 C CA . ARG A 1 330 ? -17.488 -1.176 12.403 1.00 93.75 330 ARG A CA 1
ATOM 2649 C C . ARG A 1 330 ? -16.371 -1.711 13.283 1.00 93.75 330 ARG A C 1
ATOM 2651 O O . ARG A 1 330 ? -15.198 -1.483 12.989 1.00 93.75 330 ARG A O 1
ATOM 2658 N N . VAL A 1 331 ? -16.730 -2.427 14.338 1.00 92.12 331 VAL A N 1
ATOM 2659 C CA . VAL A 1 331 ? -15.799 -3.053 15.277 1.00 92.12 331 VAL A CA 1
ATOM 2660 C C . VAL A 1 331 ? -16.111 -4.537 15.380 1.00 92.12 331 VAL A C 1
ATOM 2662 O O . VAL A 1 331 ? -17.220 -4.909 15.744 1.00 92.12 331 VAL A O 1
ATOM 2665 N N . GLU A 1 332 ? -15.123 -5.370 15.071 1.00 90.75 332 GLU A N 1
ATOM 2666 C CA . GLU A 1 332 ? -15.185 -6.828 15.160 1.00 90.75 332 GLU A CA 1
ATOM 2667 C C . GLU A 1 332 ? -14.274 -7.294 16.309 1.00 90.75 332 GLU A C 1
ATOM 2669 O O . GLU A 1 332 ? -13.072 -7.009 16.308 1.00 90.75 332 GLU A O 1
ATOM 2674 N N . TYR A 1 333 ? -14.838 -8.017 17.280 1.00 87.31 333 TYR A N 1
ATOM 2675 C CA . TYR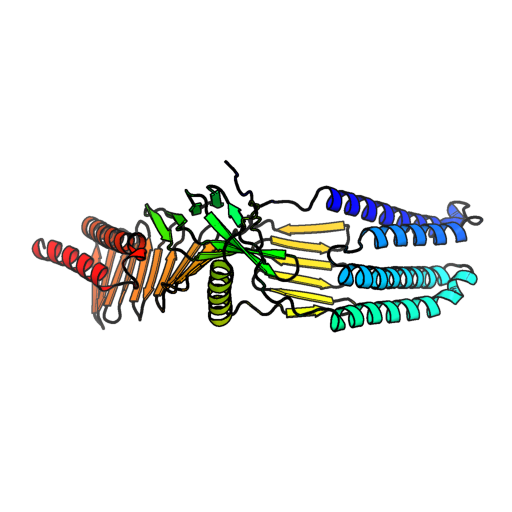 A 1 333 ? -14.124 -8.515 18.461 1.00 87.31 333 TYR A CA 1
ATOM 2676 C C . TYR A 1 333 ? -14.728 -9.827 18.966 1.00 87.31 333 TYR A C 1
ATOM 2678 O O . TYR A 1 333 ? -15.856 -9.814 19.425 1.00 87.31 333 TYR A O 1
ATOM 2686 N N . LEU A 1 334 ? -14.005 -10.955 18.930 1.00 83.88 334 LEU A N 1
ATOM 2687 C CA . LEU A 1 334 ? -14.387 -12.232 19.582 1.00 83.88 334 LEU A CA 1
ATOM 2688 C C . LEU A 1 334 ? -15.900 -12.587 19.546 1.00 83.88 334 LEU A C 1
ATOM 2690 O O . LEU A 1 334 ? -16.497 -12.917 20.567 1.00 83.88 334 LEU A O 1
ATOM 2694 N N . GLY A 1 335 ? -16.531 -12.517 18.368 1.00 83.12 335 GLY A N 1
ATOM 2695 C CA . GLY A 1 335 ? -17.961 -12.824 18.184 1.00 83.12 335 GLY A CA 1
ATOM 2696 C C . GLY A 1 335 ? -18.922 -11.642 18.380 1.00 83.12 335 GLY A C 1
ATOM 2697 O O . GLY A 1 335 ? -20.105 -11.768 18.068 1.00 83.12 335 GLY A O 1
ATOM 2698 N N . TYR A 1 336 ? -18.414 -10.496 18.826 1.00 89.75 336 TYR A N 1
ATOM 2699 C CA . TYR A 1 336 ? -19.083 -9.202 18.804 1.00 89.75 336 TYR A CA 1
ATOM 2700 C C . TYR A 1 336 ? -18.820 -8.476 17.481 1.00 89.75 336 TYR A C 1
ATOM 2702 O O . TYR A 1 336 ? -17.693 -8.454 16.978 1.00 89.75 336 TYR A O 1
ATOM 2710 N N . ASP A 1 337 ? -19.865 -7.861 16.940 1.00 93.00 337 ASP A N 1
ATOM 2711 C CA . ASP A 1 337 ? -19.820 -7.027 15.741 1.00 93.00 337 ASP A CA 1
ATOM 2712 C C . ASP A 1 337 ? -20.712 -5.805 15.960 1.00 93.00 337 ASP A C 1
ATOM 2714 O O . ASP A 1 337 ? -21.932 -5.924 16.100 1.00 93.00 337 ASP A O 1
ATOM 2718 N N . ILE A 1 338 ? -20.085 -4.637 16.066 1.00 93.88 338 ILE A N 1
ATOM 2719 C CA . ILE A 1 338 ? -20.757 -3.364 16.314 1.00 93.88 338 ILE A CA 1
ATOM 2720 C C . ILE A 1 338 ? -20.545 -2.485 15.096 1.00 93.88 338 ILE A C 1
ATOM 2722 O O . ILE A 1 338 ? -19.438 -2.017 14.854 1.00 93.88 338 ILE A O 1
ATOM 2726 N N . GLU A 1 339 ? -21.611 -2.239 14.348 1.00 95.12 339 GLU A N 1
ATOM 2727 C CA . GLU A 1 339 ? -21.630 -1.332 13.210 1.00 95.12 339 GLU A CA 1
ATOM 2728 C C . GLU A 1 339 ? -22.498 -0.118 13.531 1.00 95.12 339 GLU A C 1
ATOM 2730 O O . GLU A 1 339 ? -23.616 -0.243 14.029 1.00 95.12 339 GLU A O 1
ATOM 2735 N N . MET A 1 340 ? -21.977 1.069 13.243 1.00 94.38 340 MET A N 1
ATOM 2736 C CA . MET A 1 340 ? -22.632 2.330 13.544 1.00 94.38 340 MET A CA 1
ATOM 2737 C C . MET A 1 340 ? -22.464 3.315 12.392 1.00 94.38 340 MET A C 1
ATOM 2739 O O . MET A 1 340 ? -21.367 3.509 11.866 1.00 94.38 340 MET A O 1
ATOM 2743 N N . SER A 1 341 ? -23.559 3.973 12.037 1.00 93.81 341 SER A N 1
ATOM 2744 C CA . SER A 1 341 ? -23.618 5.127 11.144 1.00 93.81 341 SER A CA 1
ATOM 2745 C C . SER A 1 341 ? -24.443 6.232 11.808 1.00 93.81 341 SER A C 1
ATOM 2747 O O . SER A 1 341 ? -24.868 6.096 12.955 1.00 93.81 341 SER A O 1
ATOM 2749 N N . LYS A 1 342 ? -24.662 7.355 11.116 1.00 90.12 342 LYS A N 1
ATOM 2750 C CA . LYS A 1 342 ? -25.381 8.506 11.682 1.00 90.12 342 LYS A CA 1
ATOM 2751 C C . LYS A 1 342 ? -26.782 8.152 12.211 1.00 90.12 342 LYS A C 1
ATOM 2753 O O . LYS A 1 342 ? -27.185 8.699 13.232 1.00 90.12 342 LYS A O 1
ATOM 2758 N N . ASN A 1 343 ? -27.484 7.241 11.534 1.00 90.62 343 ASN A N 1
ATOM 2759 C CA . ASN A 1 343 ? -28.882 6.894 11.824 1.00 90.62 343 ASN A CA 1
ATOM 2760 C C . ASN A 1 343 ? -29.084 5.401 12.124 1.00 90.62 343 ASN A C 1
ATOM 2762 O O . ASN A 1 343 ? -30.219 4.947 12.283 1.00 90.62 343 ASN A O 1
ATOM 2766 N N . GLU A 1 344 ? -28.006 4.617 12.141 1.00 94.44 344 GLU A N 1
ATOM 2767 C CA . GLU A 1 344 ? -28.090 3.169 12.295 1.00 94.44 344 GLU A CA 1
ATOM 2768 C C . GLU A 1 344 ? -27.086 2.684 13.336 1.00 94.44 344 GLU A C 1
ATOM 2770 O O . GLU A 1 344 ? -25.925 3.091 13.339 1.00 94.44 344 GLU A O 1
ATOM 2775 N N . LEU A 1 345 ? -27.537 1.775 14.194 1.00 96.44 345 LEU A N 1
ATOM 2776 C CA . LEU A 1 345 ? -26.704 1.040 15.134 1.00 96.44 345 LEU A CA 1
ATOM 2777 C C . LEU A 1 345 ? -27.068 -0.438 15.038 1.00 96.44 345 LEU A C 1
ATOM 2779 O O . LEU A 1 345 ? -28.220 -0.822 15.219 1.00 96.44 345 LEU A O 1
ATOM 2783 N N . ASN A 1 346 ? -26.086 -1.284 14.777 1.00 96.38 346 ASN A N 1
ATOM 2784 C CA . ASN A 1 346 ? -26.233 -2.727 14.750 1.00 96.38 346 ASN A CA 1
ATOM 2785 C C . ASN A 1 346 ? -25.198 -3.321 15.701 1.00 96.38 346 ASN A C 1
ATOM 2787 O O . ASN A 1 346 ? -24.006 -3.295 15.421 1.00 96.38 346 ASN A O 1
ATOM 2791 N N . VAL A 1 347 ? -25.664 -3.846 16.828 1.00 95.62 347 VAL A N 1
ATOM 2792 C CA . VAL A 1 347 ? -24.848 -4.535 17.826 1.00 95.62 347 VAL A CA 1
ATOM 2793 C C . VAL A 1 347 ? -25.215 -6.002 17.770 1.00 95.62 347 VAL A C 1
ATOM 2795 O O . VAL A 1 347 ? -26.338 -6.389 18.091 1.00 95.62 347 VAL A O 1
ATOM 2798 N N . GLN A 1 348 ? -24.269 -6.826 17.356 1.00 94.00 348 GLN A N 1
ATOM 2799 C CA . GLN A 1 348 ? -24.369 -8.269 17.421 1.00 94.00 348 GLN A CA 1
ATOM 2800 C C . GLN A 1 348 ? -23.413 -8.767 18.499 1.00 94.00 348 GLN A C 1
ATOM 2802 O O . GLN A 1 348 ? -22.222 -8.485 18.456 1.00 94.00 348 GLN A O 1
ATOM 2807 N N . ALA A 1 349 ? -23.959 -9.488 19.468 1.00 91.25 349 ALA A N 1
ATOM 2808 C CA . ALA A 1 349 ? -23.247 -10.148 20.550 1.00 91.25 349 ALA A CA 1
ATOM 2809 C C . ALA A 1 349 ? -23.567 -11.656 20.513 1.00 91.25 349 ALA A C 1
ATOM 2811 O O . ALA A 1 349 ? -24.515 -12.054 19.826 1.00 91.25 349 ALA A O 1
ATOM 2812 N N . PRO A 1 350 ? -22.829 -12.507 21.251 1.00 89.62 350 PRO A N 1
ATOM 2813 C CA . PRO A 1 350 ? -23.112 -13.942 21.309 1.00 89.62 350 PRO A CA 1
ATOM 2814 C C . PRO A 1 350 ? -24.564 -14.270 21.698 1.00 89.62 350 PRO A C 1
ATOM 2816 O O . PRO A 1 350 ? -25.176 -15.155 21.100 1.00 89.62 350 PRO A O 1
ATOM 2819 N N . ASP A 1 351 ? -25.137 -13.503 22.630 1.00 89.81 351 ASP A N 1
ATOM 2820 C CA . ASP A 1 351 ? -26.431 -13.828 23.248 1.00 89.81 351 ASP A CA 1
ATOM 2821 C C . ASP A 1 351 ? -27.605 -12.981 22.728 1.00 89.81 351 ASP A C 1
ATOM 2823 O O . ASP A 1 351 ? -28.779 -13.293 22.972 1.00 89.81 351 ASP A O 1
ATOM 2827 N N . PHE A 1 352 ? -27.315 -11.889 22.015 1.00 92.25 352 PHE A N 1
ATOM 2828 C CA . PHE A 1 352 ? -28.345 -10.980 21.524 1.00 92.25 352 PHE A CA 1
ATOM 2829 C C . PHE A 1 352 ? -27.919 -10.177 20.293 1.00 92.25 352 PHE A C 1
ATOM 2831 O O . PHE A 1 352 ? -26.742 -10.036 19.962 1.00 92.25 352 PHE A O 1
ATOM 2838 N N . LYS A 1 353 ? -28.917 -9.594 19.630 1.00 94.06 353 LYS A N 1
ATOM 2839 C CA . LYS A 1 353 ? -28.743 -8.631 18.550 1.00 94.06 353 LYS A CA 1
ATOM 2840 C C . LYS A 1 353 ? -29.651 -7.428 18.756 1.00 94.06 353 LYS A C 1
ATOM 2842 O O . LYS A 1 353 ? -30.861 -7.589 18.883 1.00 94.06 353 LYS A O 1
ATOM 2847 N N . LEU A 1 354 ? -29.078 -6.233 18.731 1.00 95.19 354 LEU A N 1
ATOM 2848 C CA . LEU A 1 354 ? -29.797 -4.965 18.738 1.00 95.19 354 LEU A CA 1
ATOM 2849 C C . LEU A 1 354 ? -29.594 -4.278 17.388 1.00 95.19 354 LEU A C 1
ATOM 2851 O O . LEU A 1 354 ? -28.465 -4.046 16.968 1.00 95.19 354 LEU A O 1
ATOM 2855 N N . LYS A 1 355 ? -30.689 -3.942 16.712 1.00 96.25 355 LYS A N 1
ATOM 2856 C CA . LYS A 1 355 ? -30.687 -3.109 15.511 1.00 96.25 355 LYS A CA 1
ATOM 2857 C C . LYS A 1 355 ? -31.537 -1.877 15.754 1.00 96.25 355 LYS A C 1
ATOM 2859 O O . LYS A 1 355 ? -32.723 -1.999 16.040 1.00 96.25 355 LYS A O 1
ATOM 2864 N N . VAL A 1 356 ? -30.946 -0.713 15.576 1.00 95.75 356 VAL A N 1
ATOM 2865 C CA . VAL A 1 356 ? -31.615 0.581 15.556 1.00 95.75 356 VAL A CA 1
ATOM 2866 C C . VAL A 1 356 ? -31.448 1.141 14.153 1.00 95.75 356 VAL A C 1
ATOM 2868 O O . VAL A 1 356 ? -30.331 1.184 13.638 1.00 95.75 356 VAL A O 1
ATOM 2871 N N . ARG A 1 357 ? -32.553 1.520 13.519 1.00 94.00 357 ARG A N 1
ATOM 2872 C CA . ARG A 1 357 ? -32.562 2.166 12.206 1.00 94.00 357 ARG A CA 1
ATOM 2873 C C . ARG A 1 357 ? -33.650 3.221 12.192 1.00 94.00 357 ARG A C 1
ATOM 2875 O O . ARG A 1 357 ? -34.825 2.881 12.340 1.00 94.00 357 ARG A O 1
ATOM 2882 N N . ASP A 1 358 ? -33.248 4.473 12.021 1.00 90.75 358 ASP A N 1
ATOM 2883 C CA . ASP A 1 358 ? -34.133 5.633 12.107 1.00 90.75 358 ASP A CA 1
ATOM 2884 C C . ASP A 1 358 ? -34.895 5.646 13.448 1.00 90.75 358 ASP A C 1
ATOM 2886 O O . ASP A 1 358 ? -34.289 5.866 14.491 1.00 90.75 358 ASP A O 1
ATOM 2890 N N . ASN A 1 359 ? -36.200 5.361 13.458 1.00 92.25 359 ASN A N 1
ATOM 2891 C CA . ASN A 1 359 ? -37.013 5.290 14.679 1.00 92.25 359 ASN A CA 1
ATOM 2892 C C . ASN A 1 359 ? -37.330 3.858 15.142 1.00 92.25 359 ASN A C 1
ATOM 2894 O O . ASN A 1 359 ? -38.011 3.683 16.155 1.00 92.25 359 ASN A O 1
ATOM 2898 N N . ARG A 1 360 ? -36.890 2.837 14.400 1.00 94.12 360 ARG A N 1
ATOM 2899 C CA . ARG A 1 360 ? -37.220 1.437 14.665 1.00 94.12 360 ARG A CA 1
ATOM 2900 C C . ARG A 1 360 ? -36.095 0.754 15.423 1.00 94.12 360 ARG A C 1
ATOM 2902 O O . ARG A 1 360 ? -34.946 0.744 14.988 1.00 94.12 360 ARG A O 1
ATOM 2909 N N . ILE A 1 361 ? -36.467 0.105 16.514 1.00 95.38 361 ILE A N 1
ATOM 2910 C CA . ILE A 1 361 ? -35.585 -0.653 17.390 1.00 95.38 361 ILE A CA 1
ATOM 2911 C C . ILE A 1 361 ? -36.030 -2.111 17.343 1.00 95.38 361 ILE A C 1
ATOM 2913 O O . ILE A 1 361 ? -37.198 -2.425 17.564 1.00 95.38 361 ILE A O 1
ATOM 2917 N N . LEU A 1 362 ? -35.100 -3.006 17.039 1.00 94.56 362 LEU A N 1
ATOM 2918 C CA . LEU A 1 362 ? -35.296 -4.446 17.000 1.00 94.56 362 LEU A CA 1
ATOM 2919 C C . LEU A 1 362 ? -34.279 -5.098 17.930 1.00 94.56 362 LEU A C 1
ATOM 2921 O O . LEU A 1 362 ? -33.076 -5.018 17.693 1.00 94.56 362 LEU A O 1
ATOM 2925 N N . PHE A 1 363 ? -34.773 -5.775 18.956 1.00 93.44 363 PHE A N 1
ATOM 2926 C CA . PHE A 1 363 ? -33.971 -6.547 19.891 1.00 93.44 363 PHE A CA 1
ATOM 2927 C C . PHE A 1 363 ? -34.290 -8.031 19.736 1.00 93.44 363 PHE A C 1
ATOM 2929 O O . PHE A 1 363 ? -35.450 -8.438 19.777 1.00 93.44 363 PHE A O 1
ATOM 2936 N N . ILE A 1 364 ? -33.267 -8.851 19.535 1.00 92.19 364 ILE A N 1
ATOM 2937 C CA . ILE A 1 364 ? -33.384 -10.297 19.361 1.00 92.19 364 ILE A CA 1
ATOM 2938 C C . ILE A 1 364 ? -32.519 -10.958 20.423 1.00 92.19 364 ILE A C 1
ATOM 2940 O O . ILE A 1 364 ? -31.336 -10.650 20.517 1.00 92.19 364 ILE A O 1
ATOM 2944 N N . SER A 1 365 ? -33.081 -11.891 21.183 1.00 91.44 365 SER A N 1
ATOM 2945 C CA . SER A 1 365 ? -32.322 -12.726 22.116 1.00 91.44 365 SER A CA 1
ATOM 2946 C C . SER A 1 365 ? -32.825 -14.164 22.034 1.00 91.44 365 SER A C 1
ATOM 2948 O O . SER A 1 365 ? -34.019 -14.443 22.196 1.00 91.44 365 SER A O 1
ATOM 2950 N N . GLY A 1 366 ? -31.919 -15.085 21.695 1.00 87.19 366 GLY A N 1
ATOM 2951 C CA . GLY A 1 366 ? -32.261 -16.472 21.382 1.00 87.19 366 GLY A CA 1
ATOM 2952 C C . GLY A 1 366 ? -33.338 -16.574 20.293 1.00 87.19 366 GLY A C 1
ATOM 2953 O O . GLY A 1 366 ? -33.133 -16.157 19.156 1.00 87.19 366 GLY A O 1
ATOM 2954 N N . LYS A 1 367 ? -34.504 -17.136 20.643 1.00 86.06 367 LYS A N 1
ATOM 2955 C CA . LYS A 1 367 ? -35.653 -17.308 19.730 1.00 86.06 367 LYS A CA 1
ATOM 2956 C C . LYS A 1 367 ? -36.682 -16.172 19.794 1.00 86.06 367 LYS A C 1
ATOM 2958 O O . LYS A 1 367 ? -37.688 -16.236 19.094 1.00 86.06 367 LYS A O 1
ATOM 2963 N N . ARG A 1 368 ? -36.485 -15.171 20.658 1.00 91.12 368 ARG A N 1
ATOM 2964 C CA . ARG A 1 368 ? -37.445 -14.077 20.864 1.00 91.12 368 ARG A CA 1
ATOM 2965 C C . ARG A 1 368 ? -36.987 -12.825 20.129 1.00 91.12 368 ARG A C 1
ATOM 2967 O O . ARG A 1 368 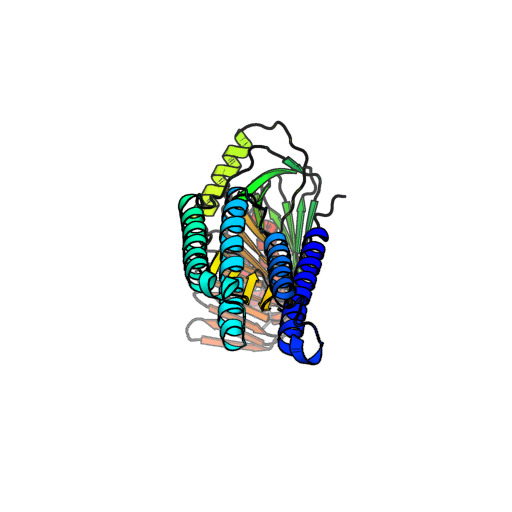? -35.809 -12.479 20.167 1.00 91.12 368 ARG A O 1
ATOM 2974 N N . SER A 1 369 ? -37.933 -12.136 19.497 1.00 91.12 369 SER A N 1
ATOM 2975 C CA . SER A 1 369 ? -37.712 -10.855 18.826 1.00 91.12 369 SER A CA 1
ATOM 2976 C C . SER A 1 369 ? -38.721 -9.822 19.312 1.00 91.12 369 SER A C 1
ATOM 2978 O O . SER A 1 369 ? -39.925 -10.068 19.254 1.00 91.12 369 SER A O 1
ATOM 2980 N N . TYR A 1 370 ? -38.230 -8.662 19.723 1.00 91.25 370 TYR A N 1
ATOM 2981 C CA . TYR A 1 370 ? -39.013 -7.519 20.172 1.00 91.25 370 TYR A CA 1
ATOM 2982 C C . TYR A 1 370 ? -38.755 -6.349 19.226 1.00 91.25 370 TYR A C 1
ATOM 2984 O O . TYR A 1 370 ? -37.604 -6.043 18.924 1.00 91.25 370 TYR A O 1
ATOM 2992 N N . SER A 1 371 ? -39.814 -5.705 18.741 1.00 91.69 371 SER A N 1
ATOM 2993 C CA . SER A 1 371 ? -39.715 -4.529 17.873 1.00 91.69 371 SER A CA 1
ATOM 2994 C C . SER A 1 371 ? -40.489 -3.380 18.501 1.00 91.69 371 SER A C 1
ATOM 2996 O O . SER A 1 371 ? -41.632 -3.562 18.911 1.00 91.69 371 SER A O 1
ATOM 2998 N N . LEU A 1 372 ? -39.882 -2.200 18.525 1.00 92.06 372 LEU A N 1
ATOM 2999 C CA . LEU A 1 372 ? -40.455 -0.965 19.047 1.00 92.06 372 LEU A CA 1
ATOM 3000 C C . LEU A 1 372 ? -40.174 0.170 18.059 1.00 92.06 372 LEU A C 1
ATOM 3002 O O . LEU A 1 372 ? -39.111 0.197 17.443 1.00 92.06 372 LEU A O 1
ATOM 3006 N N . ASN A 1 373 ? -41.102 1.117 17.934 1.00 93.38 373 ASN A N 1
ATOM 3007 C CA . ASN A 1 373 ? -40.865 2.367 17.219 1.00 93.38 373 ASN A CA 1
ATOM 3008 C C . ASN A 1 373 ? -40.833 3.512 18.235 1.00 93.38 373 ASN A C 1
ATOM 3010 O O . ASN A 1 373 ? -41.861 3.841 18.821 1.00 93.38 373 ASN A O 1
ATOM 3014 N N . ASN A 1 374 ? -39.658 4.095 18.464 1.00 92.12 374 ASN A N 1
ATOM 3015 C CA . ASN A 1 374 ? -39.476 5.227 19.367 1.00 92.12 374 ASN A CA 1
ATOM 3016 C C . ASN A 1 374 ? -38.244 6.033 18.938 1.00 92.12 374 ASN A C 1
ATOM 3018 O O . ASN A 1 374 ? -37.111 5.596 19.128 1.00 92.12 374 ASN A O 1
ATOM 3022 N N . THR A 1 375 ? -38.479 7.218 18.372 1.00 93.12 375 THR A N 1
ATOM 3023 C CA . THR A 1 375 ? -37.421 8.095 17.852 1.00 93.12 375 THR A CA 1
ATOM 3024 C C . THR A 1 375 ? -36.446 8.529 18.942 1.00 93.12 375 THR A C 1
ATOM 3026 O O . THR A 1 375 ? -35.240 8.454 18.743 1.00 93.12 375 THR A O 1
ATOM 3029 N N . LYS A 1 376 ? -36.952 8.925 20.116 1.00 92.94 376 LYS A N 1
ATOM 3030 C CA . LYS A 1 376 ? -36.109 9.459 21.190 1.00 92.94 376 LYS A CA 1
ATOM 3031 C C . LYS A 1 376 ? -35.202 8.380 21.781 1.00 92.94 376 LYS A C 1
ATOM 3033 O O . LYS A 1 376 ? -34.008 8.593 21.940 1.00 92.94 376 LYS A O 1
ATOM 3038 N N . LEU A 1 377 ? -35.757 7.191 22.020 1.00 93.00 377 LEU A N 1
ATOM 3039 C CA . LEU A 1 377 ? -34.967 6.047 22.471 1.00 93.00 377 LEU A CA 1
ATOM 3040 C C . LEU A 1 377 ? -33.925 5.634 21.418 1.00 93.00 377 LEU A C 1
ATOM 3042 O O . LEU A 1 377 ? -32.799 5.309 21.774 1.00 93.00 377 LEU A O 1
ATOM 3046 N N . ALA A 1 378 ? -34.273 5.660 20.128 1.00 93.12 378 ALA A N 1
ATOM 3047 C CA . ALA A 1 378 ? -33.331 5.345 19.056 1.00 93.12 378 ALA A CA 1
ATOM 3048 C C . ALA A 1 378 ? -32.145 6.328 19.025 1.00 93.12 378 ALA A C 1
ATOM 3050 O O . ALA A 1 378 ? -30.992 5.896 18.964 1.00 93.12 378 ALA A O 1
ATOM 3051 N N . GLU A 1 379 ? -32.418 7.631 19.129 1.00 93.56 379 GLU A N 1
ATOM 3052 C CA . GLU A 1 379 ? -31.396 8.682 19.205 1.00 93.56 379 GLU A CA 1
ATOM 3053 C C . GLU A 1 379 ? -30.506 8.540 20.447 1.00 93.56 379 GLU A C 1
ATOM 3055 O O . GLU A 1 379 ? -29.279 8.641 20.334 1.00 93.56 379 GLU A O 1
ATOM 3060 N N . ASP A 1 380 ? -31.096 8.251 21.610 1.00 94.31 380 ASP A N 1
ATOM 3061 C CA . ASP A 1 380 ? -30.364 8.059 22.866 1.00 94.31 380 ASP A CA 1
ATOM 3062 C C . ASP A 1 380 ? -29.458 6.815 22.805 1.00 94.31 380 ASP A C 1
ATOM 3064 O O . ASP A 1 380 ? -28.298 6.877 23.219 1.00 94.31 380 ASP A O 1
ATOM 3068 N N . LEU A 1 381 ? -29.929 5.707 22.214 1.00 94.81 381 LEU A N 1
ATOM 3069 C CA . LEU A 1 381 ? -29.133 4.487 22.016 1.00 94.81 381 LEU A CA 1
ATOM 3070 C C . LEU A 1 381 ? -27.936 4.728 21.087 1.00 94.81 381 LEU A C 1
ATOM 3072 O O . LEU A 1 381 ? -26.808 4.351 21.418 1.00 94.81 381 LEU A O 1
ATOM 3076 N N . ILE A 1 382 ? -28.162 5.372 19.936 1.00 94.12 382 ILE A N 1
ATOM 3077 C CA . ILE A 1 382 ? -27.089 5.708 18.986 1.00 94.12 382 ILE A CA 1
ATOM 3078 C C . ILE A 1 382 ? -26.078 6.649 19.654 1.00 94.12 382 ILE A C 1
ATOM 3080 O O . ILE A 1 382 ? -24.868 6.448 19.536 1.00 94.12 382 ILE A O 1
ATOM 3084 N N . SER A 1 383 ? -26.555 7.650 20.395 1.00 94.31 383 SER A N 1
ATOM 3085 C CA . SER A 1 383 ? -25.702 8.625 21.081 1.00 94.31 383 SER A CA 1
ATOM 3086 C C . SER A 1 383 ? -24.853 7.982 22.179 1.00 94.31 383 SER A C 1
ATOM 3088 O O . SER A 1 383 ? -23.648 8.238 22.245 1.00 94.31 383 SER A O 1
ATOM 3090 N N . ALA A 1 384 ? -25.437 7.103 22.998 1.00 94.88 384 ALA A N 1
ATOM 3091 C CA . ALA A 1 384 ? -24.720 6.376 24.042 1.00 94.88 384 ALA A CA 1
ATOM 3092 C C . ALA A 1 384 ? -23.631 5.462 23.457 1.00 94.88 384 ALA A C 1
ATOM 3094 O O . ALA A 1 384 ? -22.477 5.513 23.899 1.00 94.88 384 ALA A O 1
ATOM 3095 N N . ALA A 1 385 ? -23.960 4.693 22.410 1.00 93.81 385 ALA A N 1
ATOM 3096 C CA . ALA A 1 385 ? -22.985 3.862 21.704 1.00 93.81 385 ALA A CA 1
ATOM 3097 C C . ALA A 1 385 ? -21.854 4.704 21.103 1.00 93.81 385 ALA A C 1
ATOM 3099 O O . ALA A 1 385 ? -20.679 4.370 21.262 1.00 93.81 385 ALA A O 1
ATOM 3100 N N . LYS A 1 386 ? -22.196 5.829 20.466 1.00 93.69 386 LYS A N 1
ATOM 3101 C CA . LYS A 1 386 ? -21.229 6.753 19.872 1.00 93.69 386 LYS A CA 1
ATOM 3102 C C . LYS A 1 386 ? -20.228 7.273 20.893 1.00 93.69 386 LYS A C 1
ATOM 3104 O O . LYS A 1 386 ? -19.030 7.231 20.619 1.00 93.69 386 LYS A O 1
ATOM 3109 N N . ILE A 1 387 ? -20.692 7.750 22.048 1.00 92.62 387 ILE A N 1
ATOM 3110 C CA . ILE A 1 387 ? -19.816 8.280 23.102 1.00 92.62 387 ILE A CA 1
ATOM 3111 C C . ILE A 1 387 ? -18.815 7.207 23.534 1.00 92.62 387 ILE A C 1
ATOM 3113 O O . ILE A 1 387 ? -17.609 7.446 23.489 1.00 92.62 387 ILE A O 1
ATOM 3117 N N . LYS A 1 388 ? -19.295 6.002 23.865 1.00 91.81 388 LYS A N 1
ATOM 3118 C CA . LYS A 1 388 ? -18.430 4.916 24.349 1.00 91.81 388 LYS A CA 1
ATOM 3119 C C . LYS A 1 388 ? -17.461 4.405 23.292 1.00 91.81 388 LYS A C 1
ATOM 3121 O O . LYS A 1 388 ? -16.297 4.148 23.595 1.00 91.81 388 LYS A O 1
ATOM 3126 N N . LEU A 1 389 ? -17.905 4.320 22.044 1.00 90.31 389 LEU A N 1
ATOM 3127 C CA . LEU A 1 389 ? -17.059 3.909 20.933 1.00 90.31 389 LEU A CA 1
ATOM 3128 C C . LEU A 1 389 ? -15.943 4.932 20.663 1.00 90.31 389 LEU A C 1
ATOM 3130 O O . LEU A 1 389 ? -14.785 4.548 20.506 1.00 90.31 389 LEU A O 1
ATOM 3134 N N . PHE A 1 390 ? -16.250 6.233 20.672 1.00 89.50 390 PHE A N 1
ATOM 3135 C CA . PHE A 1 390 ? -15.238 7.283 20.506 1.00 89.50 390 PHE A CA 1
ATOM 3136 C C . PHE A 1 390 ? -14.287 7.377 21.704 1.00 89.50 390 PHE A C 1
ATOM 3138 O O . PHE A 1 390 ? -13.095 7.608 21.501 1.00 89.50 390 PHE A O 1
ATOM 3145 N N . GLU A 1 391 ? -14.776 7.182 22.933 1.00 88.94 391 GLU A N 1
ATOM 3146 C CA . GLU A 1 391 ? -13.932 7.096 24.131 1.00 88.94 391 GLU A CA 1
ATOM 3147 C C . GLU A 1 391 ? -12.888 5.988 23.975 1.00 88.94 391 GLU A C 1
ATOM 3149 O O . GLU A 1 391 ? -11.699 6.256 24.145 1.00 88.94 391 GLU A O 1
ATOM 3154 N N . GLN A 1 392 ? -13.292 4.776 23.579 1.00 87.25 392 GLN A N 1
ATOM 3155 C CA . GLN A 1 392 ? -12.358 3.659 23.404 1.00 87.25 392 GLN A CA 1
ATOM 3156 C C . GLN A 1 392 ? -11.382 3.869 22.246 1.00 87.25 392 GLN A C 1
ATOM 3158 O O . GLN A 1 392 ? -10.182 3.668 22.420 1.00 87.25 392 GLN A O 1
ATOM 3163 N N . ILE A 1 393 ? -11.863 4.325 21.084 1.00 85.19 393 ILE A N 1
ATOM 3164 C CA . ILE A 1 393 ? -10.988 4.572 19.931 1.00 85.19 393 ILE A CA 1
ATOM 3165 C C . ILE A 1 393 ? -9.951 5.652 20.268 1.00 85.19 393 ILE A C 1
ATOM 3167 O O . ILE A 1 393 ? -8.763 5.454 20.035 1.00 85.19 393 ILE A O 1
ATOM 3171 N N . ASN A 1 394 ? -10.360 6.782 20.852 1.00 84.56 394 ASN A N 1
ATOM 3172 C CA . ASN A 1 394 ? -9.443 7.893 21.127 1.00 84.56 394 ASN A CA 1
ATOM 3173 C C . ASN A 1 394 ? -8.515 7.634 22.330 1.00 84.56 394 ASN A C 1
ATOM 3175 O O . ASN A 1 394 ? -7.445 8.234 22.416 1.00 84.56 394 ASN A O 1
ATOM 3179 N N . SER A 1 395 ? -8.898 6.754 23.261 1.00 79.56 395 SER A N 1
ATOM 3180 C CA . SER A 1 395 ? -8.069 6.365 24.415 1.00 79.56 395 SER A CA 1
ATOM 3181 C C . SER A 1 395 ? -7.220 5.116 24.168 1.00 79.56 395 SER A C 1
ATOM 3183 O O . SER A 1 395 ? -6.619 4.581 25.102 1.00 79.56 395 SER A O 1
ATOM 3185 N N . PHE A 1 396 ? -7.104 4.691 22.911 1.00 71.94 396 PHE A N 1
ATOM 3186 C CA . PHE A 1 396 ? -6.391 3.488 22.499 1.00 71.94 396 PHE A CA 1
ATOM 3187 C C . PHE A 1 396 ? -4.946 3.380 23.034 1.00 71.94 396 PHE A C 1
ATOM 3189 O O . PHE A 1 396 ? -4.489 2.287 23.352 1.00 71.94 396 PHE A O 1
ATOM 3196 N N . GLU A 1 397 ? -4.225 4.491 23.226 1.00 64.38 397 GLU A N 1
ATOM 3197 C CA . GLU A 1 397 ? -2.884 4.456 23.843 1.00 64.38 397 GLU A CA 1
ATOM 3198 C C . GLU A 1 397 ? -2.864 3.829 25.245 1.00 64.38 397 GLU A C 1
ATOM 3200 O O . GLU A 1 397 ? -1.824 3.348 25.692 1.00 64.38 397 GLU A O 1
ATOM 3205 N N . ARG A 1 398 ? -4.001 3.872 25.947 1.00 61.00 398 ARG A N 1
ATOM 3206 C CA . ARG A 1 398 ? -4.180 3.358 27.308 1.00 61.00 398 ARG A CA 1
ATOM 3207 C C . ARG A 1 398 ? -4.868 1.998 27.327 1.00 61.00 398 ARG A C 1
ATOM 3209 O O . ARG A 1 398 ? -4.596 1.206 28.224 1.00 61.00 398 ARG A O 1
ATOM 3216 N N . ILE A 1 399 ? -5.754 1.738 26.367 1.00 58.19 399 ILE A N 1
ATOM 3217 C CA . ILE A 1 399 ? -6.593 0.539 26.332 1.00 58.19 399 ILE A CA 1
ATOM 3218 C C . ILE A 1 399 ? -6.079 -0.380 25.220 1.00 58.19 399 ILE A C 1
ATOM 3220 O O . ILE A 1 399 ? -6.338 -0.180 24.038 1.00 58.19 399 ILE A O 1
ATOM 3224 N N . LEU A 1 400 ? -5.306 -1.395 25.611 1.00 66.19 400 LEU A N 1
ATOM 3225 C CA . LEU A 1 400 ? -4.654 -2.358 24.711 1.00 66.19 400 LEU A CA 1
ATOM 3226 C C . LEU A 1 400 ? -5.614 -3.393 24.084 1.00 66.19 400 LEU A C 1
ATOM 3228 O O . LEU A 1 400 ? -5.153 -4.383 23.514 1.00 66.19 400 LEU A O 1
ATOM 3232 N N . TYR A 1 401 ? -6.925 -3.206 24.225 1.00 71.75 401 TYR A N 1
ATOM 3233 C CA . TYR A 1 401 ? -7.971 -4.089 23.709 1.00 71.75 401 TYR A CA 1
ATOM 3234 C C . TYR A 1 401 ? -9.298 -3.334 23.584 1.00 71.75 401 TYR A C 1
ATOM 3236 O O . TYR A 1 401 ? -9.530 -2.353 24.287 1.00 71.75 401 TYR A O 1
ATOM 3244 N N . PHE A 1 402 ? -10.174 -3.787 22.692 1.00 81.38 402 PHE A N 1
ATOM 3245 C CA . PHE A 1 402 ? -11.560 -3.330 22.661 1.00 81.38 402 PHE A CA 1
ATOM 3246 C C . PHE A 1 402 ? -12.371 -4.015 23.762 1.00 81.38 402 PHE A C 1
ATOM 3248 O O . PHE A 1 402 ? -12.291 -5.234 23.909 1.00 81.38 402 PHE A O 1
ATOM 3255 N N . ASP A 1 403 ? -13.178 -3.256 24.506 1.00 85.62 403 ASP A N 1
ATOM 3256 C CA . ASP A 1 403 ? -14.079 -3.825 25.509 1.00 85.62 403 ASP A CA 1
ATOM 3257 C C . ASP A 1 403 ? -15.548 -3.598 25.109 1.00 85.62 403 ASP A C 1
ATOM 3259 O O . ASP A 1 403 ? -16.104 -2.517 25.354 1.00 85.62 403 ASP A O 1
ATOM 3263 N N . PRO A 1 404 ? -16.217 -4.596 24.499 1.00 85.44 404 PRO A N 1
ATOM 3264 C CA . PRO A 1 404 ? -17.612 -4.459 24.092 1.00 85.44 404 PRO A CA 1
ATOM 3265 C C . PRO A 1 404 ? -18.554 -4.251 25.286 1.00 85.44 404 PRO A C 1
ATOM 3267 O O . PRO A 1 404 ? -19.626 -3.669 25.108 1.00 85.44 404 PRO A O 1
ATOM 3270 N N . VAL A 1 405 ? -18.169 -4.671 26.499 1.00 86.62 405 VAL A N 1
ATOM 3271 C CA . VAL A 1 405 ? -19.020 -4.586 27.694 1.00 86.62 405 VAL A CA 1
ATOM 3272 C C . VAL A 1 405 ? -19.352 -3.135 28.014 1.00 86.62 405 VAL A C 1
ATOM 3274 O O . VAL A 1 405 ? -20.503 -2.833 28.301 1.00 86.62 405 VAL A O 1
ATOM 3277 N N . TYR A 1 406 ? -18.407 -2.204 27.865 1.00 88.69 406 TYR A N 1
ATOM 3278 C CA . TYR A 1 406 ? -18.667 -0.776 28.093 1.00 88.69 406 TYR A CA 1
ATOM 3279 C C . TYR A 1 406 ? -19.777 -0.210 27.203 1.00 88.69 406 TYR A C 1
ATOM 3281 O O . TYR A 1 406 ? -20.553 0.634 27.650 1.00 88.69 406 TYR A O 1
ATOM 3289 N N . ILE A 1 407 ? -19.852 -0.653 25.945 1.00 90.56 407 ILE A N 1
ATOM 3290 C CA . ILE A 1 407 ? -20.901 -0.212 25.020 1.00 90.56 407 ILE A CA 1
ATOM 3291 C C . ILE A 1 407 ? -22.224 -0.877 25.396 1.00 90.56 407 ILE A C 1
ATOM 3293 O O . ILE A 1 407 ? -23.254 -0.212 25.454 1.00 90.56 407 ILE A O 1
ATOM 3297 N N . ILE A 1 408 ? -22.197 -2.177 25.691 1.00 90.50 408 ILE A N 1
ATOM 3298 C CA . ILE A 1 408 ? -23.392 -2.946 26.049 1.00 90.50 408 ILE A CA 1
ATOM 3299 C C . ILE A 1 408 ? -24.021 -2.421 27.343 1.00 90.50 408 ILE A C 1
ATOM 3301 O O . ILE A 1 408 ? -25.234 -2.233 27.384 1.00 90.50 408 ILE A O 1
ATOM 3305 N N . THR A 1 409 ? -23.218 -2.131 28.367 1.00 91.75 409 THR A N 1
ATOM 3306 C CA . THR A 1 409 ? -23.692 -1.555 29.630 1.00 91.75 409 THR A CA 1
ATOM 3307 C C . THR A 1 409 ? -24.331 -0.190 29.398 1.00 91.75 409 THR A C 1
ATOM 3309 O O . THR A 1 409 ? -25.455 0.023 29.828 1.00 91.75 409 THR A O 1
ATOM 3312 N N . ALA A 1 410 ? -23.703 0.693 28.613 1.00 91.94 410 ALA A N 1
ATOM 3313 C CA . ALA A 1 410 ? -24.293 1.997 28.305 1.00 91.94 410 ALA A CA 1
ATOM 3314 C C . ALA A 1 410 ? -25.630 1.886 27.550 1.00 91.94 410 ALA A C 1
ATOM 3316 O O . ALA A 1 410 ? -26.549 2.663 27.793 1.00 91.94 410 ALA A O 1
ATOM 3317 N N . LEU A 1 411 ? -25.763 0.912 26.644 1.00 93.06 411 LEU A N 1
ATOM 3318 C CA . LEU A 1 411 ? -27.028 0.645 25.956 1.00 93.06 411 LEU A CA 1
ATOM 3319 C C . LEU A 1 411 ? -28.091 0.102 26.912 1.00 93.06 411 LEU A C 1
ATOM 3321 O O . LEU A 1 411 ? -29.256 0.482 26.813 1.00 93.06 411 LEU A O 1
ATOM 3325 N N . LYS A 1 412 ? -27.693 -0.772 27.840 1.00 91.25 412 LYS A N 1
ATOM 3326 C CA . LYS A 1 412 ? -28.571 -1.312 28.875 1.00 91.25 412 LYS A CA 1
ATOM 3327 C C . LYS A 1 412 ? -29.103 -0.197 29.780 1.00 91.25 412 LYS A C 1
ATOM 3329 O O . LYS A 1 412 ? -30.314 -0.129 29.959 1.00 91.25 412 LYS A O 1
ATOM 3334 N N . ASP A 1 413 ? -28.239 0.699 30.252 1.00 91.69 413 ASP A N 1
ATOM 3335 C CA . ASP A 1 413 ? -28.618 1.826 31.116 1.00 91.69 413 ASP A CA 1
ATOM 3336 C C . ASP A 1 413 ? -29.668 2.727 30.439 1.00 91.69 413 ASP A C 1
ATOM 3338 O O . ASP A 1 413 ? -30.636 3.158 31.065 1.00 91.69 413 ASP A O 1
ATOM 3342 N N . VAL A 1 414 ? -29.522 2.970 29.129 1.00 92.06 414 VAL A N 1
ATOM 3343 C CA . VAL A 1 414 ? -30.516 3.716 28.338 1.00 92.06 414 VAL A CA 1
ATOM 3344 C C . VAL A 1 414 ? -31.849 2.968 28.274 1.00 92.06 414 VAL A C 1
ATOM 3346 O O . VAL A 1 414 ? -32.900 3.579 28.452 1.00 92.06 414 VAL A O 1
ATOM 3349 N N . ILE A 1 415 ? -31.834 1.654 28.034 1.00 88.88 415 ILE A N 1
ATOM 3350 C CA . ILE A 1 415 ? -33.063 0.847 27.972 1.00 88.88 415 ILE A CA 1
ATOM 3351 C C . ILE A 1 415 ? -33.772 0.832 29.331 1.00 88.88 415 ILE A C 1
ATOM 3353 O O . ILE A 1 415 ? -34.985 1.028 29.374 1.00 88.88 415 ILE A O 1
ATOM 3357 N N . GLU A 1 416 ? -33.043 0.639 30.431 1.00 88.19 416 GLU A N 1
ATOM 3358 C CA . GLU A 1 416 ? -33.604 0.605 31.789 1.00 88.19 416 GLU A CA 1
ATOM 3359 C C . GLU A 1 416 ? -34.228 1.953 32.176 1.00 88.19 416 GLU A C 1
ATOM 3361 O O . GLU A 1 416 ? -35.371 1.989 32.628 1.00 88.19 416 GLU A O 1
ATOM 3366 N N . ALA A 1 417 ? -33.563 3.070 31.866 1.00 88.00 417 ALA A N 1
ATOM 3367 C CA . ALA A 1 417 ? -34.090 4.413 32.126 1.00 88.00 417 ALA A CA 1
ATOM 3368 C C . ALA A 1 417 ? -35.394 4.737 31.364 1.00 88.00 417 ALA A C 1
ATOM 3370 O O . ALA A 1 417 ? -36.149 5.628 31.768 1.00 88.00 417 ALA A O 1
ATOM 3371 N N . TYR A 1 418 ? -35.654 4.053 30.246 1.00 84.62 418 TYR A N 1
ATOM 3372 C CA . TYR A 1 418 ? -36.925 4.136 29.519 1.00 84.62 418 TYR A CA 1
ATOM 3373 C C . TYR A 1 418 ? -37.938 3.087 29.978 1.00 84.62 418 TYR A C 1
ATOM 3375 O O . TYR A 1 418 ? -39.132 3.365 29.938 1.00 84.62 418 TYR A O 1
ATOM 3383 N N . GLY A 1 419 ? -37.480 1.918 30.427 1.00 69.25 419 GLY A N 1
ATOM 3384 C CA . GLY A 1 419 ? -38.318 0.881 31.026 1.00 69.25 419 GLY A CA 1
ATOM 3385 C C . GLY A 1 419 ? -38.971 1.322 32.336 1.00 69.25 419 GLY A C 1
ATOM 3386 O O . GLY A 1 419 ? -40.086 0.910 32.608 1.00 69.25 419 GLY A O 1
ATOM 3387 N N . GLU A 1 420 ? -38.333 2.211 33.104 1.00 55.34 420 GLU A N 1
ATOM 3388 C CA . GLU A 1 420 ? -38.943 2.854 34.282 1.00 55.34 420 GLU A CA 1
ATOM 3389 C C . GLU A 1 420 ? -39.957 3.962 33.930 1.00 55.34 420 GLU A C 1
ATOM 3391 O O . GLU A 1 420 ? -40.682 4.445 34.799 1.00 55.34 420 GLU A O 1
ATOM 3396 N N . LYS A 1 421 ? -39.996 4.405 32.665 1.00 49.47 421 LYS A N 1
ATOM 3397 C CA . LYS A 1 421 ? -40.879 5.478 32.164 1.00 49.47 421 LYS A CA 1
ATOM 3398 C C . LYS A 1 421 ? -42.021 4.969 31.277 1.00 49.47 421 LYS A C 1
ATOM 3400 O O . LYS A 1 421 ? -42.804 5.788 30.790 1.00 49.47 421 LYS A O 1
ATOM 3405 N N . LEU A 1 422 ? -42.081 3.660 31.044 1.00 42.72 422 LEU A N 1
ATOM 3406 C CA . LEU A 1 422 ? -43.143 2.930 30.348 1.00 42.72 422 LEU A CA 1
ATOM 3407 C C . LEU A 1 422 ? -43.963 2.159 31.379 1.00 42.72 422 LEU A C 1
ATOM 3409 O O . LEU A 1 422 ? -45.195 2.086 31.177 1.00 42.72 422 LEU A O 1
#

Sequence (422 aa):
MSSIKLVKTPSLMKEIIRIISNVTFAISLLLLVAWLLRSLLSLENIANNLIIVSIGFYAISTLLTIETEDVILAISSIISKAGNIALFSTIVFFVFSFLGLSKLFTDLILPLFIAAIILKLASWSFIAMMRKRDKYRLDKHVKEIGPYAIDAKQWVLSSNEFSKVVLIRRGRRKIGFVNFNNMNLEFKNELGNIKLKLNAPLLVYSPFLRLNGKNVNDSTSFINEAQKLLNSLLSSMPLRRREYIKLPFISVESDEFGERVRVGPIYVTAELGREEVMIGPWIRISTESKHKSILYLFSANPKYSIKLSNDEMIFRINNDRFIINPSNIRVEYLGYDIEMSKNELNVQAPDFKLKVRDNRILFISGKRSYSLNNTKLAEDLISAAKIKLFEQINSFERILYFDPVYIITALKDVIEAYGEKL

Foldseek 3Di:
DDEQDLDPDDPPVLVVLLVQLVVLLVQLVVLLVCLLCCVVVVVPVCSVVSNVSSLVSNLSSLLSPQDPPDPLSNVLSVLLSLLVSLVVLLVSLVVCVVVPDDPVSVVCNVVSPVSSVVSLVVSVVSCVVPDDQQDKDKDPFKFWDAWYWDDFQFKIKTDHGTWTWIFIDGRPATFWIWTAQKIWMWGAAPLGIAIAIGHPRKIKGGRSGDDDGHTDPDDPVVVVVRVVQVVVCVVPDCQPRFDWDDDSQWTWTDGPFWIWIGGHQWTFTDGQQWTWIGRHSPDIDIDNPPRFRWMWMADVVVGWIWTDTNFWIWIDADPWIWIGGRFKIWIDDDQWIW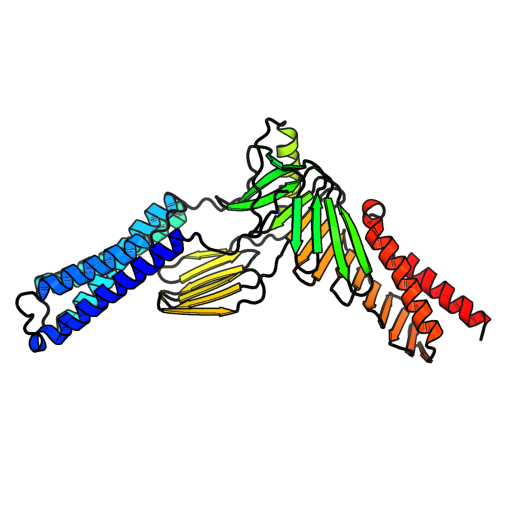IAGPAWTWTTHPAWIWIGGQQWIWIDGDPDIDIDGGRVLSNQLNVQLSVQVSVCSHCCVPPSDDDCVSSVVSNVVSVVVVVVVD

pLDDT: mean 80.73, std 13.12, range [28.41, 96.44]

Secondary structure (DSSP, 8-state):
--------S--HHHHHHHHHHHHHHHHHHHHHHHHHTTTTTT-GGGHHHHHHHHHHHHHHHHHTT---SSHHHHHHHHHHHHHHHHHHHHHHHHHHHTTT--HHHHTTHHHHHHHHHHHHHHHHHHHHHH-----EEEEEEEEEE-SEEEEETTEEEEE-S-EEEEEEEETTEEEEEEE-S-EEEEE--TT--EEEEEPSSEEEE-TT-----EEE---HHHHHHHHHHHHHHHHHS-----EEEE-SSEEEEE-SSEEEEEETTEEEEEETTEEEEEETTTEEEEEE------EEEEEETTEEEEEEETTEEEEEETTEEEEE-SSEEEEEETTEEEEEESSEEEEE-SSEEEEEETTEEEEEETTEEEEEE-HHHHHHHHHHHHHHHHHHHHTTTT-SS--HHHHHHHHHHHHHHHHTT-

Radius of gyration: 30.66 Å; chains: 1; bounding box: 69×41×93 Å